Protein 1VCF (pdb70)

Solvent-accessible surface area: 26566 Å² total

Secondary structure (DSSP, 8-state):
----SGGGEEE---TT----GGG----EEETTEEESSSEEE-----HHHHHHHHHHHHHHHT----B-HHHHH-TTTHHHH--TTT-SSS--EEEEEGGGGGT--HHHHHHHH----SEEEEE--HHHHHHTTS----TTHHHHHHHH-S-SS---B-SSS---HHHHHHHTTS--S-EE---BTS--HHHHHHT---TT-S-BHHHHHHHHHHH-SSS-EEEESS--SHHHHHHHHHHT-SEEEE-GGGHHHHTT-HHHHHHHHHHHHHHHHHHHHHHT-SSGGGGTT-EEE-/----SGGGEEE---TT----GGG----EEETTEEESSSEEE-----TTTHHHHHHHHHHHHHHHT----B-HHHHH-TTTHHHH--TTT-SSS--EEEEEGGGGGT--HHHHHHHH----SEEEEE--HHHHHHTTS----TTHHHHHHHH-S-SS---B-SSS---HHHHHHHTTS--S-EE---BTS--TTT---TT-S-BHHHHHHHHHHH-SSS-EEEESS--SHHHHHHHHHHT-SEEEE-GGGHHHHTT-HHHHHHHHHHHHHHHHHHHHHHT-SSGGGGTT-EEE-

Radius of gyration: 30.44 Å; Cα contacts (8 Å, |Δi|>4): 1202; chains: 2; bounding box: 55×73×78 Å

Nearest PDB structures (foldseek):
  1vcf-assembly1_A  TM=1.003E+00  e=2.959E-63  Thermus thermophilus
  1vcf-assembly1_B  TM=9.874E-01  e=2.005E-60  Thermus thermophilus
  1vcg-assembly1_B  TM=9.854E-01  e=3.475E-54  Thermus thermophilus
  1vcg-assembly1_C  TM=9.787E-01  e=5.256E-53  Thermus thermophilus
  1vcg-assembly1_A  TM=9.622E-01  e=3.026E-52  Thermus thermophilus

CATH classification: 3.20.20.70

Foldseek 3Di:
DDALCLVQKFFQFDPPLPDDLVLAFQWDDAFHRIARHQEEADEAVCQLLLLQLQLLLQQVRRHAYYACVVCLVPVPCVNSLLHCVNRVDHAYEYEHALVCLVVDDQVSVVVSCVNVHQYYEHEYELPLCVVVVHDNDPPCSLVSCQVVQPHPGAYYEYFAQFDALVSLVSCLVGPHQEYEGRWHHADGPSVVVVVCVPVVHGHNLLNRLLSNCVNVVPHAYEGEHPCQALLSVLSSLQSPHQHYYYYVVLRVQSNVGNVSSSVSVVRRVSRVSVSCVSLSHSYSNRSHNSMGGD/DDALCLVQKFFQFDPPLPDDLVLAFQWDDAFHRIASHQEAADEAPDLVCQLLLLQLQLLLCQVRRHAYYACVVCLVPVPCVSSLLHCVNRVDHAYEYEHALVCLVVDDQVSVVVRCVNVHQYYEHEYELPLCVVVVHDNDPPCSLVSCQVVQPHPGAYYEYFAQFDALVNLVSCLVGPHQAYEGRWHHADGVSVLVCVVHGHRLLNRLLSNCVRVVPHAYEGEHNCQALLSVLSSLQSHHQHYYYYVVLRVQSNVGNVSSSVSVVRRVSRVSVSCVSNSHSYSNRSHNSMGGD

B-factor: mean 55.39, std 16.82, range [26.48, 109.31]

Sequence (587 aa):
KTTTGLEGFRLRYQALAGLALSEVDLTTPFLGKTLKAPFLIGATENGERINLALAEAAEALGVGLGSGRILLERPEALRSFRVRKVAPKALLIANLGLAQLRRYGRDDLLRLVELEADALAFHVNPLQEAVQRGDTDFRGLVERLAELLPLPFPVVKEVGHGLSREAALALRDLPLAAVDVAGAGGTSWARVEEWVELCEIGIPTARAILEVREVLPHLPLVASGGVYTGTDGAKALALGADLLAVARPLLRPALEGAERVAAWIGDYLEELRTALFAIGARNPKEARGRVERVKTTTGLEGFRLRYQALAGLALSEVDLTTPFLGKTLKAPFLIGATGGEENGERINLALAEAAEALGVGLGSGRILLERPEALRSFRVRKVAPKALLIANLGLAQLRRYGRDDLLRLVELEADALAFHVNPLQEAVQRGDTDFRGLVERLAELLPLPFPVVKEVGHGLSREAALALRDLPLAAVDVAGAGGTSWARVELCEIGIPTARAILEVREVLPHLPLVASGGVYTGTDGAKALALGADLLAVARPLLRPALEGAERVAAWIGDYLEELRTALFAIGARNPKEARGRVERV

Organism: Thermus thermophilus (strain ATCC BAA-163 / DSM 7039 / HB27) (NCBI:txid262724)

Structure (mmCIF, N/CA/C/O backbone):
data_1VCF
#
_entry.id   1VCF
#
_cell.length_a   144.427
_cell.length_b   144.427
_cell.length_c   169.821
_cell.angle_alpha   90.00
_cell.angle_beta   90.00
_cell.angle_gamma   90.00
#
_symmetry.space_group_name_H-M   'I 4 2 2'
#
loop_
_entity.id
_entity.type
_entity.pdbx_description
1 polymer 'isopentenyl-diphosphate delta-isomerase'
2 non-polymer 'CADMIUM ION'
3 non-polymer 'FLAVIN MONONUCLEOTIDE'
#
loop_
_atom_site.group_PDB
_atom_site.id
_atom_site.type_symbol
_atom_site.label_atom_id
_atom_site.label_alt_id
_atom_site.label_comp_id
_atom_site.label_asym_id
_atom_site.label_entity_id
_atom_site.label_seq_id
_atom_site.pdbx_PDB_ins_code
_atom_site.Cartn_x
_atom_site.Cartn_y
_atom_site.Cartn_z
_atom_site.occupancy
_atom_site.B_iso_or_equiv
_atom_site.auth_seq_id
_atom_site.auth_comp_id
_atom_site.auth_asym_id
_atom_site.auth_atom_id
_atom_site.pdbx_PDB_model_num
ATOM 1 N N . LYS A 1 23 ? 131.317 -6.618 29.805 1.00 75.14 23 LYS A N 1
ATOM 2 C CA . LYS A 1 23 ? 132.635 -6.685 29.112 1.00 74.90 23 LYS A CA 1
ATOM 3 C C . LYS A 1 23 ? 132.459 -6.286 27.652 1.00 73.82 23 LYS A C 1
ATOM 4 O O . LYS A 1 23 ? 133.423 -5.891 26.982 1.00 74.13 23 LYS A O 1
ATOM 10 N N . THR A 1 24 ? 131.226 -6.394 27.163 1.00 71.44 24 THR A N 1
ATOM 11 C CA . THR A 1 24 ? 130.923 -6.024 25.783 1.00 69.22 24 THR A CA 1
ATOM 12 C C . THR A 1 24 ? 130.125 -4.723 25.778 1.00 65.86 24 THR A C 1
ATOM 13 O O . THR A 1 24 ? 129.127 -4.607 26.482 1.00 65.78 24 THR A O 1
ATOM 17 N N . THR A 1 25 ? 130.580 -3.743 25.001 1.00 62.63 25 THR A N 1
ATOM 18 C CA . THR A 1 25 ? 129.909 -2.442 24.930 1.00 58.89 25 THR A CA 1
ATOM 19 C C . THR A 1 25 ? 129.036 -2.312 23.695 1.00 56.06 25 THR A C 1
ATOM 20 O O . THR A 1 25 ? 129.075 -3.155 22.799 1.00 56.00 25 THR A O 1
ATOM 24 N N . THR A 1 26 ? 128.259 -1.238 23.649 1.00 51.86 26 THR A N 1
ATOM 25 C CA . THR A 1 26 ? 127.381 -0.996 22.516 1.00 48.61 26 THR A CA 1
ATOM 26 C C . THR A 1 26 ? 128.194 -0.685 21.265 1.00 46.59 26 THR A C 1
ATOM 27 O O . THR A 1 26 ? 127.752 -0.929 20.144 1.00 44.97 26 THR A O 1
ATOM 31 N N . GLY A 1 27 ? 129.386 -0.140 21.470 1.00 46.17 27 GLY A N 1
ATOM 32 C CA . GLY A 1 27 ? 130.238 0.212 20.353 1.00 44.60 27 GLY A CA 1
ATOM 33 C C . GLY A 1 27 ? 130.083 1.685 20.033 1.00 44.95 27 GLY A C 1
ATOM 34 O O . GLY A 1 27 ? 130.873 2.252 19.276 1.00 44.54 27 GLY A O 1
ATOM 35 N N . LEU A 1 28 ? 129.063 2.312 20.617 1.00 44.65 28 LEU A N 1
ATOM 36 C CA . LEU A 1 28 ? 128.809 3.729 20.378 1.00 44.58 28 LEU A CA 1
ATOM 37 C C . LEU A 1 28 ? 129.941 4.633 20.878 1.00 45.54 28 LEU A C 1
ATOM 38 O O . LEU A 1 28 ? 130.067 5.779 20.446 1.00 46.47 28 LEU A O 1
ATOM 43 N N . GLU A 1 29 ? 130.765 4.123 21.784 1.00 46.09 29 GLU A N 1
ATOM 44 C CA . GLU A 1 29 ? 131.877 4.913 22.293 1.00 47.20 29 GLU A CA 1
ATOM 45 C C . GLU A 1 29 ? 132.971 5.030 21.219 1.00 47.60 29 GLU A C 1
ATOM 46 O O . GLU A 1 29 ? 133.905 5.829 21.346 1.00 47.57 29 GLU A O 1
ATOM 52 N N . GLY A 1 30 ? 132.847 4.232 20.163 1.00 46.09 30 GLY A N 1
ATOM 53 C CA . GLY A 1 30 ? 133.830 4.273 19.096 1.00 45.84 30 GLY A CA 1
ATOM 54 C C . GLY A 1 30 ? 133.400 5.233 18.007 1.00 46.12 30 GLY A C 1
ATOM 55 O O . GLY A 1 30 ? 133.871 5.169 16.870 1.00 44.97 30 GLY A O 1
ATOM 56 N N . PHE A 1 31 ? 132.482 6.122 18.360 1.00 45.55 31 PHE A N 1
ATOM 57 C CA . PHE A 1 31 ? 131.988 7.103 17.417 1.00 45.77 31 PHE A CA 1
ATOM 58 C C . PHE A 1 31 ? 131.969 8.477 18.034 1.00 46.39 31 PHE A C 1
ATOM 59 O O . PHE A 1 31 ? 131.810 8.625 19.245 1.00 47.28 31 PHE A O 1
ATOM 67 N N . ARG A 1 32 ? 132.126 9.486 17.192 1.00 47.33 32 ARG A N 1
ATOM 68 C CA . ARG A 1 32 ? 132.132 10.855 17.671 1.00 48.14 32 ARG A CA 1
ATOM 69 C C . ARG A 1 32 ? 131.079 11.674 16.942 1.00 46.21 32 ARG A C 1
ATOM 70 O O . ARG A 1 32 ? 131.020 11.657 15.712 1.00 46.70 32 ARG A O 1
ATOM 78 N N . LEU A 1 33 ? 130.238 12.371 17.700 1.00 44.40 33 LEU A N 1
ATOM 79 C CA . LEU A 1 33 ? 129.222 13.238 17.109 1.00 41.59 33 LEU A CA 1
ATOM 80 C C . LEU A 1 33 ? 129.988 14.415 16.507 1.00 40.66 33 LEU A C 1
ATOM 81 O O . LEU A 1 33 ? 130.902 14.942 17.136 1.00 40.42 33 LEU A O 1
ATOM 86 N N . ARG A 1 34 ? 129.644 14.803 15.282 1.00 40.90 34 ARG A N 1
ATOM 87 C CA . ARG A 1 34 ? 130.327 15.905 14.598 1.00 40.54 34 ARG A CA 1
ATOM 88 C C . ARG A 1 34 ? 129.809 17.260 15.023 1.00 39.08 34 ARG A C 1
ATOM 89 O O . ARG A 1 34 ? 128.914 17.807 14.378 1.00 40.40 34 ARG A O 1
ATOM 97 N N . TYR A 1 35 ? 130.378 17.810 16.090 1.00 38.40 35 TYR A N 1
ATOM 98 C CA . TYR A 1 35 ? 129.959 19.114 16.608 1.00 36.67 35 TYR A CA 1
ATOM 99 C C . TYR A 1 35 ? 130.091 20.213 15.553 1.00 35.86 35 TYR A C 1
ATOM 100 O O . TYR A 1 35 ? 131.138 20.344 14.917 1.00 34.42 35 TYR A O 1
ATOM 109 N N . GLN A 1 36 ? 129.025 21.002 15.403 1.00 35.11 36 GLN A N 1
ATOM 110 C CA . GLN A 1 36 ? 128.961 22.090 14.436 1.00 36.36 36 GLN A CA 1
ATOM 111 C C . GLN A 1 36 ? 128.753 23.474 15.057 1.00 38.54 36 GLN A C 1
ATOM 112 O O . GLN A 1 36 ? 127.619 23.957 15.132 1.00 40.73 36 GLN A O 1
ATOM 118 N N . ALA A 1 37 ? 129.834 24.126 15.477 1.00 38.88 37 ALA A N 1
ATOM 119 C CA . ALA A 1 37 ? 129.738 25.464 16.074 1.00 38.95 37 ALA A CA 1
ATOM 120 C C . ALA A 1 37 ? 128.992 26.509 15.221 1.00 39.87 37 ALA A C 1
ATOM 121 O O . ALA A 1 37 ? 128.202 27.295 15.746 1.00 41.41 37 ALA A O 1
ATOM 123 N N . LEU A 1 38 ? 129.245 26.532 13.913 1.00 40.41 38 LEU A N 1
ATOM 124 C CA . LEU A 1 38 ? 128.587 27.504 13.032 1.00 39.75 38 LEU A CA 1
ATOM 125 C C . LEU A 1 38 ? 127.429 26.943 12.205 1.00 40.16 38 LEU A C 1
ATOM 126 O O . LEU A 1 38 ? 127.161 27.434 11.112 1.00 40.62 38 LEU A O 1
ATOM 131 N N . ALA A 1 39 ? 126.739 25.927 12.716 1.00 40.22 39 ALA A N 1
ATOM 132 C CA . ALA A 1 39 ? 125.630 25.322 11.978 1.00 39.34 39 ALA A CA 1
ATOM 133 C C . ALA A 1 39 ? 124.491 26.304 11.728 1.00 39.82 39 ALA A C 1
ATOM 134 O O . ALA A 1 39 ? 123.680 26.093 10.825 1.00 40.96 39 ALA A O 1
ATOM 136 N N . GLY A 1 40 ? 124.430 27.363 12.534 1.00 39.69 40 GLY A N 1
ATOM 137 C CA . GLY A 1 40 ? 123.396 28.371 12.380 1.00 40.29 40 GLY A CA 1
ATOM 138 C C . GLY A 1 40 ? 121.966 28.011 12.768 1.00 41.24 40 GLY A C 1
ATOM 139 O O . GLY A 1 40 ? 121.007 28.502 12.161 1.00 41.09 40 GLY A O 1
ATOM 140 N N . LEU A 1 41 ? 121.807 27.157 13.773 1.00 42.34 41 LEU A N 1
ATOM 141 C CA . LEU A 1 41 ? 120.474 26.775 14.231 1.00 42.32 41 LEU A CA 1
ATOM 142 C C . LEU A 1 41 ? 120.078 27.516 15.506 1.00 41.83 41 LEU A C 1
ATOM 143 O O . LEU A 1 41 ? 120.893 28.177 16.137 1.00 40.12 41 LEU A O 1
ATOM 148 N N . ALA A 1 42 ? 118.806 27.415 15.863 1.00 43.35 42 ALA A N 1
ATOM 149 C CA . ALA A 1 42 ? 118.310 27.986 17.110 1.00 43.69 42 ALA A CA 1
ATOM 150 C C . ALA A 1 42 ? 117.845 26.721 17.816 1.00 44.78 42 ALA A C 1
ATOM 151 O O . ALA A 1 42 ? 117.150 25.898 17.212 1.00 44.48 42 ALA A O 1
ATOM 153 N N . LEU A 1 43 ? 118.243 26.539 19.068 1.00 44.72 43 LEU A N 1
ATOM 154 C CA . LEU A 1 43 ? 117.854 25.342 19.798 1.00 44.14 43 LEU A CA 1
ATOM 155 C C . LEU A 1 43 ? 116.355 25.057 19.658 1.00 45.57 43 LEU A C 1
ATOM 156 O O . LEU A 1 43 ? 115.950 23.898 19.541 1.00 45.29 43 LEU A O 1
ATOM 161 N N . SER A 1 44 ? 115.537 26.110 19.647 1.00 46.64 44 SER A N 1
ATOM 162 C CA . SER A 1 44 ? 114.081 25.956 19.524 1.00 48.40 44 SER A CA 1
ATOM 163 C C . SER A 1 44 ? 113.613 25.438 18.166 1.00 48.76 44 SER A C 1
ATOM 164 O O . SER A 1 44 ? 112.456 25.089 18.004 1.00 48.99 44 SER A O 1
ATOM 167 N N . GLU A 1 45 ? 114.514 25.396 17.197 1.00 50.29 45 GLU A N 1
ATOM 168 C CA . GLU A 1 45 ? 114.205 24.948 15.844 1.00 51.25 45 GLU A CA 1
ATOM 169 C C . GLU A 1 45 ? 114.150 23.415 15.723 1.00 52.39 45 GLU A C 1
ATOM 170 O O . GLU A 1 45 ? 113.470 22.884 14.843 1.00 53.89 45 GLU A O 1
ATOM 176 N N . VAL A 1 46 ? 114.857 22.707 16.604 1.00 50.79 46 VAL A N 1
ATOM 177 C CA . VAL A 1 46 ? 114.877 21.245 16.577 1.00 50.19 46 VAL A CA 1
ATOM 178 C C . VAL A 1 46 ? 113.558 20.609 17.030 1.00 49.33 46 VAL A C 1
ATOM 179 O O . VAL A 1 46 ? 113.115 20.767 18.169 1.00 51.04 46 VAL A O 1
ATOM 183 N N . ASP A 1 47 ? 112.961 19.863 16.110 1.00 48.37 47 ASP A N 1
ATOM 184 C CA . ASP A 1 47 ? 111.682 19.191 16.289 1.00 46.31 47 ASP A CA 1
ATOM 185 C C . ASP A 1 47 ? 111.852 17.671 16.456 1.00 45.34 47 ASP A C 1
ATOM 186 O O . ASP A 1 47 ? 112.362 16.986 15.563 1.00 44.86 47 ASP A O 1
ATOM 191 N N . LEU A 1 48 ? 111.406 17.141 17.590 1.00 43.86 48 LEU A N 1
ATOM 192 C CA . LEU A 1 48 ? 111.527 15.707 17.849 1.00 42.26 48 LEU A CA 1
ATOM 193 C C . LEU A 1 48 ? 110.299 14.910 17.405 1.00 41.76 48 LEU A C 1
ATOM 194 O O . LEU A 1 48 ? 110.299 13.673 17.427 1.00 40.99 48 LEU A O 1
ATOM 199 N N . THR A 1 49 ? 109.253 15.618 16.999 1.00 40.30 49 THR A N 1
ATOM 200 C CA . THR A 1 49 ? 108.030 14.963 16.553 1.00 40.43 49 THR A CA 1
ATOM 201 C C . THR A 1 49 ? 108.351 13.873 15.549 1.00 40.17 49 THR A C 1
ATOM 202 O O . THR A 1 49 ? 109.016 14.124 14.549 1.00 39.88 49 THR A O 1
ATOM 206 N N . THR A 1 50 ? 107.883 12.662 15.807 1.00 41.03 50 THR A N 1
ATOM 207 C CA . THR A 1 50 ? 108.126 11.580 14.873 1.00 42.90 50 THR A CA 1
ATOM 208 C C . THR A 1 50 ? 107.009 10.555 14.883 1.00 43.07 50 THR A C 1
ATOM 209 O O . THR A 1 50 ? 106.777 9.875 15.879 1.00 42.52 50 THR A O 1
ATOM 213 N N . PRO A 1 51 ? 106.279 10.450 13.769 1.00 44.26 51 PRO A N 1
ATOM 214 C CA . PRO A 1 51 ? 105.195 9.472 13.706 1.00 44.73 51 PRO A CA 1
ATOM 215 C C . PRO A 1 51 ? 105.789 8.059 13.685 1.00 44.18 51 PRO A C 1
ATOM 216 O O . PRO A 1 51 ? 106.858 7.823 13.114 1.00 43.10 51 PRO A O 1
ATOM 220 N N . PHE A 1 52 ? 105.089 7.129 14.321 1.00 43.41 52 PHE A N 1
ATOM 221 C CA . PHE A 1 52 ? 105.545 5.760 14.411 1.00 42.23 52 PHE A CA 1
ATOM 222 C C . PHE A 1 52 ? 104.347 4.828 14.622 1.00 43.16 52 PHE A C 1
ATOM 223 O O . PHE A 1 52 ? 103.434 5.140 15.387 1.00 43.86 52 PHE A O 1
ATOM 231 N N . LEU A 1 53 ? 104.343 3.693 13.930 1.00 43.62 53 LEU A N 1
ATOM 232 C CA . LEU A 1 53 ? 103.273 2.718 14.081 1.00 44.28 53 LEU A CA 1
ATOM 233 C C . LEU A 1 53 ? 101.852 3.286 14.127 1.00 46.35 53 LEU A C 1
ATOM 234 O O . LEU A 1 53 ? 101.022 2.823 14.910 1.00 47.63 53 LEU A O 1
ATOM 239 N N . GLY A 1 54 ? 101.565 4.292 13.309 1.00 46.92 54 GLY A N 1
ATOM 240 C CA . GLY A 1 54 ? 100.214 4.819 13.287 1.00 46.93 54 GLY A CA 1
ATOM 241 C C . GLY A 1 54 ? 99.886 6.060 14.086 1.00 48.55 54 GLY A C 1
ATOM 242 O O . GLY A 1 54 ? 99.014 6.826 13.684 1.00 49.49 54 GLY A O 1
ATOM 243 N N . LYS A 1 55 ? 100.551 6.273 15.216 1.00 48.97 55 LYS A N 1
ATOM 244 C CA . LYS A 1 55 ? 100.273 7.446 16.034 1.00 47.70 55 LYS A CA 1
ATOM 245 C C . LYS A 1 55 ? 101.468 8.387 15.889 1.00 45.95 55 LYS A C 1
ATOM 246 O O . LYS A 1 55 ? 102.514 7.992 15.387 1.00 44.35 55 LYS A O 1
ATOM 252 N N . THR A 1 56 ? 101.310 9.639 16.306 1.00 45.79 56 THR A N 1
ATOM 253 C CA . THR A 1 56 ? 102.390 10.623 16.197 1.00 44.49 56 THR A CA 1
ATOM 254 C C . THR A 1 56 ? 103.033 10.907 17.543 1.00 43.82 56 THR A C 1
ATOM 255 O O . THR A 1 56 ? 102.377 11.443 18.436 1.00 44.27 56 THR A O 1
ATOM 259 N N . LEU A 1 57 ? 104.314 10.563 17.678 1.00 42.78 57 LEU A N 1
ATOM 260 C CA . LEU A 1 57 ? 105.047 10.752 18.933 1.00 42.45 57 LEU A CA 1
ATOM 261 C C . LEU A 1 57 ? 105.666 12.138 19.061 1.00 43.27 57 LEU A C 1
ATOM 262 O O . LEU A 1 57 ? 105.988 12.770 18.066 1.00 44.33 57 LEU A O 1
ATOM 267 N N . LYS A 1 58 ? 105.838 12.610 20.291 1.00 45.06 58 LYS A N 1
ATOM 268 C CA . LYS A 1 58 ? 106.436 13.928 20.518 1.00 45.24 58 LYS A CA 1
ATOM 269 C C . LYS A 1 58 ? 107.955 13.823 20.461 1.00 43.53 58 LYS A C 1
ATOM 270 O O . LYS A 1 58 ? 108.650 14.833 20.349 1.00 43.21 58 LYS A O 1
ATOM 276 N N . ALA A 1 59 ? 108.451 12.590 20.543 1.00 41.16 59 ALA A N 1
ATOM 277 C CA . ALA A 1 59 ? 109.885 12.293 20.491 1.00 39.75 59 ALA A CA 1
ATOM 278 C C . ALA A 1 59 ? 110.041 10.883 19.929 1.00 39.72 59 ALA A C 1
ATOM 279 O O . ALA A 1 59 ? 109.098 10.087 19.976 1.00 40.18 59 ALA A O 1
ATOM 281 N N . PRO A 1 60 ? 111.225 10.557 19.375 1.00 38.94 60 PRO A N 1
ATOM 282 C CA . PRO A 1 60 ? 111.495 9.233 18.801 1.00 38.20 60 PRO A CA 1
ATOM 283 C C . PRO A 1 60 ? 111.980 8.330 19.919 1.00 38.49 60 PRO A C 1
ATOM 284 O O . PRO A 1 60 ? 113.089 7.806 19.874 1.00 39.08 60 PRO A O 1
ATOM 288 N N . PHE A 1 61 ? 111.126 8.146 20.916 1.00 38.68 61 PHE A N 1
ATOM 289 C CA . PHE A 1 61 ? 111.484 7.371 22.084 1.00 38.91 61 PHE A CA 1
ATOM 290 C C . PHE A 1 61 ? 110.426 6.340 22.454 1.00 38.73 61 PHE A C 1
ATOM 291 O O . PHE A 1 61 ? 109.240 6.584 22.296 1.00 37.83 61 PHE A O 1
ATOM 299 N N . LEU A 1 62 ? 110.869 5.185 22.940 1.00 38.92 62 LEU A N 1
ATOM 300 C CA . LEU A 1 62 ? 109.956 4.130 23.373 1.00 40.12 62 LEU A CA 1
ATOM 301 C C . LEU A 1 62 ? 110.428 3.586 24.705 1.00 40.32 62 LEU A C 1
ATOM 302 O O . LEU A 1 62 ? 111.630 3.496 24.957 1.00 40.24 62 LEU A O 1
ATOM 307 N N . ILE A 1 63 ? 109.483 3.232 25.564 1.00 41.53 63 ILE A N 1
ATOM 308 C CA . ILE A 1 63 ? 109.836 2.654 26.848 1.00 42.58 63 ILE A CA 1
ATOM 309 C C . ILE A 1 63 ? 109.947 1.169 26.522 1.00 44.97 63 ILE A C 1
ATOM 310 O O . ILE A 1 63 ? 108.982 0.559 26.067 1.00 44.74 63 ILE A O 1
ATOM 315 N N . GLY A 1 64 ? 111.135 0.607 26.728 1.00 47.21 64 GLY A N 1
ATOM 316 C CA . GLY A 1 64 ? 111.368 -0.791 26.424 1.00 49.64 64 GLY A CA 1
ATOM 317 C C . GLY A 1 64 ? 110.496 -1.780 27.169 1.00 51.73 64 GLY A C 1
ATOM 318 O O . GLY A 1 64 ? 110.001 -1.502 28.265 1.00 50.62 64 GLY A O 1
ATOM 319 N N . ALA A 1 65 ? 110.318 -2.948 26.561 1.00 54.74 65 ALA A N 1
ATOM 320 C CA . ALA A 1 65 ? 109.508 -4.012 27.144 1.00 58.61 65 ALA A CA 1
ATOM 321 C C . ALA A 1 65 ? 110.134 -4.579 28.418 1.00 61.50 65 ALA A C 1
ATOM 322 O O . ALA A 1 65 ? 111.330 -4.876 28.463 1.00 61.76 65 ALA A O 1
ATOM 332 N N . THR A 1 67 ? 109.144 -7.241 31.986 1.00 71.87 67 THR A N 1
ATOM 333 C CA . THR A 1 67 ? 108.255 -8.121 32.721 1.00 74.43 67 THR A CA 1
ATOM 334 C C . THR A 1 67 ? 108.506 -7.951 34.215 1.00 74.94 67 THR A C 1
ATOM 335 O O . THR A 1 67 ? 107.727 -7.304 34.912 1.00 76.05 67 THR A O 1
ATOM 339 N N . GLU A 1 71 ? 104.551 -8.999 41.695 1.00 97.21 71 GLU A N 1
ATOM 340 C CA . GLU A 1 71 ? 104.217 -8.105 42.799 1.00 97.85 71 GLU A CA 1
ATOM 341 C C . GLU A 1 71 ? 104.137 -6.667 42.304 1.00 97.16 71 GLU A C 1
ATOM 342 O O . GLU A 1 71 ? 103.080 -6.035 42.365 1.00 97.52 71 GLU A O 1
ATOM 348 N N . ASN A 1 72 ? 105.261 -6.154 41.812 1.00 95.53 72 ASN A N 1
ATOM 349 C CA . ASN A 1 72 ? 105.328 -4.783 41.322 1.00 93.64 72 ASN A CA 1
ATOM 350 C C . ASN A 1 72 ? 104.794 -4.621 39.914 1.00 91.62 72 ASN A C 1
ATOM 351 O O . ASN A 1 72 ? 104.583 -3.501 39.459 1.00 90.76 72 ASN A O 1
ATOM 356 N N . GLY A 1 73 ? 104.579 -5.742 39.233 1.00 89.89 73 GLY A N 1
ATOM 357 C CA . GLY A 1 73 ? 104.067 -5.712 37.873 1.00 88.46 73 GLY A CA 1
ATOM 358 C C . GLY A 1 73 ? 103.144 -4.549 37.538 1.00 87.33 73 GLY A C 1
ATOM 359 O O . GLY A 1 73 ? 103.565 -3.579 36.901 1.00 87.18 73 GLY A O 1
ATOM 360 N N . GLU A 1 74 ? 101.884 -4.641 37.958 1.00 85.61 74 GLU A N 1
ATOM 361 C CA . GLU A 1 74 ? 100.912 -3.588 37.688 1.00 83.63 74 GLU A CA 1
ATOM 362 C C . GLU A 1 74 ? 101.383 -2.205 38.143 1.00 82.20 74 GLU A C 1
ATOM 363 O O . GLU A 1 74 ? 101.102 -1.202 37.486 1.00 81.87 74 GLU A O 1
ATOM 369 N N . ARG A 1 75 ? 102.096 -2.156 39.265 1.00 80.73 75 ARG A N 1
ATOM 370 C CA . ARG A 1 75 ? 102.611 -0.896 39.810 1.00 79.04 75 ARG A CA 1
ATOM 371 C C . ARG A 1 75 ? 103.543 -0.183 38.819 1.00 76.80 75 ARG A C 1
ATOM 372 O O . ARG A 1 75 ? 103.390 1.012 38.544 1.00 75.79 75 ARG A O 1
ATOM 380 N N . ILE A 1 76 ? 104.506 -0.936 38.294 1.00 73.82 76 ILE A N 1
ATOM 381 C CA . ILE A 1 76 ? 105.484 -0.426 37.344 1.00 70.74 76 ILE A CA 1
ATOM 382 C C . ILE A 1 76 ? 104.869 -0.018 36.015 1.00 68.53 76 ILE A C 1
ATOM 383 O O . ILE A 1 76 ? 105.153 1.062 35.503 1.00 68.40 76 ILE A O 1
ATOM 388 N N . ASN A 1 77 ? 104.035 -0.881 35.453 1.00 66.36 77 ASN A N 1
ATOM 389 C CA . ASN A 1 77 ? 103.407 -0.573 34.182 1.00 65.19 77 ASN A CA 1
ATOM 390 C C . ASN A 1 77 ? 102.661 0.743 34.201 1.00 64.36 77 ASN A C 1
ATOM 391 O O . ASN A 1 77 ? 102.700 1.491 33.226 1.00 65.09 77 ASN A O 1
ATOM 396 N N . LEU A 1 78 ? 101.984 1.031 35.306 1.00 63.22 78 LEU A N 1
ATOM 397 C CA . LEU A 1 78 ? 101.212 2.265 35.413 1.00 62.08 78 LEU A CA 1
ATOM 398 C C . LEU A 1 78 ? 102.071 3.516 35.562 1.00 60.42 78 LEU A C 1
ATOM 399 O O . LEU A 1 78 ? 101.640 4.620 35.215 1.00 60.92 78 LEU A O 1
ATOM 404 N N . ALA A 1 79 ? 103.284 3.350 36.075 1.00 57.60 79 ALA A N 1
ATOM 405 C CA . ALA A 1 79 ? 104.169 4.493 36.243 1.00 56.03 79 ALA A CA 1
ATOM 406 C C . ALA A 1 79 ? 104.722 4.847 34.870 1.00 55.16 79 ALA A C 1
ATOM 407 O O . ALA A 1 79 ? 104.832 6.026 34.503 1.00 53.94 79 ALA A O 1
ATOM 409 N N . LEU A 1 80 ? 105.063 3.805 34.117 1.00 53.64 80 LEU A N 1
ATOM 410 C CA . LEU A 1 80 ? 105.601 3.957 32.775 1.00 51.87 80 LEU A CA 1
ATOM 411 C C . LEU A 1 80 ? 104.528 4.529 31.849 1.00 51.41 80 LEU A C 1
ATOM 412 O O . LEU A 1 80 ? 104.745 5.541 31.178 1.00 51.57 80 LEU A O 1
ATOM 417 N N . ALA A 1 81 ? 103.363 3.889 31.840 1.00 50.51 81 ALA A N 1
ATOM 418 C CA . ALA A 1 81 ? 102.256 4.309 30.989 1.00 50.51 81 ALA A CA 1
ATOM 419 C C . ALA A 1 81 ? 101.857 5.752 31.207 1.00 51.23 81 ALA A C 1
ATOM 420 O O . ALA A 1 81 ? 101.659 6.503 30.257 1.00 51.84 81 ALA A O 1
ATOM 422 N N . GLU A 1 82 ? 101.729 6.135 32.469 1.00 52.79 82 GLU A N 1
ATOM 423 C CA . GLU A 1 82 ? 101.332 7.492 32.820 1.00 53.68 82 GLU A CA 1
ATOM 424 C C . GLU A 1 82 ? 102.342 8.501 32.295 1.00 52.75 82 GLU A C 1
ATOM 425 O O . GLU A 1 82 ? 101.976 9.536 31.716 1.00 51.12 82 GLU A O 1
ATOM 431 N N . ALA A 1 83 ? 103.619 8.188 32.509 1.00 52.23 83 ALA A N 1
ATOM 432 C CA . ALA A 1 83 ? 104.706 9.052 32.065 1.00 51.76 83 ALA A CA 1
ATOM 433 C C . ALA A 1 83 ? 104.663 9.152 30.540 1.00 50.87 83 ALA A C 1
ATOM 434 O O . ALA A 1 83 ? 104.677 10.260 29.985 1.00 49.91 83 ALA A O 1
ATOM 436 N N . ALA A 1 84 ? 104.594 7.987 29.883 1.00 49.50 84 ALA A N 1
ATOM 437 C CA . ALA A 1 84 ? 104.531 7.896 28.421 1.00 48.17 84 ALA A CA 1
ATOM 438 C C . ALA A 1 84 ? 103.458 8.838 27.902 1.00 47.92 84 ALA A C 1
ATOM 439 O O . ALA A 1 84 ? 103.703 9.609 26.980 1.00 48.40 84 ALA A O 1
ATOM 441 N N . GLU A 1 85 ? 102.272 8.778 28.503 1.00 47.61 85 GLU A N 1
ATOM 442 C CA . GLU A 1 85 ? 101.177 9.652 28.117 1.00 48.82 85 GLU A CA 1
ATOM 443 C C . GLU A 1 85 ? 101.546 11.117 28.276 1.00 49.09 85 GLU A C 1
ATOM 444 O O . GLU A 1 85 ? 101.248 11.929 27.411 1.00 48.74 85 GLU A O 1
ATOM 450 N N . ALA A 1 86 ? 102.197 11.456 29.381 1.00 49.32 86 ALA A N 1
ATOM 451 C CA . ALA A 1 86 ? 102.569 12.837 29.615 1.00 48.87 86 ALA A CA 1
ATOM 452 C C . ALA A 1 86 ? 103.615 13.322 28.614 1.00 49.39 86 ALA A C 1
ATOM 453 O O . ALA A 1 86 ? 103.487 14.413 28.056 1.00 49.85 86 ALA A O 1
ATOM 455 N N . LEU A 1 87 ? 104.638 12.511 28.368 1.00 48.70 87 LEU A N 1
ATOM 456 C CA . LEU A 1 87 ? 105.706 12.910 27.455 1.00 49.57 87 LEU A CA 1
ATOM 457 C C . LEU A 1 87 ? 105.422 12.744 25.950 1.00 50.68 87 LEU A C 1
ATOM 458 O O . LEU A 1 87 ? 106.178 13.252 25.109 1.00 51.45 87 LEU A O 1
ATOM 463 N N . GLY A 1 88 ? 104.332 12.063 25.604 1.00 49.90 88 GLY A N 1
ATOM 464 C CA . GLY A 1 88 ? 104.014 11.861 24.196 1.00 49.76 88 GLY A CA 1
ATOM 465 C C . GLY A 1 88 ? 104.942 10.837 23.555 1.00 48.87 88 GLY A C 1
ATOM 466 O O . GLY A 1 88 ? 105.290 10.917 22.371 1.00 47.23 88 GLY A O 1
ATOM 467 N N . VAL A 1 89 ? 105.324 9.853 24.361 1.00 48.94 89 VAL A N 1
ATOM 468 C CA . VAL A 1 89 ? 106.242 8.800 23.957 1.00 47.59 89 VAL A CA 1
ATOM 469 C C . VAL A 1 89 ? 105.562 7.434 23.880 1.00 47.38 89 VAL A C 1
ATOM 470 O O . VAL A 1 89 ? 104.496 7.222 24.456 1.00 47.21 89 VAL A O 1
ATOM 474 N N . GLY A 1 90 ? 106.175 6.513 23.146 1.00 47.39 90 GLY A N 1
ATOM 475 C CA . GLY A 1 90 ? 105.596 5.191 23.004 1.00 48.95 90 GLY A CA 1
ATOM 476 C C . GLY A 1 90 ? 105.983 4.259 24.125 1.00 50.50 90 GLY A C 1
ATOM 477 O O . GLY A 1 90 ? 106.948 4.514 24.848 1.00 49.52 90 GLY A O 1
ATOM 494 N N . LEU A 1 93 ? 104.910 -3.076 26.069 1.00 64.95 93 LEU A N 1
ATOM 495 C CA . LEU A 1 93 ? 104.540 -3.862 27.232 1.00 66.16 93 LEU A CA 1
ATOM 496 C C . LEU A 1 93 ? 105.378 -5.133 27.262 1.00 67.39 93 LEU A C 1
ATOM 497 O O . LEU A 1 93 ? 105.978 -5.517 26.256 1.00 67.81 93 LEU A O 1
ATOM 502 N N . GLY A 1 94 ? 105.434 -5.777 28.423 1.00 68.47 94 GLY A N 1
ATOM 503 C CA . GLY A 1 94 ? 106.187 -7.011 28.534 1.00 68.45 94 GLY A CA 1
ATOM 504 C C . GLY A 1 94 ? 105.397 -8.121 27.871 1.00 69.30 94 GLY A C 1
ATOM 505 O O . GLY A 1 94 ? 104.252 -7.918 27.461 1.00 69.82 94 GLY A O 1
ATOM 506 N N . SER A 1 95 ? 105.997 -9.300 27.772 1.00 70.86 95 SER A N 1
ATOM 507 C CA . SER A 1 95 ? 105.338 -10.444 27.143 1.00 72.72 95 SER A CA 1
ATOM 508 C C . SER A 1 95 ? 103.928 -10.685 27.684 1.00 73.99 95 SER A C 1
ATOM 509 O O . SER A 1 95 ? 103.728 -10.835 28.897 1.00 74.29 95 SER A O 1
ATOM 512 N N . GLY A 1 96 ? 102.958 -10.713 26.771 1.00 75.43 96 GLY A N 1
ATOM 513 C CA . GLY A 1 96 ? 101.574 -10.958 27.145 1.00 76.91 96 GLY A CA 1
ATOM 514 C C . GLY A 1 96 ? 101.324 -12.453 27.220 1.00 77.61 96 GLY A C 1
ATOM 515 O O . GLY A 1 96 ? 100.195 -12.910 27.369 1.00 77.39 96 GLY A O 1
ATOM 516 N N . ARG A 1 97 ? 102.405 -13.213 27.107 1.00 79.20 97 ARG A N 1
ATOM 517 C CA . ARG A 1 97 ? 102.361 -14.663 27.165 1.00 81.49 97 ARG A CA 1
ATOM 518 C C . ARG A 1 97 ? 101.348 -15.147 28.205 1.00 82.73 97 ARG A C 1
ATOM 519 O O . ARG A 1 97 ? 100.391 -15.852 27.869 1.00 83.34 97 ARG A O 1
ATOM 527 N N . ILE A 1 98 ? 101.554 -14.754 29.462 1.00 83.29 98 ILE A N 1
ATOM 528 C CA . ILE A 1 98 ? 100.669 -15.165 30.551 1.00 83.99 98 ILE A CA 1
ATOM 529 C C . ILE A 1 98 ? 99.218 -14.752 30.355 1.00 83.89 98 ILE A C 1
ATOM 530 O O . ILE A 1 98 ? 98.315 -15.422 30.846 1.00 83.75 98 ILE A O 1
ATOM 535 N N . LEU A 1 99 ? 98.992 -13.649 29.651 1.00 84.37 99 LEU A N 1
ATOM 536 C CA . LEU A 1 99 ? 97.632 -13.184 29.408 1.00 85.09 99 LEU A CA 1
ATOM 537 C C . LEU A 1 99 ? 96.819 -14.184 28.611 1.00 85.85 99 LEU A C 1
ATOM 538 O O . LEU A 1 99 ? 95.602 -14.255 28.758 1.00 86.31 99 LEU A O 1
ATOM 543 N N . LEU A 1 100 ? 97.484 -14.950 27.755 1.00 86.86 100 LEU A N 1
ATOM 544 C CA . LEU A 1 100 ? 96.777 -15.942 26.966 1.00 88.24 100 LEU A CA 1
ATOM 545 C C . LEU A 1 100 ? 96.252 -17.027 27.894 1.00 90.14 100 LEU A C 1
ATOM 546 O O . LEU A 1 100 ? 95.053 -17.298 27.932 1.00 90.29 100 LEU A O 1
ATOM 551 N N . GLU A 1 101 ? 97.158 -17.625 28.661 1.00 92.22 101 GLU A N 1
ATOM 552 C CA . GLU A 1 101 ? 96.806 -18.696 29.586 1.00 94.51 101 GLU A CA 1
ATOM 553 C C . GLU A 1 101 ? 96.103 -18.258 30.876 1.00 95.80 101 GLU A C 1
ATOM 554 O O . GLU A 1 101 ? 95.204 -18.952 31.354 1.00 95.42 101 GLU A O 1
ATOM 560 N N . ARG A 1 102 ? 96.505 -17.119 31.437 1.00 97.63 102 ARG A N 1
ATOM 561 C CA . ARG A 1 102 ? 95.887 -16.607 32.663 1.00 99.47 102 ARG A CA 1
ATOM 562 C C . ARG A 1 102 ? 95.162 -15.279 32.433 1.00 100.50 102 ARG A C 1
ATOM 563 O O . ARG A 1 102 ? 95.695 -14.214 32.746 1.00 100.58 102 ARG A O 1
ATOM 571 N N . PRO A 1 103 ? 93.929 -15.328 31.890 1.00 101.49 103 PRO A N 1
ATOM 572 C CA . PRO A 1 103 ? 93.128 -14.128 31.618 1.00 102.01 103 PRO A CA 1
ATOM 573 C C . PRO A 1 103 ? 92.880 -13.235 32.843 1.00 102.84 103 PRO A C 1
ATOM 574 O O . PRO A 1 103 ? 92.259 -12.176 32.728 1.00 103.48 103 PRO A O 1
ATOM 578 N N . GLU A 1 104 ? 93.368 -13.659 34.007 1.00 103.28 104 GLU A N 1
ATOM 579 C CA . GLU A 1 104 ? 93.185 -12.896 35.241 1.00 103.98 104 GLU A CA 1
ATOM 580 C C . GLU A 1 104 ? 94.292 -11.878 35.466 1.00 103.60 104 GLU A C 1
ATOM 581 O O . GLU A 1 104 ? 94.111 -10.910 36.204 1.00 103.77 104 GLU A O 1
ATOM 587 N N . ALA A 1 105 ? 95.445 -12.109 34.843 1.00 103.06 105 ALA A N 1
ATOM 588 C CA . ALA A 1 105 ? 96.573 -11.192 34.959 1.00 102.07 105 ALA A CA 1
ATOM 589 C C . ALA A 1 105 ? 96.351 -10.070 33.948 1.00 101.58 105 ALA A C 1
ATOM 590 O O . ALA A 1 105 ? 97.295 -9.397 33.523 1.00 101.45 105 ALA A O 1
ATOM 592 N N . LEU A 1 106 ? 95.084 -9.891 33.572 1.00 100.44 106 LEU A N 1
ATOM 593 C CA . LEU A 1 106 ? 94.661 -8.875 32.612 1.00 98.72 106 LEU A CA 1
ATOM 594 C C . LEU A 1 106 ? 94.842 -7.483 33.204 1.00 98.02 106 LEU A C 1
ATOM 595 O O . LEU A 1 106 ? 95.315 -6.573 32.530 1.00 98.01 106 LEU A O 1
ATOM 600 N N . ARG A 1 107 ? 94.471 -7.322 34.470 1.00 97.35 107 ARG A N 1
ATOM 601 C CA . ARG A 1 107 ? 94.591 -6.031 35.136 1.00 96.44 107 ARG A CA 1
ATOM 602 C C . ARG A 1 107 ? 96.046 -5.613 35.341 1.00 95.12 107 ARG A C 1
ATOM 603 O O . ARG A 1 107 ? 96.351 -4.422 35.424 1.00 95.13 107 ARG A O 1
ATOM 611 N N . SER A 1 108 ? 96.942 -6.591 35.424 1.00 93.51 108 SER A N 1
ATOM 612 C CA . SER A 1 108 ? 98.360 -6.307 35.617 1.00 91.75 108 SER A CA 1
ATOM 613 C C . SER A 1 108 ? 98.899 -5.468 34.466 1.00 90.83 108 SER A C 1
ATOM 614 O O . SER A 1 108 ? 99.815 -4.671 34.653 1.00 90.35 108 SER A O 1
ATOM 617 N N . PHE A 1 109 ? 98.327 -5.654 33.277 1.00 90.23 109 PHE A N 1
ATOM 618 C CA . PHE A 1 109 ? 98.763 -4.920 32.090 1.00 88.93 109 PHE A CA 1
ATOM 619 C C . PHE A 1 109 ? 97.818 -3.800 31.676 1.00 87.41 109 PHE A C 1
ATOM 620 O O . PHE A 1 109 ? 98.270 -2.774 31.178 1.00 87.71 109 PHE A O 1
ATOM 628 N N . ARG A 1 110 ? 96.514 -4.002 31.863 1.00 85.77 110 ARG A N 1
ATOM 629 C CA . ARG A 1 110 ? 95.518 -2.989 31.504 1.00 84.12 110 ARG A CA 1
ATOM 630 C C . ARG A 1 110 ? 96.081 -1.648 31.947 1.00 81.55 110 ARG A C 1
ATOM 631 O O . ARG A 1 110 ? 96.118 -1.343 33.142 1.00 82.60 110 ARG A O 1
ATOM 639 N N . VAL A 1 111 ? 96.516 -0.842 30.985 1.00 77.46 111 VAL A N 1
ATOM 640 C CA . VAL A 1 111 ? 97.137 0.432 31.313 1.00 72.87 111 VAL A CA 1
ATOM 641 C C . VAL A 1 111 ? 96.467 1.663 30.703 1.00 71.12 111 VAL A C 1
ATOM 642 O O . VAL A 1 111 ? 96.783 2.792 31.083 1.00 68.85 111 VAL A O 1
ATOM 646 N N . ARG A 1 112 ? 95.538 1.448 29.772 1.00 69.87 112 ARG A N 1
ATOM 647 C CA . ARG A 1 112 ? 94.849 2.561 29.123 1.00 68.05 112 ARG A CA 1
ATOM 648 C C . ARG A 1 112 ? 94.148 3.473 30.126 1.00 68.64 112 ARG A C 1
ATOM 649 O O . ARG A 1 112 ? 93.905 4.650 29.845 1.00 68.69 112 ARG A O 1
ATOM 657 N N . LYS A 1 113 ? 93.820 2.928 31.294 1.00 69.09 113 LYS A N 1
ATOM 658 C CA . LYS A 1 113 ? 93.168 3.701 32.354 1.00 68.89 113 LYS A CA 1
ATOM 659 C C . LYS A 1 113 ? 93.950 4.990 32.624 1.00 67.20 113 LYS A C 1
ATOM 660 O O . LYS A 1 113 ? 93.370 6.066 32.770 1.00 66.65 113 LYS A O 1
ATOM 666 N N . VAL A 1 114 ? 95.274 4.870 32.665 1.00 65.12 114 VAL A N 1
ATOM 667 C CA . VAL A 1 114 ? 96.146 6.007 32.920 1.00 63.13 114 VAL A CA 1
ATOM 668 C C . VAL A 1 114 ? 96.837 6.517 31.642 1.00 61.13 114 VAL A C 1
ATOM 669 O O . VAL A 1 114 ? 97.414 7.606 31.631 1.00 60.80 114 VAL A O 1
ATOM 673 N N . ALA A 1 115 ? 96.773 5.733 30.569 1.00 58.88 115 ALA A N 1
ATOM 674 C CA . ALA A 1 115 ? 97.396 6.119 29.301 1.00 57.09 115 ALA A CA 1
ATOM 675 C C . ALA A 1 115 ? 96.438 5.888 28.126 1.00 55.46 115 ALA A C 1
ATOM 676 O O . ALA A 1 115 ? 96.646 5.005 27.291 1.00 54.22 115 ALA A O 1
ATOM 678 N N . PRO A 1 116 ? 95.382 6.709 28.039 1.00 54.76 116 PRO A N 1
ATOM 679 C CA . PRO A 1 116 ? 94.338 6.656 27.009 1.00 54.38 116 PRO A CA 1
ATOM 680 C C . PRO A 1 116 ? 94.718 6.854 25.544 1.00 53.68 116 PRO A C 1
ATOM 681 O O . PRO A 1 116 ? 94.112 6.248 24.660 1.00 53.50 116 PRO A O 1
ATOM 685 N N . LYS A 1 117 ? 95.714 7.692 25.280 1.00 52.90 117 LYS A N 1
ATOM 686 C CA . LYS A 1 117 ? 96.102 7.973 23.906 1.00 51.76 117 LYS A CA 1
ATOM 687 C C . LYS A 1 117 ? 97.511 7.548 23.485 1.00 50.41 117 LYS A C 1
ATOM 688 O O . LYS A 1 117 ? 97.850 7.599 22.300 1.00 49.54 117 LYS A O 1
ATOM 694 N N . ALA A 1 118 ? 98.324 7.112 24.442 1.00 48.60 118 ALA A N 1
ATOM 695 C CA . ALA A 1 118 ? 99.694 6.698 24.144 1.00 47.81 118 ALA A CA 1
ATOM 696 C C . ALA A 1 118 ? 99.768 5.576 23.103 1.00 46.11 118 ALA A C 1
ATOM 697 O O . ALA A 1 118 ? 98.793 4.888 22.851 1.00 47.16 118 ALA A O 1
ATOM 699 N N . LEU A 1 119 ? 100.930 5.413 22.488 1.00 44.96 119 LEU A N 1
ATOM 700 C CA . LEU A 1 119 ? 101.148 4.356 21.501 1.00 44.33 119 LEU A CA 1
ATOM 701 C C . LEU A 1 119 ? 101.614 3.151 22.317 1.00 44.29 119 LEU A C 1
ATOM 702 O O . LEU A 1 119 ? 102.696 3.188 22.891 1.00 43.95 119 LEU A O 1
ATOM 707 N N . LEU A 1 120 ? 100.784 2.112 22.401 1.00 43.84 120 LEU A N 1
ATOM 708 C CA . LEU A 1 120 ? 101.128 0.907 23.158 1.00 44.43 120 LEU A CA 1
ATOM 709 C C . LEU A 1 120 ? 101.414 -0.227 22.217 1.00 44.64 120 LEU A C 1
ATOM 710 O O . LEU A 1 120 ? 100.665 -0.460 21.267 1.00 44.45 120 LEU A O 1
ATOM 715 N N . ILE A 1 121 ? 102.490 -0.949 22.500 1.00 43.98 121 ILE A N 1
ATOM 716 C CA . ILE A 1 121 ? 102.891 -2.047 21.654 1.00 42.83 121 ILE A CA 1
ATOM 717 C C . ILE A 1 121 ? 102.882 -3.334 22.434 1.00 42.90 121 ILE A C 1
ATOM 718 O O . ILE A 1 121 ? 103.647 -3.495 23.380 1.00 43.50 121 ILE A O 1
ATOM 723 N N . ALA A 1 122 ? 102.009 -4.246 22.031 1.00 42.47 122 ALA A N 1
ATOM 724 C CA . ALA A 1 122 ? 101.908 -5.545 22.671 1.00 44.07 122 ALA A CA 1
ATOM 725 C C . ALA A 1 122 ? 103.192 -6.359 22.437 1.00 44.83 122 ALA A C 1
ATOM 726 O O . ALA A 1 122 ? 103.898 -6.158 21.448 1.00 43.44 122 ALA A O 1
ATOM 728 N N . ASN A 1 123 ? 103.489 -7.280 23.344 1.00 46.17 123 ASN A N 1
ATOM 729 C CA . ASN A 1 123 ? 104.688 -8.090 23.200 1.00 48.63 123 ASN A CA 1
ATOM 730 C C . ASN A 1 123 ? 104.421 -9.594 23.275 1.00 49.44 123 ASN A C 1
ATOM 731 O O . ASN A 1 123 ? 103.495 -10.041 23.951 1.00 51.26 123 ASN 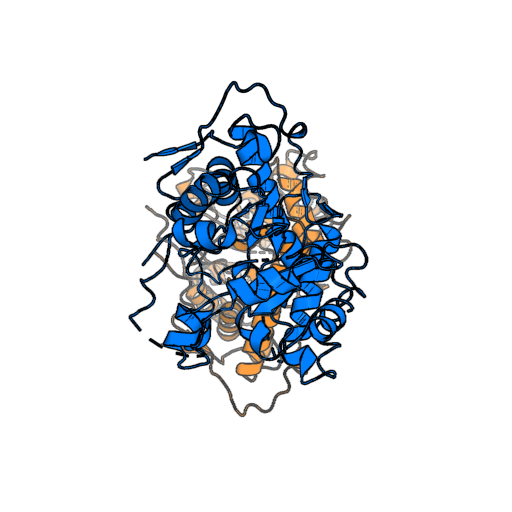A O 1
ATOM 736 N N . LEU A 1 124 ? 105.234 -10.380 22.580 1.00 49.08 124 LEU A N 1
ATOM 737 C CA . LEU A 1 124 ? 105.064 -11.826 22.595 1.00 48.51 124 LEU A CA 1
ATOM 738 C C . LEU A 1 124 ? 106.238 -12.483 21.887 1.00 48.48 124 LEU A C 1
ATOM 739 O O . LEU A 1 124 ? 106.701 -11.991 20.852 1.00 49.70 124 LEU A O 1
ATOM 744 N N . GLY A 1 125 ? 106.724 -13.587 22.440 1.00 47.08 125 GLY A N 1
ATOM 745 C CA . GLY A 1 125 ? 107.833 -14.275 21.813 1.00 46.19 125 GLY A CA 1
ATOM 746 C C . GLY A 1 125 ? 107.415 -14.841 20.467 1.00 47.25 125 GLY A C 1
ATOM 747 O O . GLY A 1 125 ? 106.297 -15.331 20.308 1.00 46.42 125 GLY A O 1
ATOM 748 N N . LEU A 1 126 ? 108.314 -14.762 19.491 1.00 47.71 126 LEU A N 1
ATOM 749 C CA . LEU A 1 126 ? 108.049 -15.267 18.153 1.00 47.75 126 LEU A CA 1
ATOM 750 C C . LEU A 1 126 ? 107.906 -16.777 18.209 1.00 50.03 126 LEU A C 1
ATOM 751 O O . LEU A 1 126 ? 107.281 -17.383 17.338 1.00 51.08 126 LEU A O 1
ATOM 756 N N . ALA A 1 127 ? 108.495 -17.383 19.235 1.00 51.38 127 ALA A N 1
ATOM 757 C CA . ALA A 1 127 ? 108.438 -18.833 19.398 1.00 52.14 127 ALA A CA 1
ATOM 758 C C . ALA A 1 127 ? 107.022 -19.286 19.747 1.00 52.63 127 ALA A C 1
ATOM 759 O O . ALA A 1 127 ? 106.687 -20.474 19.646 1.00 52.80 127 ALA A O 1
ATOM 761 N N . GLN A 1 128 ? 106.182 -18.335 20.140 1.00 52.04 128 GLN A N 1
ATOM 762 C CA . GLN A 1 128 ? 104.813 -18.661 20.490 1.00 52.56 128 GLN A CA 1
ATOM 763 C C . GLN A 1 128 ? 103.940 -18.947 19.273 1.00 52.46 128 GLN A C 1
ATOM 764 O O . GLN A 1 128 ? 102.872 -19.534 19.409 1.00 50.89 128 GLN A O 1
ATOM 770 N N . LEU A 1 129 ? 104.387 -18.540 18.088 1.00 53.01 129 LEU A N 1
ATOM 771 C CA . LEU A 1 129 ? 103.602 -18.766 16.881 1.00 54.06 129 LEU A CA 1
ATOM 772 C C . LEU A 1 129 ? 103.293 -20.230 16.615 1.00 55.99 129 LEU A C 1
ATOM 773 O O . LEU A 1 129 ? 102.415 -20.538 15.809 1.00 56.88 129 LEU A O 1
ATOM 778 N N . ARG A 1 130 ? 104.001 -21.132 17.289 1.00 57.44 130 ARG A N 1
ATOM 779 C CA . ARG A 1 130 ? 103.753 -22.559 17.100 1.00 60.33 130 ARG A CA 1
ATOM 780 C C . ARG A 1 130 ? 102.693 -23.106 18.066 1.00 60.41 130 ARG A C 1
ATOM 781 O O . ARG A 1 130 ? 102.304 -24.265 17.968 1.00 60.98 130 ARG A O 1
ATOM 789 N N . ARG A 1 131 ? 102.224 -22.272 18.989 1.00 60.75 131 ARG A N 1
ATOM 790 C CA . ARG A 1 131 ? 101.215 -22.696 19.955 1.00 61.38 131 ARG A CA 1
ATOM 791 C C . ARG A 1 131 ? 100.037 -21.747 19.955 1.00 60.14 131 ARG A C 1
ATOM 792 O O . ARG A 1 131 ? 99.089 -21.941 20.708 1.00 60.73 131 ARG A O 1
ATOM 800 N N . TYR A 1 132 ? 100.101 -20.714 19.125 1.00 58.36 132 TYR A N 1
ATOM 801 C CA . TYR A 1 132 ? 99.035 -19.734 19.069 1.00 56.40 132 TYR A CA 1
ATOM 802 C C . TYR A 1 132 ? 98.731 -19.281 17.654 1.00 56.39 132 TYR A C 1
ATOM 803 O O . TYR A 1 132 ? 99.638 -19.106 16.831 1.00 56.85 132 TYR A O 1
ATOM 812 N N . GLY A 1 133 ? 97.443 -19.100 17.376 1.00 54.77 133 GLY A N 1
ATOM 813 C CA . GLY A 1 133 ? 97.020 -18.694 16.051 1.00 54.21 133 GLY A CA 1
ATOM 814 C C . GLY A 1 133 ? 96.565 -17.254 15.937 1.00 54.63 133 GLY A C 1
ATOM 815 O O . GLY A 1 133 ? 96.597 -16.487 16.908 1.00 53.90 133 GLY A O 1
ATOM 816 N N . ARG A 1 134 ? 96.132 -16.905 14.730 1.00 54.31 134 ARG A N 1
ATOM 817 C CA . ARG A 1 134 ? 95.672 -15.568 14.414 1.00 54.27 134 ARG A CA 1
ATOM 818 C C . ARG A 1 134 ? 94.710 -15.010 15.452 1.00 54.52 134 ARG A C 1
ATOM 819 O O . ARG A 1 134 ? 94.908 -13.911 15.972 1.00 55.69 134 ARG A O 1
ATOM 827 N N . ASP A 1 135 ? 93.669 -15.763 15.765 1.00 53.91 135 ASP A N 1
ATOM 828 C CA . ASP A 1 135 ? 92.681 -15.294 16.729 1.00 54.73 135 ASP A CA 1
ATOM 829 C C . ASP A 1 135 ? 93.273 -14.980 18.102 1.00 52.72 135 ASP A C 1
ATOM 830 O O . ASP A 1 135 ? 92.817 -14.073 18.796 1.00 50.22 135 ASP A O 1
ATOM 835 N N . ASP A 1 136 ? 94.293 -15.733 18.484 1.00 52.32 136 ASP A N 1
ATOM 836 C CA . ASP A 1 136 ? 94.935 -15.529 19.772 1.00 53.69 136 ASP A CA 1
ATOM 837 C C . ASP A 1 136 ? 95.707 -14.226 19.763 1.00 52.55 136 ASP A C 1
ATOM 838 O O . ASP A 1 136 ? 95.778 -13.528 20.774 1.00 51.55 136 ASP A O 1
ATOM 843 N N . LEU A 1 137 ? 96.309 -13.923 18.619 1.00 51.07 137 LEU A N 1
ATOM 844 C CA . LEU A 1 137 ? 97.081 -12.706 18.462 1.00 50.04 137 LEU A CA 1
ATOM 845 C C . LEU A 1 137 ? 96.145 -11.505 18.491 1.00 50.92 137 LEU A C 1
ATOM 846 O O . LEU A 1 137 ? 96.450 -10.491 19.115 1.00 51.42 137 LEU A O 1
ATOM 851 N N . LEU A 1 138 ? 94.999 -11.617 17.824 1.00 50.39 138 LEU A N 1
ATOM 852 C CA . LEU A 1 138 ? 94.055 -10.506 17.801 1.00 50.07 138 LEU A CA 1
ATOM 853 C C . LEU A 1 138 ? 93.490 -10.285 19.182 1.00 49.37 138 LEU A C 1
ATOM 854 O O . LEU A 1 138 ? 93.276 -9.155 19.599 1.00 49.35 138 LEU A O 1
ATOM 859 N N . ARG A 1 139 ? 93.257 -11.376 19.894 1.00 50.52 139 ARG A N 1
ATOM 860 C CA . ARG A 1 139 ? 92.699 -11.293 21.239 1.00 51.64 139 ARG A CA 1
ATOM 861 C C . ARG A 1 139 ? 93.656 -10.571 22.184 1.00 50.09 139 ARG A C 1
ATOM 862 O O . ARG A 1 139 ? 93.245 -9.717 22.962 1.00 49.03 139 ARG A O 1
ATOM 870 N N . LEU A 1 140 ? 94.933 -10.919 22.105 1.00 49.60 140 LEU A N 1
ATOM 871 C CA . LEU A 1 140 ? 95.947 -10.304 22.951 1.00 50.62 140 LEU A CA 1
ATOM 872 C C . LEU A 1 140 ? 96.020 -8.784 22.806 1.00 51.76 140 LEU A C 1
ATOM 873 O O . LEU A 1 140 ? 95.941 -8.067 23.800 1.00 52.64 140 LEU A O 1
ATOM 878 N N . VAL A 1 141 ? 96.178 -8.283 21.584 1.00 51.72 141 VAL A N 1
ATOM 879 C CA . VAL A 1 141 ? 96.278 -6.844 21.408 1.00 52.88 141 VAL A CA 1
ATOM 880 C C . VAL A 1 141 ? 94.960 -6.153 21.735 1.00 54.98 141 VAL A C 1
ATOM 881 O O . VAL A 1 141 ? 94.957 -5.012 22.189 1.00 55.32 141 VAL A O 1
ATOM 885 N N . GLU A 1 142 ? 93.844 -6.845 21.521 1.00 57.33 142 GLU A N 1
ATOM 886 C CA . GLU A 1 142 ? 92.541 -6.259 21.795 1.00 58.48 142 GLU A CA 1
ATOM 887 C C . GLU A 1 142 ? 92.267 -6.209 23.291 1.00 57.98 142 GLU A C 1
ATOM 888 O O . GLU A 1 142 ? 91.655 -5.268 23.782 1.00 57.15 142 GLU A O 1
ATOM 902 N N . LEU A 1 144 ? 94.568 -5.924 25.517 1.00 56.03 144 LEU A N 1
ATOM 903 C CA . LEU A 1 144 ? 95.482 -4.877 25.968 1.00 54.80 144 LEU A CA 1
ATOM 904 C C . LEU A 1 144 ? 95.170 -3.504 25.391 1.00 55.55 144 LEU A C 1
ATOM 905 O O . LEU A 1 144 ? 95.719 -2.494 25.839 1.00 55.80 144 LEU A O 1
ATOM 910 N N . GLU A 1 145 ? 94.275 -3.471 24.409 1.00 56.62 145 GLU A N 1
ATOM 911 C CA . GLU A 1 145 ? 93.897 -2.230 23.738 1.00 56.84 145 GLU A CA 1
ATOM 912 C C . GLU A 1 145 ? 95.168 -1.632 23.165 1.00 55.25 145 GLU A C 1
ATOM 913 O O . GLU A 1 145 ? 95.355 -0.424 23.192 1.00 55.09 145 GLU A O 1
ATOM 919 N N . ALA A 1 146 ? 96.038 -2.500 22.655 1.00 53.97 146 ALA A N 1
ATOM 920 C CA . ALA A 1 146 ? 97.313 -2.085 22.080 1.00 53.27 146 ALA A CA 1
ATOM 921 C C . ALA A 1 146 ? 97.133 -1.576 20.654 1.00 51.86 146 ALA A C 1
ATOM 922 O O . ALA A 1 146 ? 96.095 -1.816 20.034 1.00 52.27 146 ALA A O 1
ATOM 924 N N . ASP A 1 147 ? 98.148 -0.883 20.141 1.00 49.17 147 ASP A N 1
ATOM 925 C CA . ASP A 1 147 ? 98.109 -0.343 18.787 1.00 46.92 147 ASP A CA 1
ATOM 926 C C . ASP A 1 147 ? 98.977 -1.153 17.820 1.00 45.97 147 ASP A C 1
ATOM 927 O O . ASP A 1 147 ? 98.930 -0.946 16.599 1.00 46.90 147 ASP A O 1
ATOM 932 N N . ALA A 1 148 ? 99.768 -2.075 18.359 1.00 43.59 148 ALA A N 1
ATOM 933 C CA . ALA A 1 148 ? 100.654 -2.879 17.527 1.00 41.58 148 ALA A CA 1
ATOM 934 C C . ALA A 1 148 ? 101.165 -4.074 18.323 1.00 40.41 148 ALA A C 1
ATOM 935 O O . ALA A 1 148 ? 100.961 -4.143 19.533 1.00 41.27 148 ALA A O 1
ATOM 937 N N . LEU A 1 149 ? 101.829 -5.008 17.645 1.00 38.94 149 LEU A N 1
ATOM 938 C CA . LEU A 1 149 ? 102.362 -6.203 18.292 1.00 37.39 149 LEU A CA 1
ATOM 939 C C . LEU A 1 149 ? 103.839 -6.390 17.966 1.00 37.17 149 LEU A C 1
ATOM 940 O O . LEU A 1 149 ? 104.233 -6.360 16.797 1.00 37.02 149 LEU A O 1
ATOM 945 N N . ALA A 1 150 ? 104.658 -6.591 18.993 1.00 37.25 150 ALA A N 1
ATOM 946 C CA . ALA A 1 150 ? 106.087 -6.812 18.780 1.00 38.09 150 ALA A CA 1
ATOM 947 C C . ALA A 1 150 ? 106.464 -8.238 19.179 1.00 39.35 150 ALA A C 1
ATOM 948 O O . ALA A 1 150 ? 106.168 -8.683 20.293 1.00 39.41 150 ALA A O 1
ATOM 950 N N . PHE A 1 151 ? 107.095 -8.956 18.252 1.00 39.56 151 PHE A N 1
ATOM 951 C CA . PHE A 1 151 ? 107.525 -10.326 18.498 1.00 40.63 151 PHE A CA 1
ATOM 952 C C . PHE A 1 151 ? 109.006 -10.343 18.823 1.00 41.34 151 PHE A C 1
ATOM 953 O O . PHE A 1 151 ? 109.830 -9.855 18.034 1.00 40.60 151 PHE A O 1
ATOM 961 N N . HIS A 1 152 ? 109.363 -10.898 19.973 1.00 41.12 152 HIS A N 1
ATOM 962 C CA . HIS A 1 152 ? 110.770 -10.958 20.300 1.00 41.59 152 HIS A CA 1
ATOM 963 C C . HIS A 1 152 ? 111.318 -12.356 20.027 1.00 41.17 152 HIS A C 1
ATOM 964 O O . HIS A 1 152 ? 110.673 -13.362 20.320 1.00 41.80 152 HIS A O 1
ATOM 971 N N . VAL A 1 153 ? 112.500 -12.407 19.428 1.00 40.08 153 VAL A N 1
ATOM 972 C CA . VAL A 1 153 ? 113.140 -13.671 19.112 1.00 40.87 153 VAL A CA 1
ATOM 973 C C . VAL A 1 153 ? 114.455 -13.668 19.877 1.00 40.69 153 VAL A C 1
ATOM 974 O O . VAL A 1 153 ? 115.246 -12.734 19.744 1.00 39.37 153 VAL A O 1
ATOM 978 N N . ASN A 1 154 ? 114.670 -14.708 20.685 1.00 40.71 154 ASN A N 1
ATOM 979 C CA . ASN A 1 154 ? 115.865 -14.818 21.536 1.00 41.80 154 ASN A CA 1
ATOM 980 C C . ASN A 1 154 ? 116.453 -16.244 21.660 1.00 40.06 154 ASN A C 1
ATOM 981 O O . ASN A 1 154 ? 116.608 -16.773 22.762 1.00 36.38 154 ASN A O 1
ATOM 986 N N . PRO A 1 155 ? 116.826 -16.865 20.534 1.00 40.25 155 PRO A N 1
ATOM 987 C CA . PRO A 1 155 ? 117.372 -18.217 20.685 1.00 41.88 155 PRO A CA 1
ATOM 988 C C . PRO A 1 155 ? 118.444 -18.344 21.779 1.00 42.82 155 PRO A C 1
ATOM 989 O O . PRO A 1 155 ? 118.377 -19.257 22.594 1.00 42.63 155 PRO A O 1
ATOM 993 N N . LEU A 1 156 ? 119.406 -17.427 21.818 1.00 44.20 156 LEU A N 1
ATOM 994 C CA . LEU A 1 156 ? 120.458 -17.505 22.827 1.00 47.40 156 LEU A CA 1
ATOM 995 C C . LEU A 1 156 ? 119.912 -17.567 24.249 1.00 49.27 156 LEU A C 1
ATOM 996 O O . LEU A 1 156 ? 120.241 -18.477 25.016 1.00 49.36 156 LEU A O 1
ATOM 1001 N N . GLN A 1 157 ? 119.088 -16.595 24.609 1.00 51.31 157 GLN A N 1
ATOM 1002 C CA . GLN A 1 157 ? 118.512 -16.584 25.945 1.00 53.21 157 GLN A CA 1
ATOM 1003 C C . GLN A 1 157 ? 117.783 -17.892 26.289 1.00 54.00 157 GLN A C 1
ATOM 1004 O O . GLN A 1 157 ? 118.108 -18.530 27.287 1.00 54.07 157 GLN A O 1
ATOM 1010 N N . GLU A 1 158 ? 116.806 -18.298 25.480 1.00 55.02 158 GLU A N 1
ATOM 1011 C CA . GLU A 1 158 ? 116.085 -19.525 25.789 1.00 56.56 158 GLU A CA 1
ATOM 1012 C C . GLU A 1 158 ? 117.034 -20.725 25.771 1.00 57.62 158 GLU A C 1
ATOM 1013 O O . GLU A 1 158 ? 116.849 -21.676 26.523 1.00 57.68 158 GLU A O 1
ATOM 1019 N N . ALA A 1 159 ? 118.072 -20.670 24.944 1.00 59.76 159 ALA A N 1
ATOM 1020 C CA . ALA A 1 159 ? 119.027 -21.775 24.859 1.00 61.16 159 ALA A CA 1
ATOM 1021 C C . ALA A 1 159 ? 119.821 -21.917 26.148 1.00 62.81 159 ALA A C 1
ATOM 1022 O O . ALA A 1 159 ? 119.959 -23.016 26.686 1.00 63.08 159 ALA A O 1
ATOM 1024 N N . VAL A 1 160 ? 120.338 -20.799 26.643 1.00 64.74 160 VAL A N 1
ATOM 1025 C CA . VAL A 1 160 ? 121.117 -20.800 27.870 1.00 66.57 160 VAL A CA 1
ATOM 1026 C C . VAL A 1 160 ? 120.230 -21.197 29.043 1.00 69.10 160 VAL A C 1
ATOM 1027 O O . VAL A 1 160 ? 120.689 -21.843 29.975 1.00 70.31 160 VAL A O 1
ATOM 1031 N N . GLN A 1 161 ? 118.957 -20.813 28.987 1.00 72.41 161 GLN A N 1
ATOM 1032 C CA . GLN A 1 161 ? 117.995 -21.120 30.048 1.00 75.16 161 GLN A CA 1
ATOM 1033 C C . GLN A 1 161 ? 117.328 -22.480 29.860 1.00 76.03 161 GLN A C 1
ATOM 1034 O O . GLN A 1 161 ? 116.319 -22.783 30.500 1.00 75.94 161 GLN A O 1
ATOM 1040 N N . ARG A 1 162 ? 117.895 -23.290 28.975 1.00 76.92 162 ARG A N 1
ATOM 1041 C CA . ARG A 1 162 ? 117.367 -24.617 28.693 1.00 77.49 162 ARG A CA 1
ATOM 1042 C C . ARG A 1 162 ? 115.851 -24.595 28.520 1.00 75.74 162 ARG A C 1
ATOM 1043 O O . ARG A 1 162 ? 115.184 -25.596 28.751 1.00 76.27 162 ARG A O 1
ATOM 1051 N N . GLY A 1 163 ? 115.311 -23.451 28.117 1.00 74.06 163 GLY A N 1
ATOM 1052 C CA . GLY A 1 163 ? 113.876 -23.344 27.914 1.00 73.04 163 GLY A CA 1
ATOM 1053 C C . GLY A 1 163 ? 113.456 -23.935 26.575 1.00 72.63 163 GLY A C 1
ATOM 1054 O O . GLY A 1 163 ? 113.864 -25.048 26.222 1.00 72.48 163 GLY A O 1
ATOM 1055 N N . ASP A 1 164 ? 112.631 -23.206 25.824 1.00 71.64 164 ASP A N 1
ATOM 1056 C CA . ASP A 1 164 ? 112.196 -23.688 24.516 1.00 70.93 164 ASP A CA 1
ATOM 1057 C C . ASP A 1 164 ? 113.180 -23.220 23.443 1.00 68.26 164 ASP A C 1
ATOM 1058 O O . ASP A 1 164 ? 113.203 -22.046 23.056 1.00 68.26 164 ASP A O 1
ATOM 1063 N N . THR A 1 165 ? 113.974 -24.163 22.953 1.00 64.32 165 THR A N 1
ATOM 1064 C CA . THR A 1 165 ? 115.006 -23.879 21.973 1.00 61.00 165 THR A CA 1
ATOM 1065 C C . THR A 1 165 ? 114.710 -24.247 20.513 1.00 59.84 165 THR A C 1
ATOM 1066 O O . THR A 1 165 ? 115.602 -24.217 19.659 1.00 58.90 165 THR A O 1
ATOM 1070 N N . ASP A 1 166 ? 113.470 -24.598 20.213 1.00 58.34 166 ASP A N 1
ATOM 1071 C CA . ASP A 1 166 ? 113.150 -24.939 18.844 1.00 57.29 166 ASP A CA 1
ATOM 1072 C C . ASP A 1 166 ? 112.679 -23.670 18.168 1.00 56.24 166 ASP A C 1
ATOM 1073 O O . ASP A 1 166 ? 111.581 -23.183 18.447 1.00 56.90 166 ASP A O 1
ATOM 1078 N N . PHE A 1 167 ? 113.519 -23.137 17.287 1.00 53.55 167 PHE A N 1
ATOM 1079 C CA . PHE A 1 167 ? 113.207 -21.918 16.552 1.00 52.68 167 PHE A CA 1
ATOM 1080 C C . PHE A 1 167 ? 113.018 -22.170 15.056 1.00 52.45 167 PHE A C 1
ATOM 1081 O O . PHE A 1 167 ? 113.254 -21.279 14.241 1.00 54.01 167 PHE A O 1
ATOM 1089 N N . ARG A 1 168 ? 112.585 -23.373 14.694 1.00 51.38 168 ARG A N 1
ATOM 1090 C CA . ARG A 1 168 ? 112.388 -23.694 13.284 1.00 52.03 168 ARG A CA 1
ATOM 1091 C C . ARG A 1 168 ? 111.070 -23.180 12.723 1.00 51.19 168 ARG A C 1
ATOM 1092 O O . ARG A 1 168 ? 110.039 -23.215 13.388 1.00 51.50 168 ARG A O 1
ATOM 1100 N N . GLY A 1 169 ? 111.125 -22.712 11.484 1.00 49.96 169 GLY A N 1
ATOM 1101 C CA . GLY A 1 169 ? 109.939 -22.229 10.808 1.00 49.51 169 GLY A CA 1
ATOM 1102 C C . GLY A 1 169 ? 109.207 -21.052 11.413 1.00 48.95 169 GLY A C 1
ATOM 1103 O O . GLY A 1 169 ? 108.086 -20.756 11.010 1.00 48.84 169 GLY A O 1
ATOM 1104 N N . LEU A 1 170 ? 109.815 -20.361 12.366 1.00 48.67 170 LEU A N 1
ATOM 1105 C CA . LEU A 1 170 ? 109.122 -19.230 12.960 1.00 47.62 170 LEU A CA 1
ATOM 1106 C C . LEU A 1 170 ? 108.943 -18.097 11.973 1.00 47.78 170 LEU A C 1
ATOM 1107 O O . LEU A 1 170 ? 107.878 -17.510 11.905 1.00 47.18 170 LEU A O 1
ATOM 1112 N N . VAL A 1 171 ? 109.972 -17.792 11.194 1.00 48.64 171 VAL A N 1
ATOM 1113 C CA . VAL A 1 171 ? 109.846 -16.718 10.222 1.00 50.23 171 VAL A CA 1
ATOM 1114 C C . VAL A 1 171 ? 108.787 -17.030 9.152 1.00 51.99 171 VAL A C 1
ATOM 1115 O O . VAL A 1 171 ? 107.982 -16.167 8.788 1.00 51.94 171 VAL A O 1
ATOM 1119 N N . GLU A 1 172 ? 108.786 -18.261 8.654 1.00 53.51 172 GLU A N 1
ATOM 1120 C CA . GLU A 1 172 ? 107.820 -18.677 7.635 1.00 55.89 172 GLU A CA 1
ATOM 1121 C C . GLU A 1 172 ? 106.388 -18.679 8.209 1.00 55.63 172 GLU A C 1
ATOM 1122 O O . GLU A 1 172 ? 105.405 -18.392 7.502 1.00 54.10 172 GLU A O 1
ATOM 1128 N N . ARG A 1 173 ? 106.292 -18.980 9.501 1.00 54.67 173 ARG A N 1
ATOM 1129 C CA . ARG A 1 173 ? 105.024 -19.015 10.209 1.00 53.82 173 ARG A CA 1
ATOM 1130 C C . ARG A 1 173 ? 104.494 -17.585 10.351 1.00 52.55 173 ARG A C 1
ATOM 1131 O O . ARG A 1 173 ? 103.297 -17.340 10.257 1.00 53.12 173 ARG A O 1
ATOM 1139 N N . LEU A 1 174 ? 105.393 -16.632 10.560 1.00 51.57 174 LEU A N 1
ATOM 1140 C CA . LEU A 1 174 ? 104.998 -15.233 10.699 1.00 50.19 174 LEU A CA 1
ATOM 1141 C C . LEU A 1 174 ? 104.632 -14.690 9.323 1.00 51.25 174 LEU A C 1
ATOM 1142 O O . LEU A 1 174 ? 103.722 -13.882 9.190 1.00 49.04 174 LEU A O 1
ATOM 1147 N N . ALA A 1 175 ? 105.363 -15.134 8.303 1.00 53.21 175 ALA A N 1
ATOM 1148 C CA . ALA A 1 175 ? 105.121 -14.702 6.933 1.00 54.99 175 ALA A CA 1
ATOM 1149 C C . ALA A 1 175 ? 103.711 -15.065 6.499 1.00 57.31 175 ALA A C 1
ATOM 1150 O O . ALA A 1 175 ? 103.040 -14.280 5.824 1.00 57.00 175 ALA A O 1
ATOM 1152 N N . GLU A 1 176 ? 103.267 -16.261 6.876 1.00 59.61 176 GLU A N 1
ATOM 1153 C CA . GLU A 1 176 ? 101.923 -16.710 6.534 1.00 62.78 176 GLU A CA 1
ATOM 1154 C C . GLU A 1 176 ? 100.877 -15.770 7.155 1.00 63.54 176 GLU A C 1
ATOM 1155 O O . GLU A 1 176 ? 99.969 -15.285 6.475 1.00 63.49 176 GLU A O 1
ATOM 1161 N N . LEU A 1 177 ? 101.031 -15.507 8.449 1.00 64.09 177 LEU A N 1
ATOM 1162 C CA . LEU A 1 177 ? 100.123 -14.643 9.201 1.00 64.95 177 LEU A CA 1
ATOM 1163 C C . LEU A 1 177 ? 100.242 -13.153 8.901 1.00 67.07 177 LEU A C 1
ATOM 1164 O O . LEU A 1 177 ? 99.247 -12.465 8.663 1.00 67.84 177 LEU A O 1
ATOM 1169 N N . LEU A 1 178 ? 101.481 -12.673 8.927 1.00 69.07 178 LEU A N 1
ATOM 1170 C CA . LEU A 1 178 ? 101.801 -11.257 8.790 1.00 68.88 178 LEU A CA 1
ATOM 1171 C C . LEU A 1 178 ? 100.754 -10.254 8.384 1.00 68.84 178 LEU A C 1
ATOM 1172 O O . LEU A 1 178 ? 100.507 -9.313 9.140 1.00 72.60 178 LEU A O 1
ATOM 1177 N N . PRO A 1 179 ? 100.133 -10.395 7.204 1.00 66.35 179 PRO A N 1
ATOM 1178 C CA . PRO A 1 179 ? 99.145 -9.324 6.992 1.00 62.93 179 PRO A CA 1
ATOM 1179 C C . PRO A 1 179 ? 98.129 -9.382 8.150 1.00 59.98 179 PRO A C 1
ATOM 1180 O O . PRO A 1 179 ? 97.206 -10.193 8.140 1.00 59.98 179 PRO A O 1
ATOM 1184 N N . LEU A 1 180 ? 98.341 -8.551 9.169 1.00 56.55 180 LEU A N 1
ATOM 1185 C CA . LEU A 1 180 ? 97.463 -8.510 10.337 1.00 55.30 180 LEU A CA 1
ATOM 1186 C C . LEU A 1 180 ? 96.730 -7.173 10.427 1.00 54.35 180 LEU A C 1
ATOM 1187 O O . LEU A 1 180 ? 97.126 -6.192 9.797 1.00 54.15 180 LEU A O 1
ATOM 1192 N N . PRO A 1 181 ? 95.654 -7.116 11.227 1.00 53.29 181 PRO A N 1
ATOM 1193 C CA . PRO A 1 181 ? 94.868 -5.888 11.383 1.00 52.40 181 PRO A CA 1
ATOM 1194 C C . PRO A 1 181 ? 95.571 -4.717 12.056 1.00 50.81 181 PRO A C 1
ATOM 1195 O O . PRO A 1 181 ? 94.970 -3.651 12.233 1.00 51.40 181 PRO A O 1
ATOM 1199 N N . PHE A 1 182 ? 96.838 -4.909 12.411 1.00 48.07 182 PHE A N 1
ATOM 1200 C CA . PHE A 1 182 ? 97.620 -3.869 13.073 1.00 45.34 182 PHE A CA 1
ATOM 1201 C C . PHE A 1 182 ? 99.095 -4.018 12.711 1.00 45.16 182 PHE A C 1
ATOM 1202 O O . PHE A 1 182 ? 99.533 -5.078 12.233 1.00 43.47 182 PHE A O 1
ATOM 1210 N N . PRO A 1 183 ? 99.882 -2.950 12.921 1.00 44.93 183 PRO A N 1
ATOM 1211 C CA . PRO A 1 183 ? 101.312 -3.002 12.608 1.00 43.74 183 PRO A CA 1
ATOM 1212 C C . PRO A 1 183 ? 102.041 -4.019 13.487 1.00 43.54 183 PRO A C 1
ATOM 1213 O O . PRO A 1 183 ? 101.747 -4.171 14.677 1.00 42.65 183 PRO A O 1
ATOM 1217 N N . VAL A 1 184 ? 102.978 -4.729 12.876 1.00 43.41 184 VAL A N 1
ATOM 1218 C CA . VAL A 1 184 ? 103.752 -5.743 13.571 1.00 44.14 184 VAL A CA 1
ATOM 1219 C C . VAL A 1 184 ? 105.254 -5.480 13.426 1.00 45.94 184 VAL A C 1
ATOM 1220 O O . VAL A 1 184 ? 105.713 -4.988 12.386 1.00 44.62 184 VAL A O 1
ATOM 1232 N N . VAL A 1 186 ? 109.503 -6.792 14.931 1.00 45.20 186 VAL A N 1
ATOM 1233 C CA . VAL A 1 186 ? 110.336 -7.852 15.504 1.00 43.72 186 VAL A CA 1
ATOM 1234 C C . VAL A 1 186 ? 111.517 -7.267 16.268 1.00 42.13 186 VAL A C 1
ATOM 1235 O O . VAL A 1 186 ? 112.076 -6.243 15.881 1.00 42.34 186 VAL A O 1
ATOM 1239 N N . LYS A 1 187 ? 111.902 -7.921 17.355 1.00 41.17 187 LYS A N 1
ATOM 1240 C CA . LYS A 1 187 ? 113.003 -7.427 18.166 1.00 40.15 187 LYS A CA 1
ATOM 1241 C C . LYS A 1 187 ? 113.776 -8.557 18.849 1.00 42.11 187 LYS A C 1
ATOM 1242 O O . LYS A 1 187 ? 113.255 -9.661 19.025 1.00 43.58 187 LYS A O 1
ATOM 1248 N N . GLU A 1 188 ? 115.026 -8.283 19.208 1.00 42.76 188 GLU A N 1
ATOM 1249 C CA . GLU A 1 188 ? 115.836 -9.246 19.950 1.00 44.62 188 GLU A CA 1
ATOM 1250 C C . GLU A 1 188 ? 115.607 -8.817 21.421 1.00 45.31 188 GLU A C 1
ATOM 1251 O O . GLU A 1 188 ? 114.629 -8.114 21.714 1.00 44.05 188 GLU A O 1
ATOM 1257 N N . VAL A 1 189 ? 116.487 -9.213 22.339 1.00 44.93 189 VAL A N 1
ATOM 1258 C CA . VAL A 1 189 ? 116.305 -8.860 23.740 1.00 43.09 189 VAL A CA 1
ATOM 1259 C C . VAL A 1 189 ? 117.597 -8.442 24.439 1.00 44.12 189 VAL A C 1
ATOM 1260 O O . VAL A 1 189 ? 117.722 -8.582 25.663 1.00 43.64 189 VAL A O 1
ATOM 1264 N N . GLY A 1 190 ? 118.550 -7.917 23.672 1.00 43.46 190 GLY A N 1
ATOM 1265 C CA . GLY A 1 190 ? 119.804 -7.493 24.260 1.00 43.06 190 GLY A CA 1
ATOM 1266 C C . GLY A 1 190 ? 121.011 -8.228 23.702 1.00 44.12 190 GLY A C 1
ATOM 1267 O O . GLY A 1 190 ? 122.137 -8.015 24.159 1.00 44.26 190 GLY A O 1
ATOM 1268 N N . HIS A 1 191 ? 120.783 -9.104 22.724 1.00 43.94 191 HIS A N 1
ATOM 1269 C CA . HIS A 1 191 ? 121.874 -9.848 22.107 1.00 43.26 191 HIS A CA 1
ATOM 1270 C C . HIS A 1 191 ? 122.028 -9.462 20.642 1.00 43.05 191 HIS A C 1
ATOM 1271 O O . HIS A 1 191 ? 122.970 -9.889 19.971 1.00 43.36 191 HIS A O 1
ATOM 1278 N N . GLY A 1 192 ? 121.091 -8.635 20.171 1.00 42.50 192 GLY A N 1
ATOM 1279 C CA . GLY A 1 192 ? 121.118 -8.096 18.818 1.00 40.98 192 GLY A CA 1
ATOM 1280 C C . GLY A 1 192 ? 120.777 -8.910 17.591 1.00 40.49 192 GLY A C 1
ATOM 1281 O O . GLY A 1 192 ? 120.885 -10.135 17.578 1.00 40.94 192 GLY A O 1
ATOM 1282 N N . LEU A 1 193 ? 120.351 -8.200 16.549 1.00 39.14 193 LEU A N 1
ATOM 1283 C CA . LEU A 1 193 ? 120.010 -8.811 15.269 1.00 38.56 193 LEU A CA 1
ATOM 1284 C C . LEU A 1 193 ? 121.160 -8.543 14.283 1.00 39.36 193 LEU A C 1
ATOM 1285 O O . LEU A 1 193 ? 121.623 -7.415 14.156 1.00 40.24 193 LEU A O 1
ATOM 1290 N N . SER A 1 194 ? 121.620 -9.582 13.597 1.00 40.59 194 SER A N 1
ATOM 1291 C CA . SER A 1 194 ? 122.704 -9.461 12.618 1.00 41.08 194 SER A CA 1
ATOM 1292 C C . SER A 1 194 ? 122.163 -9.081 11.244 1.00 42.54 194 SER A C 1
ATOM 1293 O O . SER A 1 194 ? 120.940 -9.032 11.030 1.00 40.80 194 SER A O 1
ATOM 1296 N N . ARG A 1 195 ? 123.078 -8.855 10.302 1.00 44.29 195 ARG A N 1
ATOM 1297 C CA . ARG A 1 195 ? 122.664 -8.523 8.944 1.00 48.00 195 ARG A CA 1
ATOM 1298 C C . ARG A 1 195 ? 121.941 -9.723 8.303 1.00 47.82 195 ARG A C 1
ATOM 1299 O O . ARG A 1 195 ? 120.927 -9.540 7.619 1.00 48.23 195 ARG A O 1
ATOM 1307 N N . GLU A 1 196 ? 122.435 -10.945 8.522 1.00 46.90 196 GLU A N 1
ATOM 1308 C CA . GLU A 1 196 ? 121.746 -12.093 7.943 1.00 47.39 196 GLU A CA 1
ATOM 1309 C C . GLU A 1 196 ? 120.397 -12.264 8.636 1.00 47.49 196 GLU A C 1
ATOM 1310 O O . GLU A 1 196 ? 119.464 -12.832 8.067 1.00 47.61 196 GLU A O 1
ATOM 1316 N N . ALA A 1 197 ? 120.278 -11.758 9.860 1.00 46.80 197 ALA A N 1
ATOM 1317 C CA . ALA A 1 197 ? 119.001 -11.841 10.551 1.00 45.52 197 ALA A CA 1
ATOM 1318 C C . ALA A 1 197 ? 118.040 -10.933 9.777 1.00 45.42 197 ALA A C 1
ATOM 1319 O O . ALA A 1 197 ? 116.912 -11.326 9.473 1.00 43.93 197 ALA A O 1
ATOM 1321 N N . ALA A 1 198 ? 118.503 -9.721 9.453 1.00 45.27 198 ALA A N 1
ATOM 1322 C CA . ALA A 1 198 ? 117.692 -8.751 8.720 1.00 44.59 198 ALA A CA 1
ATOM 1323 C C . ALA A 1 198 ? 117.298 -9.350 7.377 1.00 45.73 198 ALA A C 1
ATOM 1324 O O . ALA A 1 198 ? 116.207 -9.100 6.869 1.00 46.60 198 ALA A O 1
ATOM 1326 N N . LEU A 1 199 ? 118.194 -10.143 6.803 1.00 45.97 199 LEU A N 1
ATOM 1327 C CA . LEU A 1 199 ? 117.918 -10.789 5.532 1.00 46.11 199 LEU A CA 1
ATOM 1328 C C . LEU A 1 199 ? 116.708 -11.711 5.679 1.00 45.81 199 LEU A C 1
ATOM 1329 O O . LEU A 1 199 ? 115.814 -11.727 4.830 1.00 47.94 199 LEU A O 1
ATOM 1334 N N . ALA A 1 200 ? 116.670 -12.472 6.762 1.00 43.66 200 ALA A N 1
ATOM 1335 C CA . ALA A 1 200 ? 115.560 -13.380 6.988 1.00 43.50 200 ALA A CA 1
ATOM 1336 C C . ALA A 1 200 ? 114.241 -12.637 7.153 1.00 45.02 200 ALA A C 1
ATOM 1337 O O . ALA A 1 200 ? 113.172 -13.228 6.997 1.00 46.95 200 ALA A O 1
ATOM 1339 N N . LEU A 1 201 ? 114.307 -11.348 7.475 1.00 45.34 201 LEU A N 1
ATOM 1340 C CA . LEU A 1 201 ? 113.091 -10.549 7.663 1.00 47.92 201 LEU A CA 1
ATOM 1341 C C . LEU A 1 201 ? 112.726 -9.717 6.424 1.00 49.65 201 LEU A C 1
ATOM 1342 O O . LEU A 1 201 ? 111.606 -9.217 6.298 1.00 49.12 201 LEU A O 1
ATOM 1347 N N . ARG A 1 202 ? 113.690 -9.586 5.521 1.00 51.03 202 ARG A N 1
ATOM 1348 C CA . ARG A 1 202 ? 113.549 -8.805 4.312 1.00 53.23 202 ARG A CA 1
ATOM 1349 C C . ARG A 1 202 ? 112.200 -8.824 3.577 1.00 54.25 202 ARG A C 1
ATOM 1350 O O . ARG A 1 202 ? 111.645 -7.764 3.286 1.00 55.01 202 ARG A O 1
ATOM 1358 N N . ASP A 1 203 ? 111.643 -9.993 3.292 1.00 54.38 203 ASP A N 1
ATOM 1359 C CA . ASP A 1 203 ? 110.389 -10.012 2.543 1.00 54.66 203 ASP A CA 1
ATOM 1360 C C . ASP A 1 203 ? 109.093 -9.890 3.326 1.00 53.88 203 ASP A C 1
ATOM 1361 O O . ASP A 1 203 ? 108.014 -9.815 2.733 1.00 54.31 203 ASP A O 1
ATOM 1366 N N . LEU A 1 204 ? 109.193 -9.865 4.651 1.00 52.37 204 LEU A N 1
ATOM 1367 C CA . LEU A 1 204 ? 108.017 -9.750 5.509 1.00 49.09 204 LEU A CA 1
ATOM 1368 C C . LEU A 1 204 ? 107.514 -8.316 5.583 1.00 48.43 204 LEU A C 1
ATOM 1369 O O . LEU A 1 204 ? 108.296 -7.377 5.708 1.00 49.38 204 LEU A O 1
ATOM 1374 N N . PRO A 1 205 ? 106.193 -8.125 5.497 1.00 47.44 205 PRO A N 1
ATOM 1375 C CA . PRO A 1 205 ? 105.640 -6.769 5.571 1.00 46.29 205 PRO A CA 1
ATOM 1376 C C . PRO A 1 205 ? 105.593 -6.259 7.019 1.00 46.80 205 PRO A C 1
ATOM 1377 O O . PRO A 1 205 ? 104.510 -6.006 7.564 1.00 48.77 205 PRO A O 1
ATOM 1381 N N . LEU A 1 206 ? 106.760 -6.121 7.646 1.00 45.21 206 LEU A N 1
ATOM 1382 C CA . LEU A 1 206 ? 106.838 -5.633 9.028 1.00 43.48 206 LEU A CA 1
ATOM 1383 C C . LEU A 1 206 ? 106.663 -4.124 9.055 1.00 43.34 206 LEU A C 1
ATOM 1384 O O . LEU A 1 206 ? 106.887 -3.454 8.045 1.00 45.30 206 LEU A O 1
ATOM 1389 N N . ALA A 1 207 ? 106.285 -3.585 10.212 1.00 41.83 207 ALA A N 1
ATOM 1390 C CA . ALA A 1 207 ? 106.098 -2.147 10.354 1.00 38.37 207 ALA A CA 1
ATOM 1391 C C . ALA A 1 207 ? 107.334 -1.487 10.945 1.00 38.77 207 ALA A C 1
ATOM 1392 O O . ALA A 1 207 ? 107.495 -0.266 10.841 1.00 38.08 207 ALA A O 1
ATOM 1394 N N . ALA A 1 208 ? 108.194 -2.290 11.570 1.00 38.41 208 ALA A N 1
ATOM 1395 C CA . ALA A 1 208 ? 109.410 -1.779 12.198 1.00 39.81 208 ALA A CA 1
ATOM 1396 C C . ALA A 1 208 ? 110.244 -2.904 12.783 1.00 41.01 208 ALA A C 1
ATOM 1397 O O . ALA A 1 208 ? 109.750 -4.015 12.957 1.00 43.40 208 ALA A O 1
ATOM 1399 N N . VAL A 1 209 ? 111.504 -2.607 13.089 1.00 40.99 209 VAL A N 1
ATOM 1400 C CA . VAL A 1 209 ? 112.412 -3.579 13.690 1.00 41.82 209 VAL A CA 1
ATOM 1401 C C . VAL A 1 209 ? 113.201 -2.979 14.853 1.00 42.48 209 VAL A C 1
ATOM 1402 O O . VAL A 1 209 ? 113.731 -1.872 14.747 1.00 42.69 209 VAL A O 1
ATOM 1406 N N . ASP A 1 210 ? 113.264 -3.704 15.965 1.00 41.84 210 ASP A N 1
ATOM 1407 C CA . ASP A 1 210 ? 114.026 -3.241 17.115 1.00 42.07 210 ASP A CA 1
ATOM 1408 C C . ASP A 1 210 ? 115.293 -4.088 17.148 1.00 40.95 210 ASP A C 1
ATOM 1409 O O . ASP A 1 210 ? 115.265 -5.293 17.410 1.00 41.61 210 ASP A O 1
ATOM 1414 N N . VAL A 1 211 ? 116.411 -3.434 16.880 1.00 39.85 211 VAL A N 1
ATOM 1415 C CA . VAL A 1 211 ? 117.712 -4.079 16.837 1.00 37.65 211 VAL A CA 1
ATOM 1416 C C . VAL A 1 211 ? 118.200 -4.717 18.152 1.00 35.88 211 VAL A C 1
ATOM 1417 O O . VAL A 1 211 ? 118.961 -5.671 18.132 1.00 35.34 211 VAL A O 1
ATOM 1421 N N . ALA A 1 212 ? 117.743 -4.190 19.284 1.00 36.81 212 ALA A N 1
ATOM 1422 C CA . ALA A 1 212 ? 118.080 -4.699 20.625 1.00 37.14 212 ALA A CA 1
ATOM 1423 C C . ALA A 1 212 ? 119.433 -5.421 20.753 1.00 38.42 212 ALA A C 1
ATOM 1424 O O . ALA A 1 212 ? 119.492 -6.636 20.970 1.00 38.09 212 ALA A O 1
ATOM 1426 N N . GLY A 1 213 ? 120.517 -4.659 20.657 1.00 39.13 213 GLY A N 1
ATOM 1427 C CA . GLY A 1 213 ? 121.843 -5.244 20.734 1.00 39.28 213 GLY A CA 1
ATOM 1428 C C . GLY A 1 213 ? 122.505 -5.371 22.096 1.00 39.98 213 GLY A C 1
ATOM 1429 O O . GLY A 1 213 ? 121.955 -4.999 23.136 1.00 38.54 213 GLY A O 1
ATOM 1430 N N . ALA A 1 214 ? 123.712 -5.929 22.061 1.00 40.64 214 ALA A N 1
ATOM 1431 C CA . ALA A 1 214 ? 124.532 -6.131 23.238 1.00 40.81 214 ALA A CA 1
ATOM 1432 C C . ALA A 1 214 ? 125.184 -4.798 23.599 1.00 42.77 214 ALA A C 1
ATOM 1433 O O . ALA A 1 214 ? 125.448 -3.964 22.723 1.00 41.06 214 ALA A O 1
ATOM 1435 N N . GLY A 1 215 ? 125.432 -4.597 24.891 1.00 44.23 215 GLY A N 1
ATOM 1436 C CA . GLY A 1 215 ? 126.052 -3.364 25.336 1.00 47.03 215 GLY A CA 1
ATOM 1437 C C . GLY A 1 215 ? 125.375 -2.786 26.563 1.00 50.40 215 GL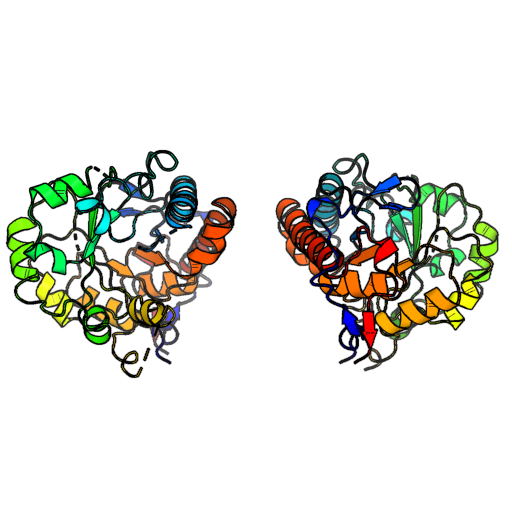Y A C 1
ATOM 1438 O O . GLY A 1 215 ? 125.983 -2.036 27.321 1.00 50.75 215 GLY A O 1
ATOM 1439 N N . GLY A 1 216 ? 124.102 -3.104 26.749 1.00 52.97 216 GLY A N 1
ATOM 1440 C CA . GLY A 1 216 ? 123.399 -2.612 27.915 1.00 57.39 216 GLY A CA 1
ATOM 1441 C C . GLY A 1 216 ? 123.122 -3.828 28.773 1.00 61.08 216 GLY A C 1
ATOM 1442 O O . GLY A 1 216 ? 124.052 -4.441 29.302 1.00 61.29 216 GLY A O 1
ATOM 1443 N N . THR A 1 217 ? 121.847 -4.185 28.911 1.00 63.90 217 THR A N 1
ATOM 1444 C CA . THR A 1 217 ? 121.480 -5.364 29.681 1.00 66.76 217 THR A CA 1
ATOM 1445 C C . THR A 1 217 ? 120.928 -6.434 28.737 1.00 68.61 217 THR A C 1
ATOM 1446 O O . THR A 1 217 ? 120.518 -6.143 27.608 1.00 69.17 217 THR A O 1
ATOM 1450 N N . SER A 1 218 ? 120.963 -7.677 29.203 1.00 70.52 218 SER A N 1
ATOM 1451 C CA . SER A 1 218 ? 120.473 -8.827 28.457 1.00 72.47 218 SER A CA 1
ATOM 1452 C C . SER A 1 218 ? 119.359 -9.435 29.303 1.00 74.76 218 SER A C 1
ATOM 1453 O O . SER A 1 218 ? 119.572 -9.741 30.481 1.00 75.92 218 SER A O 1
ATOM 1456 N N . TRP A 1 219 ? 118.168 -9.585 28.726 1.00 76.36 219 TRP A N 1
ATOM 1457 C CA . TRP A 1 219 ? 117.049 -10.178 29.456 1.00 77.71 219 TRP A CA 1
ATOM 1458 C C . TRP A 1 219 ? 117.520 -11.540 29.977 1.00 79.58 219 TRP A C 1
ATOM 1459 O O . TRP A 1 219 ? 117.056 -12.016 31.016 1.00 79.35 219 TRP A O 1
ATOM 1470 N N . ALA A 1 220 ? 118.464 -12.144 29.250 1.00 81.68 220 ALA A N 1
ATOM 1471 C CA . ALA A 1 220 ? 119.033 -13.448 29.605 1.00 83.43 220 ALA A CA 1
ATOM 1472 C C . ALA A 1 220 ? 119.885 -13.395 30.883 1.00 84.41 220 ALA A C 1
ATOM 1473 O O . ALA A 1 220 ? 119.775 -14.273 31.741 1.00 84.16 220 ALA A O 1
ATOM 1475 N N . ARG A 1 221 ? 120.735 -12.372 30.996 1.00 86.13 221 ARG A N 1
ATOM 1476 C CA . ARG A 1 221 ? 121.597 -12.185 32.171 1.00 87.42 221 ARG A CA 1
ATOM 1477 C C . ARG A 1 221 ? 120.750 -11.900 33.417 1.00 87.81 221 ARG A C 1
ATOM 1478 O O . ARG A 1 221 ? 120.953 -12.500 34.478 1.00 87.05 221 ARG A O 1
ATOM 1486 N N . VAL A 1 222 ? 119.808 -10.969 33.278 1.00 88.53 222 VAL A N 1
ATOM 1487 C CA . VAL A 1 222 ? 118.910 -10.606 34.365 1.00 88.92 222 VAL A CA 1
ATOM 1488 C C . VAL A 1 222 ? 118.129 -11.846 34.819 1.00 90.94 222 VAL A C 1
ATOM 1489 O O . VAL A 1 222 ? 117.825 -11.999 36.003 1.00 90.98 222 VAL A O 1
ATOM 1493 N N . GLU A 1 223 ? 117.838 -12.744 33.880 1.00 93.36 223 GLU A N 1
ATOM 1494 C CA . GLU A 1 223 ? 117.104 -13.970 34.190 1.00 95.28 223 GLU A CA 1
ATOM 1495 C C . GLU A 1 223 ? 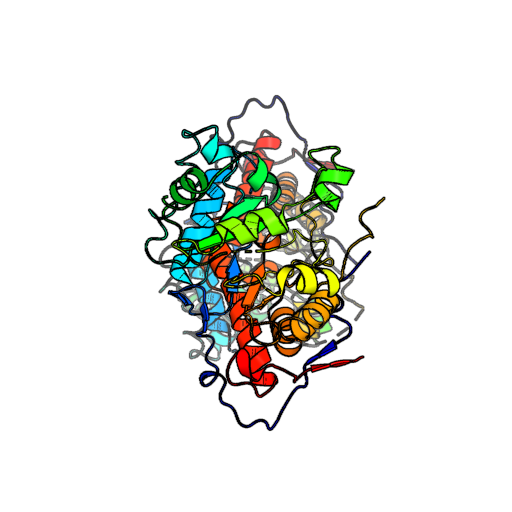117.933 -14.901 35.078 1.00 96.22 223 GLU A C 1
ATOM 1496 O O . GLU A 1 223 ? 117.384 -15.595 35.940 1.00 96.57 223 GLU A O 1
ATOM 1502 N N . GLU A 1 224 ? 119.248 -14.919 34.866 1.00 96.96 224 GLU A N 1
ATOM 1503 C CA . GLU A 1 224 ? 120.130 -15.770 35.659 1.00 98.34 224 GLU A CA 1
ATOM 1504 C C . GLU A 1 224 ? 120.464 -15.196 37.034 1.00 99.08 224 GLU A C 1
ATOM 1505 O O . GLU A 1 224 ? 120.841 -15.938 37.945 1.00 99.52 224 GLU A O 1
ATOM 1511 N N . TRP A 1 225 ? 120.342 -13.882 37.194 1.00 99.64 225 TRP A N 1
ATOM 1512 C CA . TRP A 1 225 ? 120.614 -13.293 38.495 1.00 100.16 225 TRP A CA 1
ATOM 1513 C C . TRP A 1 225 ? 119.403 -13.555 39.392 1.00 100.02 225 TRP A C 1
ATOM 1514 O O . TRP A 1 225 ? 119.415 -13.245 40.585 1.00 100.23 225 TRP A O 1
ATOM 1525 N N . VAL A 1 226 ? 118.370 -14.152 38.799 1.00 99.25 226 VAL A N 1
ATOM 1526 C CA . VAL A 1 226 ? 117.129 -14.484 39.500 1.00 98.06 226 VAL A CA 1
ATOM 1527 C C . VAL A 1 226 ? 116.867 -15.993 39.466 1.00 97.29 226 VAL A C 1
ATOM 1528 O O . VAL A 1 226 ? 117.776 -16.803 39.656 1.00 96.22 226 VAL A O 1
ATOM 1532 N N . GLU A 1 235 ? 128.833 -17.409 31.344 1.00 74.66 235 GLU A N 1
ATOM 1533 C CA . GLU A 1 235 ? 130.030 -17.605 30.529 1.00 76.85 235 GLU A CA 1
ATOM 1534 C C . GLU A 1 235 ? 129.805 -17.398 29.011 1.00 76.93 235 GLU A C 1
ATOM 1535 O O . GLU A 1 235 ? 130.735 -17.028 28.282 1.00 77.30 235 GLU A O 1
ATOM 1541 N N . LEU A 1 236 ? 128.575 -17.625 28.545 1.00 75.69 236 LEU A N 1
ATOM 1542 C CA . LEU A 1 236 ? 128.224 -17.468 27.126 1.00 73.93 236 LEU A CA 1
ATOM 1543 C C . LEU A 1 236 ? 127.727 -16.067 26.782 1.00 73.28 236 LEU A C 1
ATOM 1544 O O . LEU A 1 236 ? 127.560 -15.740 25.613 1.00 72.77 236 LEU A O 1
ATOM 1549 N N . CYS A 1 237 ? 127.468 -15.250 27.795 1.00 73.30 237 CYS A N 1
ATOM 1550 C CA . CYS A 1 237 ? 126.958 -13.909 27.566 1.00 72.45 237 CYS A CA 1
ATOM 1551 C C . CYS A 1 237 ? 127.988 -12.921 27.034 1.00 70.21 237 CYS A C 1
ATOM 1552 O O . CYS A 1 237 ? 128.026 -11.765 27.429 1.00 70.41 237 CYS A O 1
ATOM 1555 N N . GLU A 1 238 ? 128.847 -13.398 26.147 1.00 68.13 238 GLU A N 1
ATOM 1556 C CA . GLU A 1 238 ? 129.819 -12.532 25.501 1.00 65.26 238 GLU A CA 1
ATOM 1557 C C . GLU A 1 238 ? 129.330 -12.564 24.050 1.00 62.87 238 GLU A C 1
ATOM 1558 O O . GLU A 1 238 ? 129.643 -11.686 23.245 1.00 63.82 238 GLU A O 1
ATOM 1564 N N . ILE A 1 239 ? 128.545 -13.597 23.740 1.00 58.85 239 ILE A N 1
ATOM 1565 C CA . ILE A 1 239 ? 127.965 -13.777 22.414 1.00 54.94 239 ILE A CA 1
ATOM 1566 C C . ILE A 1 239 ? 126.882 -12.725 22.223 1.00 54.54 239 ILE A C 1
ATOM 1567 O O . ILE A 1 239 ? 126.102 -12.452 23.140 1.00 55.22 239 ILE A O 1
ATOM 1572 N N . GLY A 1 240 ? 126.825 -12.141 21.033 1.00 51.88 240 GLY A N 1
ATOM 1573 C CA . GLY A 1 240 ? 125.824 -11.125 20.784 1.00 48.05 240 GLY A CA 1
ATOM 1574 C C . GLY A 1 240 ? 126.376 -10.059 19.876 1.00 44.85 240 GLY A C 1
ATOM 1575 O O . GLY A 1 240 ? 127.567 -10.027 19.601 1.00 45.28 240 GLY A O 1
ATOM 1576 N N . ILE A 1 241 ? 125.513 -9.178 19.402 1.00 42.75 241 ILE A N 1
ATOM 1577 C CA . ILE A 1 241 ? 125.961 -8.135 18.499 1.00 41.10 241 ILE A CA 1
ATOM 1578 C C . ILE A 1 241 ? 125.821 -6.750 19.088 1.00 38.62 241 ILE A C 1
ATOM 1579 O O . ILE A 1 241 ? 124.734 -6.344 19.491 1.00 37.50 241 ILE A O 1
ATOM 1584 N N . PRO A 1 242 ? 126.938 -6.010 19.154 1.00 37.81 242 PRO A N 1
ATOM 1585 C CA . PRO A 1 242 ? 126.908 -4.660 19.709 1.00 36.92 242 PRO A CA 1
ATOM 1586 C C . PRO A 1 242 ? 125.869 -3.817 18.996 1.00 36.74 242 PRO A C 1
ATOM 1587 O O . PRO A 1 242 ? 125.794 -3.807 17.775 1.00 35.89 242 PRO A O 1
ATOM 1591 N N . THR A 1 243 ? 125.064 -3.118 19.784 1.00 38.80 243 THR A N 1
ATOM 1592 C CA . THR A 1 243 ? 124.015 -2.264 19.265 1.00 39.81 243 THR A CA 1
ATOM 1593 C C . THR A 1 243 ? 124.484 -1.412 18.090 1.00 41.26 243 THR A C 1
ATOM 1594 O O . THR A 1 243 ? 123.846 -1.409 17.033 1.00 41.27 243 THR A O 1
ATOM 1598 N N . ALA A 1 244 ? 125.594 -0.699 18.267 1.00 41.29 244 ALA A N 1
ATOM 1599 C CA . ALA A 1 244 ? 126.114 0.144 17.197 1.00 43.30 244 ALA A CA 1
ATOM 1600 C C . ALA A 1 244 ? 126.268 -0.700 15.932 1.00 44.86 244 ALA A C 1
ATOM 1601 O O . ALA A 1 244 ? 125.856 -0.293 14.834 1.00 44.78 244 ALA A O 1
ATOM 1603 N N . ARG A 1 245 ? 126.858 -1.883 16.109 1.00 46.69 245 ARG A N 1
ATOM 1604 C CA . ARG A 1 245 ? 127.088 -2.836 15.026 1.00 47.68 245 ARG A CA 1
ATOM 1605 C C . ARG A 1 245 ? 125.751 -3.276 14.410 1.00 46.24 245 ARG A C 1
ATOM 1606 O O . ARG A 1 245 ? 125.571 -3.210 13.193 1.00 46.71 245 ARG A O 1
ATOM 1614 N N . ALA A 1 246 ? 124.809 -3.692 15.251 1.00 43.90 246 ALA A N 1
ATOM 1615 C CA . ALA A 1 246 ? 123.501 -4.134 14.772 1.00 43.40 246 ALA A CA 1
ATOM 1616 C C . ALA A 1 246 ? 122.796 -3.058 13.958 1.00 43.04 246 ALA A C 1
ATOM 1617 O O . ALA A 1 246 ? 122.230 -3.352 12.911 1.00 43.63 246 ALA A O 1
ATOM 1619 N N . ILE A 1 247 ? 122.827 -1.814 14.437 1.00 42.91 247 ILE A N 1
ATOM 1620 C CA . ILE A 1 247 ? 122.177 -0.713 13.733 1.00 40.44 247 ILE A CA 1
ATOM 1621 C C . ILE A 1 247 ? 122.746 -0.596 12.324 1.00 41.12 247 ILE A C 1
ATOM 1622 O O . ILE A 1 247 ? 122.002 -0.500 11.346 1.00 39.90 247 ILE A O 1
ATOM 1627 N N . LEU A 1 248 ? 124.071 -0.608 12.216 1.00 40.76 248 LEU A N 1
ATOM 1628 C CA . LEU A 1 248 ? 124.691 -0.503 10.907 1.00 40.52 248 LEU A CA 1
ATOM 1629 C C . LEU A 1 248 ? 124.286 -1.661 9.987 1.00 41.38 248 LEU A C 1
ATOM 1630 O O . LEU A 1 248 ? 123.798 -1.441 8.873 1.00 40.41 248 LEU A O 1
ATOM 1635 N N . GLU A 1 249 ? 124.471 -2.888 10.466 1.00 41.70 249 GLU A N 1
ATOM 1636 C CA . GLU A 1 249 ? 124.143 -4.078 9.680 1.00 43.31 249 GLU A CA 1
ATOM 1637 C C . GLU A 1 249 ? 122.694 -4.155 9.197 1.00 44.11 249 GLU A C 1
ATOM 1638 O O . GLU A 1 249 ? 122.432 -4.424 8.021 1.00 44.16 249 GLU A O 1
ATOM 1644 N N . VAL A 1 250 ? 121.758 -3.933 10.114 1.00 43.80 250 VAL A N 1
ATOM 1645 C CA . VAL A 1 250 ? 120.348 -4.000 9.788 1.00 41.52 250 VAL A CA 1
ATOM 1646 C C . VAL A 1 250 ? 119.916 -2.885 8.844 1.00 42.67 250 VAL A C 1
ATOM 1647 O O . VAL A 1 250 ? 119.137 -3.133 7.924 1.00 42.79 250 VAL A O 1
ATOM 1651 N N . ARG A 1 251 ? 120.420 -1.671 9.056 1.00 42.77 251 ARG A N 1
ATOM 1652 C CA . ARG A 1 251 ? 120.062 -0.546 8.193 1.00 43.79 251 ARG A CA 1
ATOM 1653 C C . ARG A 1 251 ? 120.483 -0.850 6.745 1.00 46.52 251 ARG A C 1
ATOM 1654 O O . ARG A 1 251 ? 119.746 -0.570 5.787 1.00 46.80 251 ARG A O 1
ATOM 1662 N N . GLU A 1 252 ? 121.675 -1.419 6.594 1.00 48.02 252 GLU A N 1
ATOM 1663 C CA . GLU A 1 252 ? 122.194 -1.770 5.282 1.00 50.40 252 GLU A CA 1
ATOM 1664 C C . GLU A 1 252 ? 121.247 -2.739 4.571 1.00 50.35 252 GLU A C 1
ATOM 1665 O O . GLU A 1 252 ? 120.990 -2.590 3.386 1.00 51.40 252 GLU A O 1
ATOM 1671 N N . VAL A 1 253 ? 120.716 -3.723 5.291 1.00 49.54 253 VAL A N 1
ATOM 1672 C CA . VAL A 1 253 ? 119.807 -4.685 4.678 1.00 47.92 253 VAL A CA 1
ATOM 1673 C C . VAL A 1 253 ? 118.374 -4.176 4.535 1.00 48.38 253 VAL A C 1
ATOM 1674 O O . VAL A 1 253 ? 117.682 -4.532 3.583 1.00 49.54 253 VAL A O 1
ATOM 1678 N N . LEU A 1 254 ? 117.929 -3.347 5.477 1.00 48.34 254 LEU A N 1
ATOM 1679 C CA . LEU A 1 254 ? 116.577 -2.800 5.447 1.00 47.70 254 LEU A CA 1
ATOM 1680 C C . LEU A 1 254 ? 116.661 -1.267 5.483 1.00 48.90 254 LEU A C 1
ATOM 1681 O O . LEU A 1 254 ? 116.380 -0.631 6.496 1.00 49.84 254 LEU A O 1
ATOM 1686 N N . PRO A 1 255 ? 117.038 -0.654 4.356 1.00 49.35 255 PRO A N 1
ATOM 1687 C CA . PRO A 1 255 ? 117.168 0.802 4.261 1.00 49.90 255 PRO A CA 1
ATOM 1688 C C . PRO A 1 255 ? 115.901 1.625 4.467 1.00 51.10 255 PRO A C 1
ATOM 1689 O O . PRO A 1 255 ? 115.953 2.708 5.047 1.00 52.07 255 PRO A O 1
ATOM 1693 N N . HIS A 1 256 ? 114.771 1.114 3.994 1.00 52.27 256 HIS A N 1
ATOM 1694 C CA . HIS A 1 256 ? 113.504 1.837 4.082 1.00 53.72 256 HIS A CA 1
ATOM 1695 C C . HIS A 1 256 ? 112.688 1.626 5.381 1.00 53.20 256 HIS A C 1
ATOM 1696 O O . HIS A 1 256 ? 111.847 2.463 5.729 1.00 53.76 256 HIS A O 1
ATOM 1703 N N . LEU A 1 257 ? 112.916 0.519 6.088 1.00 51.59 257 LEU A N 1
ATOM 1704 C CA . LEU A 1 257 ? 112.147 0.200 7.307 1.00 48.95 257 LEU A CA 1
ATOM 1705 C C . LEU A 1 257 ? 112.489 1.012 8.574 1.00 47.59 257 LEU A C 1
ATOM 1706 O O . LEU A 1 257 ? 113.658 1.239 8.868 1.00 48.10 257 LEU A O 1
ATOM 1711 N N . PRO A 1 258 ? 111.472 1.465 9.344 1.00 46.29 258 PRO A N 1
ATOM 1712 C CA . PRO A 1 258 ? 111.849 2.230 10.543 1.00 44.36 258 PRO A CA 1
ATOM 1713 C C . PRO A 1 258 ? 112.562 1.357 11.570 1.00 44.48 258 PRO A C 1
ATOM 1714 O O . PRO A 1 258 ? 112.076 0.276 11.903 1.00 43.10 258 PRO A O 1
ATOM 1718 N N . LEU A 1 259 ? 113.723 1.823 12.044 1.00 44.04 259 LEU A N 1
ATOM 1719 C CA . LEU A 1 259 ? 114.521 1.082 13.028 1.00 43.48 259 LEU A CA 1
ATOM 1720 C C . LEU A 1 259 ? 114.546 1.666 14.439 1.00 43.37 259 LEU A C 1
ATOM 1721 O O . LEU A 1 259 ? 114.636 2.890 14.635 1.00 43.55 259 LEU A O 1
ATOM 1726 N N . VAL A 1 260 ? 114.496 0.770 15.417 1.00 40.22 260 VAL A N 1
ATOM 1727 C CA . VAL A 1 260 ? 114.542 1.157 16.807 1.00 38.10 260 VAL A CA 1
ATOM 1728 C C . VAL A 1 260 ? 115.877 0.695 17.369 1.00 38.34 260 VAL A C 1
ATOM 1729 O O . VAL A 1 260 ? 116.181 -0.499 17.343 1.00 38.65 260 VAL A O 1
ATOM 1733 N N . ALA A 1 261 ? 116.680 1.636 17.859 1.00 37.15 261 ALA A N 1
ATOM 1734 C CA . ALA A 1 261 ? 117.963 1.309 18.460 1.00 34.75 261 ALA A CA 1
ATOM 1735 C C . ALA A 1 261 ? 117.760 1.152 19.971 1.00 35.45 261 ALA A C 1
ATOM 1736 O O . ALA A 1 261 ? 117.253 2.050 20.650 1.00 35.03 261 ALA A O 1
ATOM 1738 N N . SER A 1 262 ? 118.128 -0.003 20.497 1.00 34.99 262 SER A N 1
ATOM 1739 C CA . SER A 1 262 ? 117.991 -0.227 21.920 1.00 37.25 262 SER A CA 1
ATOM 1740 C C . SER A 1 262 ? 119.071 -1.201 22.362 1.00 38.17 262 SER A C 1
ATOM 1741 O O . SER A 1 262 ? 119.627 -1.934 21.545 1.00 38.83 262 SER A O 1
ATOM 1744 N N . GLY A 1 263 ? 119.373 -1.195 23.656 1.00 38.78 263 GLY A N 1
ATOM 1745 C CA . GLY A 1 263 ? 120.405 -2.067 24.175 1.00 37.10 263 GLY A CA 1
ATOM 1746 C C . GLY A 1 263 ? 121.510 -1.182 24.709 1.00 39.09 263 GLY A C 1
ATOM 1747 O O . GLY A 1 263 ? 122.531 -0.989 24.048 1.00 38.45 263 GLY A O 1
ATOM 1748 N N . GLY A 1 264 ? 121.296 -0.614 25.893 1.00 39.20 264 GLY A N 1
ATOM 1749 C CA . GLY A 1 264 ? 122.304 0.252 26.471 1.00 39.97 264 GLY A CA 1
ATOM 1750 C C . GLY A 1 264 ? 122.459 1.587 25.769 1.00 40.67 264 GLY A C 1
ATOM 1751 O O . GLY A 1 264 ? 123.574 2.122 25.675 1.00 42.17 264 GLY A O 1
ATOM 1752 N N . VAL A 1 265 ? 121.355 2.124 25.253 1.00 39.80 265 VAL A N 1
ATOM 1753 C CA . VAL A 1 265 ? 121.372 3.431 24.584 1.00 39.77 265 VAL A CA 1
ATOM 1754 C C . VAL A 1 265 ? 120.791 4.331 25.665 1.00 40.77 265 VAL A C 1
ATOM 1755 O O . VAL A 1 265 ? 119.691 4.871 25.533 1.00 39.90 265 VAL A O 1
ATOM 1759 N N . TYR A 1 266 ? 121.579 4.491 26.726 1.00 41.70 266 TYR A N 1
ATOM 1760 C CA . TYR A 1 266 ? 121.193 5.206 27.931 1.00 42.86 266 TYR A CA 1
ATOM 1761 C C . TYR A 1 266 ? 121.290 6.718 28.062 1.00 43.94 266 TYR A C 1
ATOM 1762 O O . TYR A 1 266 ? 120.805 7.270 29.052 1.00 45.60 266 TYR A O 1
ATOM 1771 N N . THR A 1 267 ? 121.898 7.405 27.105 1.00 44.04 267 THR A N 1
ATOM 1772 C CA . THR A 1 267 ? 121.975 8.861 27.207 1.00 42.70 267 THR A CA 1
ATOM 1773 C C . THR A 1 267 ? 121.465 9.501 25.932 1.00 41.74 267 THR A C 1
ATOM 1774 O O . THR A 1 267 ? 121.379 8.854 24.889 1.00 41.08 267 THR A O 1
ATOM 1778 N N . GLY A 1 268 ? 121.123 10.780 26.022 1.00 42.81 268 GLY A N 1
ATOM 1779 C CA . GLY A 1 268 ? 120.641 11.493 24.855 1.00 42.59 268 GLY A CA 1
ATOM 1780 C C . GLY A 1 268 ? 121.735 11.528 23.809 1.00 42.48 268 GLY A C 1
ATOM 1781 O O . GLY A 1 268 ? 121.471 11.492 22.614 1.00 42.01 268 GLY A O 1
ATOM 1782 N N . THR A 1 269 ? 122.977 11.591 24.271 1.00 43.23 269 THR A N 1
ATOM 1783 C CA . THR A 1 269 ? 124.133 11.610 23.381 1.00 43.76 269 THR A CA 1
ATOM 1784 C C . THR A 1 269 ? 124.236 10.289 22.631 1.00 44.00 269 THR A C 1
ATOM 1785 O O . THR A 1 269 ? 124.464 10.270 21.419 1.00 43.74 269 THR A O 1
ATOM 1789 N N . ASP A 1 270 ? 124.072 9.183 23.348 1.00 44.34 270 ASP A N 1
ATOM 1790 C CA . ASP A 1 270 ? 124.113 7.863 22.710 1.00 44.73 270 ASP A CA 1
ATOM 1791 C C . ASP A 1 270 ? 122.912 7.754 21.766 1.00 42.55 270 ASP A C 1
ATOM 1792 O O . ASP A 1 270 ? 122.989 7.093 20.724 1.00 41.50 270 ASP A O 1
ATOM 1797 N N . GLY A 1 271 ? 121.810 8.409 22.134 1.00 38.70 271 GLY A N 1
ATOM 1798 C CA . GLY A 1 271 ? 120.629 8.359 21.304 1.00 37.94 271 GLY A CA 1
ATOM 1799 C C . GLY A 1 271 ? 120.929 8.989 19.958 1.00 39.22 271 GLY A C 1
ATOM 1800 O O . GLY A 1 271 ? 120.603 8.429 18.902 1.00 39.18 271 GLY A O 1
ATOM 1801 N N . ALA A 1 272 ? 121.560 10.162 19.998 1.00 37.75 272 ALA A N 1
ATOM 1802 C CA . ALA A 1 272 ? 121.901 10.887 18.790 1.00 36.46 272 ALA A CA 1
ATOM 1803 C C . ALA A 1 272 ? 122.857 10.067 17.926 1.00 37.72 272 ALA A C 1
ATOM 1804 O O . ALA A 1 272 ? 122.706 10.020 16.703 1.00 38.13 272 ALA A O 1
ATOM 1806 N N . LYS A 1 273 ? 123.837 9.415 18.551 1.00 37.75 273 LYS A N 1
ATOM 1807 C CA . LYS A 1 273 ? 124.773 8.585 17.796 1.00 37.38 273 LYS A CA 1
ATOM 1808 C C . LYS A 1 273 ? 123.983 7.494 17.077 1.00 37.66 273 LYS A C 1
ATOM 1809 O O . LYS A 1 273 ? 124.134 7.303 15.861 1.00 38.13 273 LYS A O 1
ATOM 1815 N N . ALA A 1 274 ? 123.129 6.791 17.825 1.00 35.61 274 ALA A N 1
ATOM 1816 C CA . ALA A 1 274 ? 122.319 5.717 17.248 1.00 34.78 274 ALA A CA 1
ATOM 1817 C C . ALA A 1 274 ? 121.535 6.218 16.023 1.00 35.76 274 ALA A C 1
ATOM 1818 O O . ALA A 1 274 ? 121.456 5.514 14.999 1.00 34.48 274 ALA A O 1
ATOM 1820 N N . LEU A 1 275 ? 120.966 7.426 16.125 1.00 35.05 275 LEU A N 1
ATOM 1821 C CA . LEU A 1 275 ? 120.207 8.017 15.021 1.00 34.98 275 LEU A CA 1
ATOM 1822 C C . LEU A 1 275 ? 121.146 8.317 13.847 1.00 37.00 275 LEU A C 1
ATOM 1823 O O . LEU A 1 275 ? 120.805 8.076 12.681 1.00 37.60 275 LEU A O 1
ATOM 1828 N N . ALA A 1 276 ? 122.331 8.842 14.152 1.00 37.95 276 ALA A N 1
ATOM 1829 C CA . ALA A 1 276 ? 123.297 9.166 13.107 1.00 39.28 276 ALA A CA 1
ATOM 1830 C C . ALA A 1 276 ? 123.798 7.901 12.418 1.00 38.69 276 ALA A C 1
ATOM 1831 O O . ALA A 1 276 ? 124.183 7.941 11.252 1.00 39.95 276 ALA A O 1
ATOM 1833 N N . LEU A 1 277 ? 123.806 6.781 13.131 1.00 37.33 277 LEU A N 1
ATOM 1834 C CA . LEU A 1 277 ? 124.254 5.538 12.513 1.00 36.57 277 LEU A CA 1
ATOM 1835 C C . LEU A 1 277 ? 123.138 4.933 11.678 1.00 35.46 277 LEU A C 1
ATOM 1836 O O . LEU A 1 277 ? 123.374 4.023 10.891 1.00 36.61 277 LEU A O 1
ATOM 1841 N N . GLY A 1 278 ? 121.919 5.430 11.845 1.00 34.64 278 GLY A N 1
ATOM 1842 C CA . GLY A 1 278 ? 120.837 4.907 11.038 1.00 36.38 278 GLY A CA 1
ATOM 1843 C C . GLY A 1 278 ? 119.505 4.606 11.690 1.00 39.16 278 GLY A C 1
ATOM 1844 O O . GLY A 1 278 ? 118.560 4.267 10.987 1.00 41.80 278 GLY A O 1
ATOM 1845 N N . ALA A 1 279 ? 119.406 4.712 13.011 1.00 40.36 279 ALA A N 1
ATOM 1846 C CA . ALA A 1 279 ? 118.144 4.423 13.689 1.00 40.07 279 ALA A CA 1
ATOM 1847 C C . ALA A 1 279 ? 117.131 5.550 13.454 1.00 40.53 279 ALA A C 1
ATOM 1848 O O . ALA A 1 279 ? 117.480 6.619 12.937 1.00 40.83 279 ALA A O 1
ATOM 1850 N N . ASP A 1 280 ? 115.880 5.307 13.832 1.00 40.14 280 ASP A N 1
ATOM 1851 C CA . ASP A 1 280 ? 114.822 6.298 13.681 1.00 39.57 280 ASP A CA 1
ATOM 1852 C C . ASP A 1 280 ? 114.204 6.547 15.049 1.00 39.35 280 ASP A C 1
ATOM 1853 O O . ASP A 1 280 ? 113.714 7.633 15.340 1.00 40.00 280 ASP A O 1
ATOM 1858 N N . LEU A 1 281 ? 114.229 5.524 15.889 1.00 39.20 281 LEU A N 1
ATOM 1859 C CA . LEU A 1 281 ? 113.666 5.604 17.234 1.00 38.63 281 LEU A CA 1
ATOM 1860 C C . LEU A 1 281 ? 114.681 5.049 18.222 1.00 38.64 281 LEU A C 1
ATOM 1861 O O . LEU A 1 281 ? 115.577 4.298 17.839 1.00 38.35 281 LEU A O 1
ATOM 1866 N N . LEU A 1 282 ? 114.543 5.432 19.489 1.00 38.19 282 LEU A N 1
ATOM 1867 C CA . LEU A 1 282 ? 115.404 4.920 20.548 1.00 37.20 282 LEU A CA 1
ATOM 1868 C C . LEU A 1 282 ? 114.504 4.229 21.559 1.00 37.26 282 LEU A C 1
ATOM 1869 O O . LEU A 1 282 ? 113.337 4.584 21.710 1.00 38.53 282 LEU A O 1
ATOM 1874 N N . ALA A 1 283 ? 115.029 3.231 22.244 1.00 37.41 283 ALA A N 1
ATOM 1875 C CA . ALA A 1 283 ? 114.234 2.574 23.264 1.00 38.96 283 ALA A CA 1
ATOM 1876 C C . ALA A 1 283 ? 115.151 2.322 24.456 1.00 39.45 283 ALA A C 1
ATOM 1877 O O . ALA A 1 283 ? 116.325 1.992 24.280 1.00 39.13 283 ALA A O 1
ATOM 1879 N N . VAL A 1 284 ? 114.615 2.530 25.658 1.00 40.68 284 VAL A N 1
ATOM 1880 C CA . VAL A 1 284 ? 115.354 2.325 26.905 1.00 41.65 284 VAL A CA 1
ATOM 1881 C C . VAL A 1 284 ? 114.502 1.498 27.849 1.00 42.73 284 VAL A C 1
ATOM 1882 O O . VAL A 1 284 ? 113.340 1.828 28.094 1.00 43.52 284 VAL A O 1
ATOM 1886 N N . ALA A 1 285 ? 115.069 0.427 28.384 1.00 44.05 285 ALA A N 1
ATOM 1887 C CA . ALA A 1 285 ? 114.315 -0.422 29.296 1.00 46.33 285 ALA A CA 1
ATOM 1888 C C . ALA A 1 285 ? 114.826 -0.361 30.730 1.00 48.44 285 ALA A C 1
ATOM 1889 O O . ALA A 1 285 ? 114.353 0.430 31.541 1.00 47.40 285 ALA A O 1
ATOM 1891 N N . ARG A 1 286 ? 115.804 -1.209 31.021 1.00 52.64 286 ARG A N 1
ATOM 1892 C CA . ARG A 1 286 ? 116.389 -1.327 32.344 1.00 56.01 286 ARG A CA 1
ATOM 1893 C C . ARG A 1 286 ? 116.509 -0.053 33.203 1.00 55.88 286 ARG A C 1
ATOM 1894 O O . ARG A 1 286 ? 115.951 0.009 34.304 1.00 56.30 286 ARG A O 1
ATOM 1902 N N . PRO A 1 287 ? 117.237 0.974 32.723 1.00 55.55 287 PRO A N 1
ATOM 1903 C CA . PRO A 1 287 ? 117.397 2.217 33.493 1.00 55.12 287 PRO A CA 1
ATOM 1904 C C . PRO A 1 287 ? 116.106 2.853 33.985 1.00 56.32 287 PRO A C 1
ATOM 1905 O O . PRO A 1 287 ? 116.117 3.690 34.889 1.00 56.51 287 PRO A O 1
ATOM 1909 N N . LEU A 1 288 ? 114.996 2.440 33.393 1.00 57.33 288 LEU A N 1
ATOM 1910 C CA . LEU A 1 288 ? 113.692 2.973 33.742 1.00 58.29 288 LEU A CA 1
ATOM 1911 C C . LEU A 1 288 ? 113.025 2.267 34.925 1.00 60.14 288 LEU A C 1
ATOM 1912 O O . LEU A 1 288 ? 112.000 2.735 35.433 1.00 59.84 288 LEU A O 1
ATOM 1917 N N . LEU A 1 289 ? 113.610 1.151 35.363 1.00 62.40 289 LEU A N 1
ATOM 1918 C CA . LEU A 1 289 ? 113.075 0.387 36.493 1.00 64.93 289 LEU A CA 1
ATOM 1919 C C . LEU A 1 289 ? 113.089 1.195 37.783 1.00 66.65 289 LEU A C 1
ATOM 1920 O O . LEU A 1 289 ? 112.074 1.312 38.472 1.00 65.81 289 LEU A O 1
ATOM 1925 N N . ARG A 1 290 ? 114.253 1.741 38.106 1.00 68.98 290 ARG A N 1
ATOM 1926 C CA . ARG A 1 290 ? 114.403 2.540 39.307 1.00 72.06 290 ARG A CA 1
ATOM 1927 C C . ARG A 1 290 ? 113.315 3.604 39.395 1.00 71.51 290 ARG A C 1
ATOM 1928 O O . ARG A 1 290 ? 112.499 3.584 40.316 1.00 72.57 290 ARG A O 1
ATOM 1936 N N . PRO A 1 291 ? 113.273 4.541 38.431 1.00 70.62 291 PRO A N 1
ATOM 1937 C CA . PRO A 1 291 ? 112.233 5.569 38.514 1.00 69.42 291 PRO A CA 1
ATOM 1938 C C . PRO A 1 291 ? 110.798 5.042 38.470 1.00 68.64 291 PRO A C 1
ATOM 1939 O O . PRO A 1 291 ? 109.889 5.666 39.023 1.00 68.28 291 PRO A O 1
ATOM 1943 N N . ALA A 1 292 ? 110.588 3.897 37.827 1.00 68.28 292 ALA A N 1
ATOM 1944 C CA . ALA A 1 292 ? 109.242 3.337 37.731 1.00 68.45 292 ALA A CA 1
ATOM 1945 C C . ALA A 1 292 ? 108.711 2.912 39.096 1.00 68.66 292 ALA A C 1
ATOM 1946 O O . ALA A 1 292 ? 107.501 2.872 39.316 1.00 68.43 292 ALA A O 1
ATOM 1948 N N . LEU A 1 293 ? 109.621 2.600 40.013 1.00 69.71 293 LEU A N 1
ATOM 1949 C CA . LEU A 1 293 ? 109.244 2.185 41.359 1.00 69.68 293 LEU A CA 1
ATOM 1950 C C . LEU A 1 293 ? 109.032 3.381 42.276 1.00 70.92 293 LEU A C 1
ATOM 1951 O O . LEU A 1 293 ? 108.580 3.231 43.410 1.00 72.36 293 LEU A O 1
ATOM 1956 N N . GLU A 1 294 ? 109.351 4.571 41.783 1.00 71.74 294 GLU A N 1
ATOM 1957 C CA . GLU A 1 294 ? 109.174 5.778 42.574 1.00 72.30 294 GLU A CA 1
ATOM 1958 C C . GLU A 1 294 ? 108.096 6.677 41.980 1.00 72.16 294 GLU A C 1
ATOM 1959 O O . GLU A 1 294 ? 108.030 7.868 42.289 1.00 72.72 294 GLU A O 1
ATOM 1965 N N . GLY A 1 295 ? 107.260 6.105 41.117 1.00 71.34 295 GLY A N 1
ATOM 1966 C CA . GLY A 1 295 ? 106.185 6.871 40.511 1.00 70.47 295 GLY A CA 1
ATOM 1967 C C . GLY A 1 295 ? 106.467 7.477 39.147 1.00 70.10 295 GLY A C 1
ATOM 1968 O O . GLY A 1 295 ? 107.619 7.663 38.749 1.00 70.15 295 GLY A O 1
ATOM 1969 N N . ALA A 1 296 ? 105.394 7.796 38.435 1.00 69.17 296 ALA A N 1
ATOM 1970 C CA . ALA A 1 296 ? 105.484 8.388 37.110 1.00 69.32 296 ALA A CA 1
ATOM 1971 C C . ALA A 1 296 ? 106.350 9.644 37.084 1.00 69.55 296 ALA A C 1
ATOM 1972 O O . ALA A 1 296 ? 107.134 9.837 36.156 1.00 69.96 296 ALA A O 1
ATOM 1974 N N . GLU A 1 297 ? 106.205 10.495 38.100 1.00 70.00 297 GLU A N 1
ATOM 1975 C CA . GLU A 1 297 ? 106.968 11.741 38.192 1.00 69.43 297 GLU A CA 1
ATOM 1976 C C . GLU A 1 297 ? 108.462 11.493 37.985 1.00 66.74 297 GLU A C 1
ATOM 1977 O O . GLU A 1 297 ? 109.139 12.282 37.337 1.00 66.06 297 GLU A O 1
ATOM 1983 N N . ARG A 1 298 ? 108.972 10.390 38.522 1.00 64.19 298 ARG A N 1
ATOM 1984 C CA . ARG A 1 298 ? 110.392 10.086 38.382 1.00 62.72 298 ARG A CA 1
ATOM 1985 C C . ARG A 1 298 ? 110.753 9.516 37.022 1.00 59.78 298 ARG A C 1
ATOM 1986 O O . ARG A 1 298 ? 111.833 9.792 36.492 1.00 58.40 298 ARG A O 1
ATOM 1994 N N . VAL A 1 299 ? 109.856 8.703 36.475 1.00 57.57 299 VAL A N 1
ATOM 1995 C CA . VAL A 1 299 ? 110.068 8.111 35.158 1.00 55.75 299 VAL A CA 1
ATOM 1996 C C . VAL A 1 299 ? 110.078 9.262 34.170 1.00 54.42 299 VAL A C 1
ATOM 1997 O O . VAL A 1 299 ? 111.016 9.428 33.399 1.00 54.18 299 VAL A O 1
ATOM 2001 N N . ALA A 1 300 ? 109.017 10.058 34.217 1.00 52.87 300 ALA A N 1
ATOM 2002 C CA . ALA A 1 300 ? 108.866 11.214 33.349 1.00 52.21 300 ALA A CA 1
ATOM 2003 C C . ALA A 1 300 ? 110.088 12.137 33.405 1.00 52.52 300 ALA A C 1
ATOM 2004 O O . ALA A 1 300 ? 110.491 12.711 32.385 1.00 53.49 300 ALA A O 1
ATOM 2006 N N . ALA A 1 301 ? 110.672 12.288 34.590 1.00 51.04 301 ALA A N 1
ATOM 2007 C CA . ALA A 1 301 ? 111.837 13.146 34.737 1.00 50.13 301 ALA A CA 1
ATOM 2008 C C . ALA A 1 301 ? 113.044 12.529 34.037 1.00 49.80 301 ALA A C 1
ATOM 2009 O O . ALA A 1 301 ? 113.822 13.239 33.391 1.00 50.14 301 ALA A O 1
ATOM 2011 N N . TRP A 1 302 ? 113.199 11.211 34.170 1.00 47.79 302 TRP A N 1
ATOM 2012 C CA . TRP A 1 302 ? 114.315 10.514 33.550 1.00 45.35 302 TRP A CA 1
ATOM 2013 C C . TRP A 1 302 ? 114.241 10.697 32.039 1.00 46.28 302 TRP A C 1
ATOM 2014 O O . TRP A 1 302 ? 115.197 11.167 31.420 1.00 45.09 302 TRP A O 1
ATOM 2025 N N . ILE A 1 303 ? 113.101 10.326 31.451 1.00 46.69 303 ILE A N 1
ATOM 2026 C CA . ILE A 1 303 ? 112.897 10.460 30.012 1.00 46.95 303 ILE A CA 1
ATOM 2027 C C . ILE A 1 303 ? 113.124 11.921 29.634 1.00 47.98 303 ILE A C 1
ATOM 2028 O O . ILE A 1 303 ? 113.735 12.222 28.609 1.00 49.46 303 ILE A O 1
ATOM 2033 N N . GLY A 1 304 ? 112.618 12.826 30.465 1.00 47.46 304 GLY A N 1
ATOM 2034 C CA . GLY A 1 304 ? 112.790 14.242 30.213 1.00 47.67 304 GLY A CA 1
ATOM 2035 C C . GLY A 1 304 ? 114.248 14.656 30.100 1.00 49.01 304 GLY A C 1
ATOM 2036 O O . GLY A 1 304 ? 114.581 15.459 29.234 1.00 49.10 304 GLY A O 1
ATOM 2037 N N . ASP A 1 305 ? 115.121 14.131 30.961 1.00 50.24 305 ASP A N 1
ATOM 2038 C CA . ASP A 1 305 ? 116.541 14.495 30.898 1.00 52.95 305 ASP A CA 1
ATOM 2039 C C . ASP A 1 305 ? 117.124 13.951 29.597 1.00 51.89 305 ASP A C 1
ATOM 2040 O O . ASP A 1 305 ? 117.857 14.646 28.884 1.00 51.50 305 ASP A O 1
ATOM 2045 N N . TYR A 1 306 ? 116.771 12.703 29.302 1.00 49.35 306 TYR A N 1
ATOM 2046 C CA . TYR A 1 306 ? 117.231 12.002 28.113 1.00 47.81 306 TYR A CA 1
ATOM 2047 C C . TYR A 1 306 ? 116.875 12.740 26.817 1.00 49.11 306 TYR A C 1
ATOM 2048 O O . TYR A 1 306 ? 117.710 12.873 25.916 1.00 49.59 306 TYR A O 1
ATOM 2057 N N . LEU A 1 307 ? 115.637 13.212 26.719 1.00 48.81 307 LEU A N 1
ATOM 2058 C CA . LEU A 1 307 ? 115.200 13.901 25.518 1.00 48.40 307 LEU A CA 1
ATOM 2059 C C . LEU A 1 307 ? 115.807 15.288 25.402 1.00 50.66 307 LEU A C 1
ATOM 2060 O O . LEU A 1 307 ? 116.263 15.693 24.331 1.00 50.92 307 LEU A O 1
ATOM 2065 N N . GLU A 1 308 ? 115.830 16.024 26.503 1.00 52.48 308 GLU A N 1
ATOM 2066 C CA . GLU A 1 308 ? 116.392 17.355 26.446 1.00 54.92 308 GLU A CA 1
ATOM 2067 C C . GLU A 1 308 ? 117.868 17.225 26.099 1.00 54.50 308 GLU A C 1
ATOM 2068 O O . GLU A 1 308 ? 118.440 18.068 25.409 1.00 54.02 308 GLU A O 1
ATOM 2074 N N . GLU A 1 309 ? 118.476 16.143 26.571 1.00 53.56 309 GLU A N 1
ATOM 2075 C CA . GLU A 1 309 ? 119.879 15.888 26.300 1.00 52.18 309 GLU A CA 1
ATOM 2076 C C . GLU A 1 309 ? 120.000 15.496 24.815 1.00 49.02 309 GLU A C 1
ATOM 2077 O O . GLU A 1 309 ? 120.974 15.826 24.153 1.00 47.10 309 GLU A O 1
ATOM 2083 N N . LEU A 1 310 ? 118.996 14.798 24.292 1.00 46.74 310 LEU A N 1
ATOM 2084 C CA . LEU A 1 310 ? 118.994 14.399 22.881 1.00 44.99 310 LEU A CA 1
ATOM 2085 C C . LEU A 1 310 ? 118.838 15.646 21.994 1.00 45.32 310 LEU A C 1
ATOM 2086 O O . LEU A 1 310 ? 119.470 15.772 20.934 1.00 44.03 310 LEU A O 1
ATOM 2091 N N . ARG A 1 311 ? 117.987 16.562 22.452 1.00 45.51 311 ARG A N 1
ATOM 2092 C CA . ARG A 1 311 ? 117.719 17.799 21.737 1.00 45.92 311 ARG A CA 1
ATOM 2093 C C . ARG A 1 311 ? 118.986 18.647 21.626 1.00 45.29 311 ARG A C 1
ATOM 2094 O O . ARG A 1 311 ? 119.284 19.182 20.555 1.00 46.41 311 ARG A O 1
ATOM 2102 N N . THR A 1 312 ? 119.746 18.764 22.711 1.00 43.77 312 THR A N 1
ATOM 2103 C CA . THR A 1 312 ? 120.987 19.544 22.663 1.00 42.70 312 THR A CA 1
ATOM 2104 C C . THR A 1 312 ? 121.943 18.942 21.626 1.00 42.30 312 THR A C 1
ATOM 2105 O O . THR A 1 312 ? 122.503 19.667 20.798 1.00 42.00 312 THR A O 1
ATOM 2109 N N . ALA A 1 313 ? 122.120 17.619 21.683 1.00 40.83 313 ALA A N 1
ATOM 2110 C CA . ALA A 1 313 ? 123.009 16.905 20.770 1.00 39.72 313 ALA A CA 1
ATOM 2111 C C . ALA A 1 313 ? 122.637 17.139 19.303 1.00 40.71 313 ALA A C 1
ATOM 2112 O O . ALA A 1 313 ? 123.519 17.440 18.487 1.00 40.56 313 ALA A O 1
ATOM 2114 N N . LEU A 1 314 ? 121.354 17.006 18.956 1.00 39.28 314 LEU A N 1
ATOM 2115 C CA . LEU A 1 314 ? 120.952 17.243 17.566 1.00 39.42 314 LEU A CA 1
ATOM 2116 C C . LEU A 1 314 ? 121.292 18.675 17.177 1.00 39.91 314 LEU A C 1
ATOM 2117 O O . LEU A 1 314 ? 121.808 18.934 16.078 1.00 39.00 314 LEU A O 1
ATOM 2122 N N . PHE A 1 315 ? 121.000 19.599 18.093 1.00 40.68 315 PHE A N 1
ATOM 2123 C CA . PHE A 1 315 ? 121.287 21.017 17.888 1.00 41.06 315 PHE A CA 1
ATOM 2124 C C . PHE A 1 315 ? 122.796 21.205 17.664 1.00 42.27 315 PHE A C 1
ATOM 2125 O O . PHE A 1 315 ? 123.212 21.828 16.684 1.00 42.62 315 PHE A O 1
ATOM 2133 N N . ALA A 1 316 ? 123.598 20.652 18.574 1.00 41.77 316 ALA A N 1
ATOM 2134 C CA . ALA A 1 316 ? 125.053 20.743 18.505 1.00 41.69 316 ALA A CA 1
ATOM 2135 C C . ALA A 1 316 ? 125.601 20.138 17.224 1.00 41.55 316 ALA A C 1
ATOM 2136 O O . ALA A 1 316 ? 126.657 20.542 16.751 1.00 40.69 316 ALA A O 1
ATOM 2138 N N . ILE A 1 317 ? 124.863 19.178 16.677 1.00 43.55 317 ILE A N 1
ATOM 2139 C CA . ILE A 1 317 ? 125.217 18.441 15.454 1.00 45.15 317 ILE A CA 1
ATOM 2140 C C . ILE A 1 317 ? 124.799 19.127 14.139 1.00 45.09 317 ILE A C 1
ATOM 2141 O O . ILE A 1 317 ? 125.272 18.761 13.061 1.00 44.00 317 ILE A O 1
ATOM 2146 N N . GLY A 1 318 ? 123.910 20.114 14.240 1.00 45.66 318 GLY A N 1
ATOM 2147 C CA . GLY A 1 318 ? 123.430 20.815 13.061 1.00 45.61 318 GLY A CA 1
ATOM 2148 C C . GLY A 1 318 ? 122.167 20.183 12.492 1.00 46.02 318 GLY A C 1
ATOM 2149 O O . GLY A 1 318 ? 121.709 20.553 11.407 1.00 46.19 318 GLY A O 1
ATOM 2150 N N . ALA A 1 319 ? 121.597 19.228 13.227 1.00 45.59 319 ALA A N 1
ATOM 2151 C CA . ALA A 1 319 ? 120.380 18.542 12.794 1.00 45.25 319 ALA A CA 1
ATOM 2152 C C . ALA A 1 319 ? 119.156 19.223 13.372 1.00 45.29 319 ALA A C 1
ATOM 2153 O O . ALA A 1 319 ? 119.124 19.546 14.560 1.00 44.99 319 ALA A O 1
ATOM 2155 N N . ARG A 1 320 ? 118.144 19.437 12.539 1.00 45.71 320 ARG A N 1
ATOM 2156 C CA . ARG A 1 320 ? 116.935 20.087 13.017 1.00 47.20 320 ARG A CA 1
ATOM 2157 C C . ARG A 1 320 ? 115.870 19.079 13.473 1.00 45.56 320 ARG A C 1
ATOM 2158 O O . ARG A 1 320 ? 114.831 19.460 14.000 1.00 44.57 320 ARG A O 1
ATOM 2166 N N . ASN A 1 321 ? 116.145 17.791 13.286 1.00 44.40 321 ASN A N 1
ATOM 2167 C CA . ASN A 1 321 ? 115.218 16.737 13.696 1.00 43.28 321 ASN A CA 1
ATOM 2168 C C . ASN A 1 321 ? 115.956 15.401 13.678 1.00 43.79 321 ASN A C 1
ATOM 2169 O O . ASN A 1 321 ? 117.070 15.316 13.155 1.00 42.42 321 ASN A O 1
ATOM 2174 N N . PRO A 1 322 ? 115.346 14.339 14.238 1.00 43.87 322 PRO A N 1
ATOM 2175 C CA . PRO A 1 322 ? 115.994 13.025 14.264 1.00 44.33 322 PRO A CA 1
ATOM 2176 C C . PRO A 1 322 ? 116.485 12.541 12.910 1.00 45.89 322 PRO A C 1
ATOM 2177 O O . PRO A 1 322 ? 1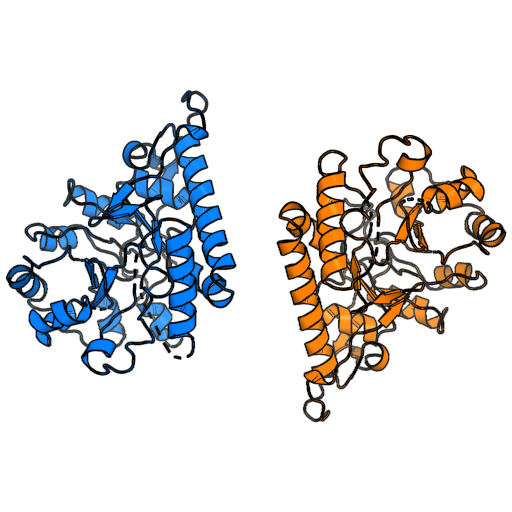17.608 12.045 12.794 1.00 48.11 322 PRO A O 1
ATOM 2181 N N . LYS A 1 323 ? 115.659 12.694 11.882 1.00 47.54 323 LYS A N 1
ATOM 2182 C CA . LYS A 1 323 ? 116.037 12.239 10.547 1.00 49.09 323 LYS A CA 1
ATOM 2183 C C . LYS A 1 323 ? 117.333 12.881 10.041 1.00 48.48 323 LYS A C 1
ATOM 2184 O O . LYS A 1 323 ? 118.148 12.226 9.387 1.00 48.26 323 LYS A O 1
ATOM 2190 N N . GLU A 1 324 ? 117.519 14.162 10.348 1.00 48.13 324 GLU A N 1
ATOM 2191 C CA . GLU A 1 324 ? 118.705 14.896 9.926 1.00 47.49 324 GLU A CA 1
ATOM 2192 C C . GLU A 1 324 ? 119.983 14.515 10.661 1.00 47.58 324 GLU A C 1
ATOM 2193 O O . GLU A 1 324 ? 121.062 14.976 10.306 1.00 47.29 324 GLU A O 1
ATOM 2199 N N . ALA A 1 325 ? 119.875 13.683 11.688 1.00 47.20 325 ALA A N 1
ATOM 2200 C CA . ALA A 1 325 ? 121.057 13.286 12.443 1.00 45.34 325 ALA A CA 1
ATOM 2201 C C . ALA A 1 325 ? 121.866 12.262 11.655 1.00 44.85 325 ALA A C 1
ATOM 2202 O O . ALA A 1 325 ? 123.049 12.045 11.911 1.00 43.35 325 ALA A O 1
ATOM 2204 N N . ARG A 1 326 ? 121.212 11.646 10.682 1.00 44.19 326 ARG A N 1
ATOM 2205 C CA . ARG A 1 326 ? 121.838 10.627 9.862 1.00 44.42 326 ARG A CA 1
ATOM 2206 C C . ARG A 1 326 ? 123.188 11.066 9.295 1.00 42.99 326 ARG A C 1
ATOM 2207 O O . ARG A 1 326 ? 123.297 12.129 8.691 1.00 42.92 326 ARG A O 1
ATOM 2215 N N . GLY A 1 327 ? 124.218 10.253 9.519 1.00 42.07 327 GLY A N 1
ATOM 2216 C CA . GLY A 1 327 ? 125.545 10.544 8.996 1.00 40.71 327 GLY A CA 1
ATOM 2217 C C . GLY A 1 327 ? 126.442 11.521 9.731 1.00 41.22 327 GLY A C 1
ATOM 2218 O O . GLY A 1 327 ? 127.654 11.502 9.554 1.00 41.42 327 GLY A O 1
ATOM 2219 N N . ARG A 1 328 ? 125.860 12.375 10.559 1.00 42.77 328 ARG A N 1
ATOM 2220 C CA . ARG A 1 328 ? 126.624 13.365 11.304 1.00 42.40 328 ARG A CA 1
ATOM 2221 C C . ARG A 1 328 ? 127.423 12.769 12.460 1.00 45.44 328 ARG A C 1
ATOM 2222 O O . ARG A 1 328 ? 127.431 13.296 13.574 1.00 47.09 328 ARG A O 1
ATOM 2230 N N . VAL A 1 329 ? 128.108 11.669 12.185 1.00 46.96 329 VAL A N 1
ATOM 2231 C CA . VAL A 1 329 ? 128.917 11.009 13.190 1.00 48.38 329 VAL A CA 1
ATOM 2232 C C . VAL A 1 329 ? 130.125 10.387 12.463 1.00 51.16 329 VAL A C 1
ATOM 2233 O O . VAL A 1 329 ? 130.028 10.032 11.282 1.00 51.88 329 VAL A O 1
ATOM 2237 N N . GLU A 1 330 ? 131.264 10.292 13.148 1.00 52.98 330 GLU A N 1
ATOM 2238 C CA . GLU A 1 330 ? 132.468 9.707 12.555 1.00 55.50 330 GLU A CA 1
ATOM 2239 C C . GLU A 1 330 ? 133.117 8.715 13.507 1.00 56.85 330 GLU A C 1
ATOM 2240 O O . GLU A 1 330 ? 132.854 8.730 14.717 1.00 55.77 330 GLU A O 1
ATOM 2246 N N . ARG A 1 331 ? 133.976 7.865 12.948 1.00 58.76 331 ARG A N 1
ATOM 2247 C CA . ARG A 1 331 ? 134.676 6.839 13.718 1.00 61.38 331 ARG A CA 1
ATOM 2248 C C . ARG A 1 331 ? 135.808 7.403 14.590 1.00 62.07 331 ARG A C 1
ATOM 2249 O O . ARG A 1 331 ? 136.159 8.582 14.504 1.00 60.85 331 ARG A O 1
ATOM 2257 N N . VAL A 1 332 ? 136.387 6.535 15.413 1.00 64.74 332 VAL A N 1
ATOM 2258 C CA . VAL A 1 332 ? 137.462 6.914 16.330 1.00 66.39 332 VAL A CA 1
ATOM 2259 C C . VAL A 1 332 ? 136.897 7.898 17.352 1.00 66.45 332 VAL A C 1
ATOM 2260 O O . VAL A 1 332 ? 136.909 7.567 18.556 1.00 66.24 332 VAL A O 1
ATOM 2265 N N . LYS B 1 23 ? 140.226 14.117 53.424 1.00 75.17 23 LYS B N 1
ATOM 2266 C CA . LYS B 1 23 ? 141.183 13.222 54.143 1.00 74.95 23 LYS B CA 1
ATOM 2267 C C . LYS B 1 23 ? 140.791 13.081 55.612 1.00 74.03 23 LYS B C 1
ATOM 2268 O O . LYS B 1 23 ? 141.189 12.120 56.278 1.00 74.18 23 LYS B O 1
ATOM 2274 N N . THR B 1 24 ? 140.021 14.045 56.114 1.00 71.89 24 THR B N 1
ATOM 2275 C CA . THR B 1 24 ? 139.548 14.018 57.496 1.00 69.08 24 THR B CA 1
ATOM 2276 C C . THR B 1 24 ? 138.048 13.722 57.510 1.00 66.01 24 THR B C 1
ATOM 2277 O O . THR B 1 24 ? 137.269 14.398 56.834 1.00 65.82 24 THR B O 1
ATOM 2281 N N . THR B 1 25 ? 137.648 12.708 58.273 1.00 62.22 25 THR B N 1
ATOM 2282 C CA . THR B 1 25 ? 136.239 12.318 58.357 1.00 58.00 25 THR B CA 1
ATOM 2283 C C . THR B 1 25 ? 135.549 12.866 59.599 1.00 54.66 25 THR B C 1
ATOM 2284 O O . THR B 1 25 ? 136.197 13.402 60.501 1.00 53.98 25 THR B O 1
ATOM 2288 N N . THR B 1 26 ? 134.229 12.718 59.642 1.00 50.07 26 THR B N 1
ATOM 2289 C CA . THR B 1 26 ? 133.463 13.181 60.783 1.00 46.38 26 THR B CA 1
ATOM 2290 C C . THR B 1 26 ? 133.808 12.369 62.037 1.00 45.38 26 THR B C 1
ATOM 2291 O O . THR B 1 26 ? 133.752 12.885 63.155 1.00 43.16 26 THR B O 1
ATOM 2295 N N . GLY B 1 27 ? 134.174 11.102 61.836 1.00 44.83 27 GLY B N 1
ATOM 2296 C CA . GLY B 1 27 ? 134.513 10.224 62.941 1.00 42.32 27 GLY B CA 1
ATOM 2297 C C . GLY B 1 27 ? 133.346 9.303 63.234 1.00 43.48 27 GLY B C 1
ATOM 2298 O O . GLY B 1 27 ? 133.490 8.308 63.941 1.00 44.44 27 GLY B O 1
ATOM 2299 N N . LEU B 1 28 ? 132.182 9.625 62.682 1.00 42.84 28 LEU B N 1
ATOM 2300 C CA . LEU B 1 28 ? 130.990 8.815 62.900 1.00 43.43 28 LEU B CA 1
ATOM 2301 C C . LEU B 1 28 ? 131.102 7.394 62.340 1.00 44.38 28 LEU B C 1
ATOM 2302 O O . LEU B 1 28 ? 130.285 6.531 62.661 1.00 43.93 28 LEU B O 1
ATOM 2307 N N . GLU B 1 29 ? 132.097 7.147 61.497 1.00 44.78 29 GLU B N 1
ATOM 2308 C CA . GLU B 1 29 ? 132.262 5.809 60.941 1.00 45.96 29 GLU B CA 1
ATOM 2309 C C . GLU B 1 29 ? 132.926 4.916 61.987 1.00 46.17 29 GLU B C 1
ATOM 2310 O O . GLU B 1 29 ? 132.977 3.694 61.833 1.00 45.18 29 GLU B O 1
ATOM 2316 N N . GLY B 1 30 ? 133.441 5.543 63.045 1.00 45.49 30 GLY B N 1
ATOM 2317 C CA . GLY B 1 30 ? 134.086 4.801 64.112 1.00 43.75 30 GLY B CA 1
ATOM 2318 C C . GLY B 1 30 ? 133.088 4.419 65.190 1.00 43.82 30 GLY B C 1
ATOM 2319 O O . GLY B 1 30 ? 133.466 4.045 66.303 1.00 42.51 30 GLY B O 1
ATOM 2320 N N . PHE B 1 31 ? 131.805 4.520 64.856 1.00 42.97 31 PHE B N 1
ATOM 2321 C CA . PHE B 1 31 ? 130.748 4.196 65.800 1.00 43.69 31 PHE B CA 1
ATOM 2322 C C . PHE B 1 31 ? 129.721 3.268 65.203 1.00 44.33 31 PHE B C 1
ATOM 2323 O O . PHE B 1 31 ? 129.471 3.297 64.003 1.00 44.94 31 PHE B O 1
ATOM 2331 N N . ARG B 1 32 ? 129.114 2.447 66.050 1.00 45.04 32 ARG B N 1
ATOM 2332 C CA . ARG B 1 32 ? 128.117 1.504 65.572 1.00 46.32 32 ARG B CA 1
ATOM 2333 C C . ARG B 1 32 ? 126.794 1.691 66.297 1.00 43.57 32 ARG B C 1
ATOM 2334 O O . ARG B 1 32 ? 126.748 1.708 67.522 1.00 41.50 32 ARG B O 1
ATOM 2342 N N . LEU B 1 33 ? 125.723 1.855 65.535 1.00 42.36 33 LEU B N 1
ATOM 2343 C CA . LEU B 1 33 ? 124.402 1.983 66.134 1.00 41.06 33 LEU B CA 1
ATOM 2344 C C . LEU B 1 33 ? 124.111 0.613 66.735 1.00 40.57 33 LEU B C 1
ATOM 2345 O O . LEU B 1 33 ? 124.422 -0.408 66.118 1.00 42.64 33 LEU B O 1
ATOM 2350 N N . ARG B 1 34 ? 123.543 0.585 67.935 1.00 39.53 34 ARG B N 1
ATOM 2351 C CA . ARG B 1 34 ? 123.227 -0.673 68.605 1.00 39.57 34 ARG B CA 1
ATOM 2352 C C . ARG B 1 34 ? 121.888 -1.251 68.174 1.00 38.80 34 ARG B C 1
ATOM 2353 O O . ARG B 1 34 ? 120.880 -1.010 68.830 1.00 40.61 34 ARG B O 1
ATOM 2361 N N . TYR B 1 35 ? 121.869 -2.026 67.094 1.00 38.25 35 TYR B N 1
ATOM 2362 C CA . TYR B 1 35 ? 120.624 -2.628 66.597 1.00 35.95 35 TYR B CA 1
ATOM 2363 C C . TYR B 1 35 ? 119.905 -3.487 67.639 1.00 34.20 35 TYR B C 1
ATOM 2364 O O . TYR B 1 35 ? 120.504 -4.366 68.246 1.00 32.60 35 TYR B O 1
ATOM 2373 N N . GLN B 1 36 ? 118.606 -3.250 67.796 1.00 34.43 36 GLN B N 1
ATOM 2374 C CA . GLN B 1 36 ? 117.786 -3.967 68.768 1.00 35.31 36 GLN B CA 1
ATOM 2375 C C . GLN B 1 36 ? 116.638 -4.778 68.178 1.00 36.37 36 GLN B C 1
ATOM 2376 O O . GLN B 1 36 ? 115.490 -4.347 68.198 1.00 37.94 36 GLN B O 1
ATOM 2382 N N . ALA B 1 37 ? 116.927 -5.970 67.683 1.00 37.61 37 ALA B N 1
ATOM 2383 C CA . ALA B 1 37 ? 115.882 -6.806 67.104 1.00 37.61 37 ALA B CA 1
ATOM 2384 C C . ALA B 1 37 ? 114.625 -6.980 67.985 1.00 39.15 37 ALA B C 1
ATOM 2385 O O . ALA B 1 37 ? 113.493 -6.923 67.492 1.00 39.99 37 ALA B O 1
ATOM 2387 N N . LEU B 1 38 ? 114.808 -7.193 69.285 1.00 40.33 38 LEU B N 1
ATOM 2388 C CA . LEU B 1 38 ? 113.658 -7.385 70.169 1.00 39.50 38 LEU B CA 1
ATOM 2389 C C . LEU B 1 38 ? 113.232 -6.165 70.987 1.00 39.26 38 LEU B C 1
ATOM 2390 O O . LEU B 1 38 ? 112.623 -6.316 72.043 1.00 40.02 38 LEU B O 1
ATOM 2395 N N . ALA B 1 39 ? 113.525 -4.963 70.506 1.00 38.65 39 ALA B N 1
ATOM 2396 C CA . ALA B 1 39 ? 113.155 -3.753 71.241 1.00 38.70 39 ALA B CA 1
ATOM 2397 C C . ALA B 1 39 ? 111.647 -3.614 71.462 1.00 40.90 39 ALA B C 1
ATOM 2398 O O . ALA B 1 39 ? 111.210 -2.869 72.343 1.00 41.36 39 ALA B O 1
ATOM 2400 N N . GLY B 1 40 ? 110.848 -4.314 70.659 1.00 42.51 40 GLY B N 1
ATOM 2401 C CA . GLY B 1 40 ? 109.403 -4.253 70.826 1.00 42.09 40 GLY B CA 1
ATOM 2402 C C . GLY B 1 40 ? 108.710 -2.935 70.510 1.00 42.98 40 GLY B C 1
ATOM 2403 O O . GLY B 1 40 ? 107.773 -2.541 71.193 1.00 43.66 40 GLY B O 1
ATOM 2404 N N . LEU B 1 41 ? 109.160 -2.241 69.474 1.00 43.82 41 LEU B N 1
ATOM 2405 C CA . LEU B 1 41 ? 108.526 -0.990 69.073 1.00 43.89 41 LEU B CA 1
ATOM 2406 C C . LEU B 1 41 ? 107.753 -1.199 67.782 1.00 43.98 41 LEU B C 1
ATOM 2407 O O . LEU B 1 41 ? 107.886 -2.227 67.121 1.00 43.00 41 LEU B O 1
ATOM 2412 N N . ALA B 1 42 ? 106.943 -0.207 67.431 1.00 44.65 42 ALA B N 1
ATOM 2413 C CA . ALA B 1 42 ? 106.200 -0.217 66.176 1.00 44.18 42 ALA B CA 1
ATOM 2414 C C . ALA B 1 42 ? 106.790 1.012 65.489 1.00 44.65 42 ALA B C 1
ATOM 2415 O O . ALA B 1 42 ? 106.889 2.085 66.098 1.00 42.95 42 ALA B O 1
ATOM 2417 N N . LEU B 1 43 ? 107.215 0.852 64.241 1.00 44.98 43 LEU B N 1
ATOM 2418 C CA . LEU B 1 43 ? 107.802 1.964 63.506 1.00 44.37 43 LEU B CA 1
ATOM 2419 C C . LEU B 1 43 ? 106.968 3.231 63.681 1.00 44.58 43 LEU B C 1
ATOM 2420 O O . LEU B 1 43 ? 107.520 4.312 63.836 1.00 44.46 43 LEU B O 1
ATOM 2425 N N . SER B 1 44 ? 105.643 3.089 63.689 1.00 45.80 44 SER B N 1
ATOM 2426 C CA . SER B 1 44 ? 104.726 4.228 63.837 1.00 48.40 44 SER B CA 1
ATOM 2427 C C . SER B 1 44 ? 104.787 4.920 65.205 1.00 49.32 44 SER B C 1
ATOM 2428 O O . SER B 1 44 ? 104.231 5.999 65.403 1.00 48.68 44 SER B O 1
ATOM 2431 N N . GLU B 1 45 ? 105.451 4.281 66.150 1.00 50.40 45 GLU B N 1
ATOM 2432 C CA . GLU B 1 45 ? 105.582 4.804 67.495 1.00 51.69 45 GLU B CA 1
ATOM 2433 C C . GLU B 1 45 ? 106.662 5.908 67.611 1.00 52.69 45 GLU B C 1
ATOM 2434 O O . GLU B 1 45 ? 106.613 6.751 68.515 1.00 52.39 45 GLU B O 1
ATOM 2440 N N . VAL B 1 46 ? 107.635 5.905 66.699 1.00 51.64 46 VAL B N 1
ATOM 2441 C CA . VAL B 1 46 ? 108.710 6.892 66.742 1.00 51.25 46 VAL B CA 1
ATOM 2442 C C . VAL B 1 46 ? 108.248 8.287 66.323 1.00 50.09 46 VAL B C 1
ATOM 2443 O O . VAL B 1 46 ? 107.794 8.499 65.198 1.00 49.93 46 VAL B O 1
ATOM 2447 N N . ASP B 1 47 ? 108.389 9.229 67.255 1.00 48.36 47 ASP B N 1
ATOM 2448 C CA . ASP B 1 47 ? 107.986 10.615 67.079 1.00 45.51 47 ASP B CA 1
ATOM 2449 C C . ASP B 1 47 ? 109.201 11.524 66.928 1.00 44.82 47 ASP B C 1
ATOM 2450 O O . ASP B 1 47 ? 110.019 11.614 67.838 1.00 46.58 47 ASP B O 1
ATOM 2455 N N . LEU B 1 48 ? 109.309 12.217 65.798 1.00 43.13 48 LEU B N 1
ATOM 2456 C CA . LEU B 1 48 ? 110.443 13.112 65.559 1.00 41.47 48 LEU B CA 1
ATOM 2457 C C . LEU B 1 48 ? 110.199 14.549 66.009 1.00 40.29 48 LEU B C 1
ATOM 2458 O O . LEU B 1 48 ? 111.105 15.383 65.980 1.00 40.92 48 LEU B O 1
ATOM 2463 N N . THR B 1 49 ? 108.975 14.837 66.421 1.00 38.49 49 THR B N 1
ATOM 2464 C CA . THR B 1 49 ? 108.622 16.169 66.873 1.00 38.59 49 THR B CA 1
ATOM 2465 C C . THR B 1 49 ? 109.642 16.660 67.884 1.00 39.31 49 THR B C 1
ATOM 2466 O O . THR B 1 49 ? 109.944 15.970 68.856 1.00 38.32 49 THR B O 1
ATOM 2470 N N . THR B 1 50 ? 110.187 17.844 67.651 1.00 40.49 50 THR B N 1
ATOM 2471 C CA . THR B 1 50 ? 111.143 18.406 68.587 1.00 42.67 50 THR B CA 1
ATOM 2472 C C . THR B 1 50 ? 111.110 19.930 68.586 1.00 43.55 50 THR B C 1
ATOM 2473 O O . THR B 1 50 ? 111.434 20.574 67.581 1.00 43.34 50 THR B O 1
ATOM 2477 N N . PRO B 1 51 ? 110.674 20.530 69.710 1.00 44.03 51 PRO B N 1
ATOM 2478 C CA . PRO B 1 51 ? 110.626 21.991 69.791 1.00 43.42 51 PRO B CA 1
ATOM 2479 C C . PRO B 1 51 ? 112.054 22.531 69.815 1.00 41.54 51 PRO B C 1
ATOM 2480 O O . PRO B 1 51 ? 112.936 21.916 70.397 1.00 41.45 51 PRO B O 1
ATOM 2484 N N . PHE B 1 52 ? 112.269 23.668 69.162 1.00 40.60 52 PHE B N 1
ATOM 2485 C CA . PHE B 1 52 ? 113.580 24.287 69.067 1.00 39.29 52 PHE B CA 1
ATOM 2486 C C . PHE B 1 52 ? 113.432 25.800 68.860 1.00 41.14 52 PHE B C 1
ATOM 2487 O O . PHE B 1 52 ? 112.563 26.260 68.113 1.00 41.09 52 PHE B O 1
ATOM 2495 N N . LEU B 1 53 ? 114.282 26.569 69.534 1.00 42.53 53 LEU B N 1
ATOM 2496 C CA . LEU B 1 53 ? 114.265 28.023 69.431 1.00 43.15 53 LEU B CA 1
ATOM 2497 C C . LEU B 1 53 ? 112.889 28.678 69.399 1.00 45.83 53 LEU B C 1
ATOM 2498 O O . LEU B 1 53 ? 112.680 29.614 68.641 1.00 47.59 53 LEU B O 1
ATOM 2503 N N . GLY B 1 54 ? 111.945 28.195 70.201 1.00 47.17 54 GLY B N 1
ATOM 2504 C CA . GLY B 1 54 ? 110.637 28.823 70.225 1.00 47.14 54 GLY B CA 1
ATOM 2505 C C . GLY B 1 54 ? 109.506 28.202 69.423 1.00 47.79 54 GLY B C 1
ATOM 2506 O O . GLY B 1 54 ? 108.355 28.298 69.825 1.00 48.29 54 GLY B O 1
ATOM 2507 N N . LYS B 1 55 ? 109.803 27.578 68.293 1.00 48.29 55 LYS B N 1
ATOM 2508 C CA . LYS B 1 55 ? 108.753 26.982 67.480 1.00 47.69 55 LYS B CA 1
ATOM 2509 C C . LYS B 1 55 ? 108.894 25.459 67.591 1.00 46.90 55 LYS B C 1
ATOM 2510 O O . LYS B 1 55 ? 109.925 24.962 68.033 1.00 47.26 55 LYS B O 1
ATOM 2516 N N . THR B 1 56 ? 107.859 24.717 67.216 1.00 45.61 56 THR B N 1
ATOM 2517 C CA . THR B 1 56 ? 107.900 23.254 67.291 1.00 44.41 56 THR B CA 1
ATOM 2518 C C . THR B 1 56 ? 108.118 22.605 65.922 1.00 43.74 56 THR B C 1
ATOM 2519 O O . THR B 1 56 ? 107.264 22.704 65.049 1.00 44.56 56 THR B O 1
ATOM 2523 N N . LEU B 1 57 ? 109.252 21.925 65.752 1.00 42.76 57 LEU B N 1
ATOM 2524 C CA . LEU B 1 57 ? 109.595 21.268 64.489 1.00 40.57 57 LEU B CA 1
ATOM 2525 C C . LEU B 1 57 ? 109.019 19.867 64.376 1.00 40.28 57 LEU B C 1
ATOM 2526 O O . LEU B 1 57 ? 108.812 19.189 65.372 1.00 39.14 57 LEU B O 1
ATOM 2531 N N . LYS B 1 58 ? 108.766 19.434 63.147 1.00 42.58 58 LYS B N 1
ATOM 2532 C CA . LYS B 1 58 ? 108.227 18.102 62.901 1.00 43.63 58 LYS B CA 1
ATOM 2533 C C . LYS B 1 58 ? 109.343 17.068 62.946 1.00 43.11 58 LYS B C 1
ATOM 2534 O O . LYS B 1 58 ? 109.082 15.869 63.046 1.00 42.99 58 LYS B O 1
ATOM 2540 N N . ALA B 1 59 ? 110.583 17.552 62.859 1.00 42.21 59 ALA B N 1
ATOM 2541 C CA . ALA B 1 59 ? 111.783 16.713 62.895 1.00 40.64 59 ALA B CA 1
ATOM 2542 C C . ALA B 1 59 ? 112.934 17.558 63.443 1.00 40.07 59 ALA B C 1
ATOM 2543 O O . ALA B 1 59 ? 112.900 18.793 63.359 1.00 39.75 59 ALA B O 1
ATOM 2545 N N . PRO B 1 60 ? 113.971 16.910 64.004 1.00 39.43 60 PRO B N 1
ATOM 2546 C CA . PRO B 1 60 ? 115.127 17.615 64.574 1.00 39.70 60 PRO B CA 1
ATOM 2547 C C . PRO B 1 60 ? 116.113 17.890 63.467 1.00 39.62 60 PRO B C 1
ATOM 2548 O O . PRO B 1 60 ? 117.252 17.428 63.499 1.00 40.27 60 PRO B O 1
ATOM 2552 N N . PHE B 1 61 ? 115.661 18.662 62.491 1.00 39.04 61 PHE B N 1
ATOM 2553 C CA . PHE B 1 61 ? 116.458 18.941 61.316 1.00 38.31 61 PHE B CA 1
ATOM 2554 C C . PHE B 1 61 ? 116.454 20.417 60.957 1.00 38.10 61 PHE B C 1
ATOM 2555 O O . PHE B 1 61 ? 115.442 21.095 61.098 1.00 37.49 61 PHE B O 1
ATOM 2563 N N . LEU B 1 62 ? 117.595 20.907 60.487 1.00 38.55 62 LEU B N 1
ATOM 2564 C CA . LEU B 1 62 ? 117.727 22.301 60.078 1.00 38.83 62 LEU B CA 1
ATOM 2565 C C . LEU B 1 62 ? 118.447 22.328 58.750 1.00 39.67 62 LEU B C 1
ATOM 2566 O O . LEU B 1 62 ? 119.325 21.502 58.503 1.00 38.60 62 LEU B O 1
ATOM 2571 N N . ILE B 1 63 ? 118.076 23.277 57.900 1.00 40.51 63 ILE B N 1
ATOM 2572 C CA . ILE B 1 63 ? 118.734 23.434 56.616 1.00 41.62 63 ILE B CA 1
ATOM 2573 C C . ILE B 1 63 ? 119.904 24.357 56.946 1.00 43.48 63 ILE B C 1
ATOM 2574 O O . ILE B 1 63 ? 119.702 25.473 57.420 1.00 43.27 63 ILE B O 1
ATOM 2579 N N . GLY B 1 64 ? 121.121 23.871 56.722 1.00 45.67 64 GLY B N 1
ATOM 2580 C CA . GLY B 1 64 ? 122.311 24.650 57.023 1.00 48.51 64 GLY B CA 1
ATOM 2581 C C . GLY B 1 64 ? 122.432 25.966 56.286 1.00 50.75 64 GLY B C 1
ATOM 2582 O O . GLY B 1 64 ? 121.906 26.134 55.185 1.00 49.94 64 GLY B O 1
ATOM 2583 N N . ALA B 1 65 ? 123.143 26.902 56.908 1.00 53.95 65 ALA B N 1
ATOM 2584 C CA . ALA B 1 65 ? 123.361 28.230 56.341 1.00 57.47 65 ALA B CA 1
ATOM 2585 C C . ALA B 1 65 ? 124.193 28.189 55.066 1.00 59.59 65 ALA B C 1
ATOM 2586 O O . ALA B 1 65 ? 125.228 27.535 55.019 1.00 60.71 65 ALA B O 1
ATOM 2596 N N . THR B 1 67 ? 125.431 30.786 51.536 1.00 72.31 67 THR B N 1
ATOM 2597 C CA . THR B 1 67 ? 125.439 32.044 50.806 1.00 76.24 67 THR B CA 1
ATOM 2598 C C . THR B 1 67 ? 125.462 31.752 49.300 1.00 79.33 67 THR B C 1
ATOM 2599 O O . THR B 1 67 ? 124.440 31.882 48.621 1.00 79.45 67 THR B O 1
ATOM 2603 N N . GLY B 1 68 ? 126.624 31.350 48.785 1.00 82.90 68 GLY B N 1
ATOM 2604 C CA . GLY B 1 68 ? 126.742 31.040 47.368 1.00 87.37 68 GLY B CA 1
ATOM 2605 C C . GLY B 1 68 ? 126.916 32.236 46.435 1.00 90.41 68 GLY B C 1
ATOM 2606 O O . GLY B 1 68 ? 127.834 33.051 46.608 1.00 90.44 68 GLY B O 1
ATOM 2607 N N . GLY B 1 69 ? 126.038 32.337 45.437 1.00 92.44 69 GLY B N 1
ATOM 2608 C CA . GLY B 1 69 ? 126.117 33.433 44.484 1.00 95.16 69 GLY B CA 1
ATOM 2609 C C . GLY B 1 69 ? 124.929 34.377 44.549 1.00 96.69 69 GLY B C 1
ATOM 2610 O O . GLY B 1 69 ? 123.901 34.051 45.151 1.00 96.61 69 GLY B O 1
ATOM 2611 N N . GLU B 1 70 ? 125.072 35.553 43.936 1.00 98.19 70 GLU B N 1
ATOM 2612 C CA . GLU B 1 70 ? 123.996 36.543 43.918 1.00 99.22 70 GLU B CA 1
ATOM 2613 C C . GLU B 1 70 ? 123.045 36.256 42.756 1.00 98.96 70 GLU B C 1
ATOM 2614 O O . GLU B 1 70 ? 121.952 36.819 42.682 1.00 98.80 70 GLU B O 1
ATOM 2620 N N . GLU B 1 71 ? 123.471 35.387 41.844 1.00 98.51 71 GLU B N 1
ATOM 2621 C CA . GLU B 1 71 ? 122.630 35.030 40.711 1.00 98.29 71 GLU B CA 1
ATOM 2622 C C . GLU B 1 71 ? 121.535 34.097 41.203 1.00 97.18 71 GLU B C 1
ATOM 2623 O O . GLU B 1 71 ? 120.348 34.419 41.130 1.00 97.26 71 GLU B O 1
ATOM 2629 N N . ASN B 1 72 ? 121.945 32.942 41.716 1.00 95.24 72 ASN B N 1
ATOM 2630 C CA . ASN B 1 72 ? 121.002 31.952 42.210 1.00 93.65 72 ASN B CA 1
ATOM 2631 C C . ASN B 1 72 ? 120.526 32.224 43.627 1.00 91.95 72 ASN B C 1
ATOM 2632 O O . ASN B 1 72 ? 119.555 31.625 44.080 1.00 91.84 72 ASN B O 1
ATOM 2637 N N . GLY B 1 73 ? 121.212 33.129 44.318 1.00 90.14 73 GLY B N 1
ATOM 2638 C CA . GLY B 1 73 ? 120.845 33.476 45.679 1.00 87.88 73 GLY B CA 1
ATOM 2639 C C . GLY B 1 73 ? 119.363 33.349 45.989 1.00 86.49 73 GLY B C 1
ATOM 2640 O O . GLY B 1 73 ? 118.944 32.369 46.603 1.00 86.20 73 GLY B O 1
ATOM 2641 N N . GLU B 1 74 ? 118.566 34.328 45.565 1.00 84.89 74 GLU B N 1
ATOM 2642 C CA . GLU B 1 74 ? 117.128 34.309 45.826 1.00 82.96 74 GLU B CA 1
ATOM 2643 C C . GLU B 1 74 ? 116.448 33.014 45.387 1.00 81.76 74 GLU B C 1
ATOM 2644 O O . GLU B 1 74 ? 115.542 32.517 46.062 1.00 81.94 74 GLU B O 1
ATOM 2650 N N . ARG B 1 75 ? 116.891 32.471 44.259 1.00 79.96 75 ARG B N 1
ATOM 2651 C CA . ARG B 1 75 ? 116.328 31.237 43.718 1.00 77.71 75 ARG B CA 1
ATOM 2652 C C . ARG B 1 75 ? 116.446 30.059 44.692 1.00 75.43 75 ARG B C 1
ATOM 2653 O O . ARG B 1 75 ? 115.475 29.344 44.941 1.00 74.81 75 ARG B O 1
ATOM 2661 N N . ILE B 1 76 ? 117.650 29.873 45.229 1.00 72.49 76 ILE B N 1
ATOM 2662 C CA . ILE B 1 76 ? 117.957 28.804 46.174 1.00 69.46 76 ILE B CA 1
ATOM 2663 C C . ILE B 1 76 ? 117.248 28.937 47.521 1.00 67.78 76 ILE B C 1
ATOM 2664 O O . ILE B 1 76 ? 116.693 27.966 48.031 1.00 66.93 76 ILE B O 1
ATOM 2669 N N . ASN B 1 77 ? 117.281 30.134 48.099 1.00 65.78 77 ASN B N 1
ATOM 2670 C CA . ASN B 1 77 ? 116.633 30.370 49.379 1.00 64.04 77 ASN B CA 1
ATOM 2671 C C . ASN B 1 77 ? 115.164 30.012 49.345 1.00 63.53 77 ASN B C 1
ATOM 2672 O O . ASN B 1 77 ? 114.645 29.448 50.301 1.00 64.56 77 ASN B O 1
ATOM 2677 N N . LEU B 1 78 ? 114.488 30.342 48.251 1.00 62.14 78 LEU B N 1
ATOM 2678 C CA . LEU B 1 78 ? 113.061 30.052 48.142 1.00 61.39 78 LEU B CA 1
ATOM 2679 C C . LEU B 1 78 ? 112.738 28.564 47.965 1.00 59.74 78 LEU B C 1
ATOM 2680 O O . LEU B 1 78 ? 111.638 28.111 48.301 1.00 59.47 78 LEU B O 1
ATOM 2685 N N . ALA B 1 79 ? 113.691 27.805 47.438 1.00 57.25 79 ALA B N 1
ATOM 2686 C CA . ALA B 1 79 ? 113.481 26.376 47.253 1.00 56.56 79 ALA B CA 1
ATOM 2687 C C . ALA B 1 79 ? 113.599 25.705 48.621 1.00 56.04 79 ALA B C 1
ATOM 2688 O O . ALA B 1 79 ? 112.806 24.820 48.975 1.00 56.37 79 ALA B O 1
ATOM 2690 N N . LEU B 1 80 ? 114.597 26.144 49.384 1.00 53.83 80 LEU B N 1
ATOM 2691 C CA . LEU B 1 80 ? 114.847 25.626 50.719 1.00 50.92 80 LEU B CA 1
ATOM 2692 C C . LEU B 1 80 ? 113.703 26.014 51.667 1.00 50.06 80 LEU B C 1
ATOM 2693 O O . LEU B 1 80 ? 113.104 25.157 52.331 1.00 49.77 80 LEU B O 1
ATOM 2698 N N . ALA B 1 81 ? 113.396 27.305 51.714 1.00 48.52 81 ALA B N 1
ATOM 2699 C CA . ALA B 1 81 ? 112.344 27.817 52.581 1.00 48.94 81 ALA B CA 1
ATOM 2700 C C . ALA B 1 81 ? 111.010 27.130 52.354 1.00 49.09 81 ALA B C 1
ATOM 2701 O O . ALA B 1 81 ? 110.336 26.741 53.304 1.00 48.94 81 ALA B O 1
ATOM 2703 N N . GLU B 1 82 ? 110.628 26.988 51.090 1.00 51.20 82 GLU B N 1
ATOM 2704 C CA . GLU B 1 82 ? 109.366 26.350 50.731 1.00 52.50 82 GLU B CA 1
ATOM 2705 C C . GLU B 1 82 ? 109.337 24.905 51.224 1.00 51.55 82 GLU B C 1
ATOM 2706 O O . GLU B 1 82 ? 108.338 24.448 51.795 1.00 49.60 82 GLU B O 1
ATOM 2712 N N . ALA B 1 83 ? 110.444 24.198 50.996 1.00 50.54 83 ALA B N 1
ATOM 2713 C CA . ALA B 1 83 ? 110.578 22.810 51.419 1.00 50.02 83 ALA B CA 1
ATOM 2714 C C . ALA B 1 83 ? 110.512 22.739 52.938 1.00 49.50 83 ALA B C 1
ATOM 2715 O O . ALA B 1 83 ? 109.782 21.920 53.507 1.00 49.13 83 ALA B O 1
ATOM 2717 N N . ALA B 1 84 ? 111.289 23.603 53.587 1.00 48.40 84 ALA B N 1
ATOM 2718 C CA . ALA B 1 84 ? 111.310 23.675 55.038 1.00 47.55 84 ALA B CA 1
ATOM 2719 C C . ALA B 1 84 ? 109.875 23.788 55.550 1.00 47.63 84 ALA B C 1
ATOM 2720 O O . ALA B 1 84 ? 109.486 23.055 56.453 1.00 47.32 84 ALA B O 1
ATOM 2722 N N . GLU B 1 85 ? 109.096 24.702 54.964 1.00 47.87 85 GLU B N 1
ATOM 2723 C CA . GLU B 1 85 ? 107.700 24.909 55.353 1.00 49.29 85 GLU B CA 1
ATOM 2724 C C . GLU B 1 85 ? 106.853 23.668 55.180 1.00 49.72 85 GLU B C 1
ATOM 2725 O O . GLU B 1 85 ? 105.999 23.373 56.012 1.00 50.40 85 GLU B O 1
ATOM 2731 N N . ALA B 1 86 ? 107.082 22.943 54.094 1.00 49.40 86 ALA B N 1
ATOM 2732 C CA . ALA B 1 86 ? 106.327 21.729 53.840 1.00 48.66 86 ALA B CA 1
ATOM 2733 C C . ALA B 1 86 ? 106.694 20.613 54.817 1.00 49.22 86 ALA B C 1
ATOM 2734 O O . ALA B 1 86 ? 105.812 19.918 55.326 1.00 49.52 86 ALA B O 1
ATOM 2736 N N . LEU B 1 87 ? 107.990 20.446 55.080 1.00 48.99 87 LEU B N 1
ATOM 2737 C CA . LEU B 1 87 ? 108.466 19.395 55.982 1.00 50.23 87 LEU B CA 1
ATOM 2738 C C . LEU B 1 87 ? 108.421 19.693 57.487 1.00 51.00 87 LEU B C 1
ATOM 2739 O O . LEU B 1 87 ? 108.659 18.801 58.303 1.00 51.72 87 LEU B O 1
ATOM 2744 N N . GLY B 1 88 ? 108.111 20.931 57.856 1.00 50.67 88 GLY B N 1
ATOM 2745 C CA . GLY B 1 88 ? 108.063 21.277 59.266 1.00 50.02 88 GLY B CA 1
ATOM 2746 C C . GLY B 1 88 ? 109.462 21.296 59.861 1.00 49.90 88 GLY B C 1
ATOM 2747 O O . GLY B 1 88 ? 109.664 20.960 61.034 1.00 50.74 88 GLY B O 1
ATOM 2748 N N . VAL B 1 89 ? 110.429 21.702 59.046 1.00 47.24 89 VAL B N 1
ATOM 2749 C CA . VAL B 1 89 ? 111.815 21.761 59.459 1.00 45.77 89 VAL B CA 1
ATOM 2750 C C . VAL B 1 89 ? 112.346 23.190 59.561 1.00 45.97 89 VAL B C 1
ATOM 2751 O O . VAL B 1 89 ? 111.757 24.120 59.025 1.00 45.15 89 VAL B O 1
ATOM 2755 N N . GLY B 1 90 ? 113.450 23.366 60.277 1.00 46.10 90 GLY B N 1
ATOM 2756 C CA . GLY B 1 90 ? 114.008 24.693 60.433 1.00 47.82 90 GLY B CA 1
ATOM 2757 C C . GLY B 1 90 ? 114.931 25.081 59.303 1.00 48.79 90 GLY B C 1
ATOM 2758 O O . GLY B 1 90 ? 115.360 24.234 58.527 1.00 46.61 90 GLY B O 1
ATOM 2775 N N . LEU B 1 93 ? 119.527 30.937 57.477 1.00 64.33 93 LEU B N 1
ATOM 2776 C CA . LEU B 1 93 ? 119.832 31.769 56.329 1.00 65.81 93 LEU B CA 1
ATOM 2777 C C . LEU B 1 93 ? 121.325 32.045 56.285 1.00 66.78 93 LEU B C 1
ATOM 2778 O O . LEU B 1 93 ? 122.023 31.872 57.286 1.00 67.52 93 LEU B O 1
ATOM 2783 N N . GLY B 1 94 ? 121.813 32.460 55.121 1.00 66.75 94 GLY B N 1
ATOM 2784 C CA . GLY B 1 94 ? 123.222 32.768 54.986 1.00 67.12 94 GLY B CA 1
ATOM 2785 C C . GLY B 1 94 ? 123.493 34.095 55.661 1.00 67.59 94 GLY B C 1
ATOM 2786 O O . GLY B 1 94 ? 122.557 34.775 56.079 1.00 67.41 94 GLY B O 1
ATOM 2787 N N . SER B 1 95 ? 124.764 34.470 55.760 1.00 69.24 95 SER B N 1
ATOM 2788 C CA . SER B 1 95 ? 125.149 35.721 56.408 1.00 70.66 95 SER B CA 1
ATOM 2789 C C . SER B 1 95 ? 124.361 36.915 55.889 1.00 72.12 95 SER B C 1
ATOM 2790 O O . SER B 1 95 ? 124.331 37.176 54.685 1.00 73.47 95 SER B O 1
ATOM 2793 N N . GLY B 1 96 ? 123.718 37.628 56.808 1.00 72.93 96 GLY B N 1
ATOM 2794 C CA . GLY B 1 96 ? 122.946 38.797 56.440 1.00 74.97 96 GLY B CA 1
ATOM 2795 C C . GLY B 1 96 ? 123.859 40.004 56.392 1.00 76.65 96 GLY B C 1
ATOM 2796 O O . GLY B 1 96 ? 123.410 41.137 56.279 1.00 76.73 96 GLY B O 1
ATOM 2797 N N . ARG B 1 97 ? 125.157 39.740 56.485 1.00 78.96 97 ARG B N 1
ATOM 2798 C CA . ARG B 1 97 ? 126.192 40.768 56.452 1.00 81.05 97 ARG B CA 1
ATOM 2799 C C . ARG B 1 97 ? 125.875 41.859 55.433 1.00 82.22 97 ARG B C 1
ATOM 2800 O O . ARG B 1 97 ? 125.774 43.036 55.780 1.00 81.83 97 ARG B O 1
ATOM 2808 N N . ILE B 1 98 ? 125.718 41.452 54.175 1.00 83.51 98 ILE B N 1
ATOM 2809 C CA . ILE B 1 98 ? 125.417 42.377 53.087 1.00 84.28 98 ILE B CA 1
ATOM 2810 C C . ILE B 1 98 ? 124.115 43.143 53.295 1.00 84.53 98 ILE B C 1
ATOM 2811 O O . ILE B 1 98 ? 123.982 44.269 52.828 1.00 84.35 98 ILE B O 1
ATOM 2816 N N . LEU B 1 99 ? 123.156 42.534 53.987 1.00 85.31 99 LEU B N 1
ATOM 2817 C CA . LEU B 1 99 ? 121.875 43.190 54.247 1.00 86.27 99 LEU B CA 1
ATOM 2818 C C . LEU B 1 99 ? 122.032 44.460 55.065 1.00 87.12 99 LEU B C 1
ATOM 2819 O O . LEU B 1 99 ? 121.229 45.386 54.945 1.00 87.24 99 LEU B O 1
ATOM 2824 N N . LEU B 1 100 ? 123.053 44.500 55.911 1.00 88.22 100 LEU B N 1
ATOM 2825 C CA . LEU B 1 100 ? 123.285 45.684 56.716 1.00 89.80 100 LEU B CA 1
ATOM 2826 C C . LEU B 1 100 ? 123.726 46.818 55.808 1.00 91.82 100 LEU B C 1
ATOM 2827 O O . LEU B 1 100 ? 123.129 47.897 55.808 1.00 92.51 100 LEU B O 1
ATOM 2832 N N . GLU B 1 101 ? 124.763 46.562 55.020 1.00 93.55 101 GLU B N 1
ATOM 2833 C CA . GLU B 1 101 ? 125.297 47.569 54.112 1.00 95.86 101 GLU B CA 1
ATOM 2834 C C . GLU B 1 101 ? 124.472 47.805 52.832 1.00 97.00 101 GLU B C 1
ATOM 2835 O O . GLU B 1 101 ? 124.313 48.951 52.397 1.00 96.33 101 GLU B O 1
ATOM 2841 N N . ARG B 1 102 ? 123.943 46.736 52.239 1.00 98.64 102 ARG B N 1
ATOM 2842 C CA . ARG B 1 102 ? 123.135 46.853 51.020 1.00 100.47 102 ARG B CA 1
ATOM 2843 C C . ARG B 1 102 ? 121.676 46.465 51.255 1.00 101.15 102 ARG B C 1
ATOM 2844 O O . ARG B 1 102 ? 121.265 45.345 50.940 1.00 101.22 102 ARG B O 1
ATOM 2852 N N . PRO B 1 103 ? 120.873 47.391 51.808 1.00 101.89 103 PRO B N 1
ATOM 2853 C CA . PRO B 1 103 ? 119.450 47.147 52.086 1.00 102.50 103 PRO B CA 1
ATOM 2854 C C . PRO B 1 103 ? 118.612 46.740 50.861 1.00 102.98 103 PRO B C 1
ATOM 2855 O O . PRO B 1 103 ? 117.409 46.499 50.980 1.00 102.72 103 PRO B O 1
ATOM 2859 N N . GLU B 1 104 ? 119.249 46.667 49.693 1.00 103.70 104 GLU B N 1
ATOM 2860 C CA . GLU B 1 104 ? 118.559 46.295 48.458 1.00 104.14 104 GLU B CA 1
ATOM 2861 C C . GLU B 1 104 ? 118.588 44.792 48.224 1.00 103.80 104 GLU B C 1
ATOM 2862 O O . GLU B 1 104 ? 117.746 44.255 47.503 1.00 104.18 104 GLU B O 1
ATOM 2868 N N . ALA B 1 105 ? 119.565 44.116 48.822 1.00 102.98 105 ALA B N 1
ATOM 2869 C CA . ALA B 1 105 ? 119.675 42.668 48.686 1.00 102.25 105 ALA B CA 1
ATOM 2870 C C . ALA B 1 105 ? 118.706 42.050 49.686 1.00 101.65 105 ALA B C 1
ATOM 2871 O O . ALA B 1 105 ? 118.865 40.897 50.091 1.00 101.99 105 ALA B O 1
ATOM 2873 N N . LEU B 1 106 ? 117.707 42.842 50.076 1.00 100.40 106 LEU B N 1
ATOM 2874 C CA . LEU B 1 106 ? 116.681 42.436 51.034 1.00 98.68 106 LEU B CA 1
ATOM 2875 C C . LEU B 1 106 ? 115.783 41.361 50.430 1.00 98.05 106 LEU B C 1
ATOM 2876 O O . LEU B 1 106 ? 115.438 40.384 51.091 1.00 98.52 106 LEU B O 1
ATOM 2881 N N . ARG B 1 107 ? 115.408 41.540 49.169 1.00 96.90 107 ARG B N 1
ATOM 2882 C CA . ARG B 1 107 ? 114.547 40.578 48.505 1.00 95.45 107 ARG B CA 1
ATOM 2883 C C . ARG B 1 107 ? 115.247 39.242 48.293 1.00 94.22 107 ARG B C 1
ATOM 2884 O O . ARG B 1 107 ? 114.588 38.208 48.194 1.00 94.13 107 ARG B O 1
ATOM 2892 N N . SER B 1 108 ? 116.575 39.262 48.218 1.00 92.57 108 SER B N 1
ATOM 2893 C CA . SER B 1 108 ? 117.341 38.031 48.017 1.00 91.42 108 SER B CA 1
ATOM 2894 C C . SER B 1 108 ? 117.121 37.043 49.166 1.00 90.30 108 SER B C 1
ATOM 2895 O O . SER B 1 108 ? 117.186 35.825 48.976 1.00 89.23 108 SER B O 1
ATOM 2898 N N . PHE B 1 109 ? 116.863 37.576 50.360 1.00 89.10 109 PHE B N 1
ATOM 2899 C CA . PHE B 1 109 ? 116.640 36.740 51.532 1.00 87.82 109 PHE B CA 1
ATOM 2900 C C . PHE B 1 109 ? 115.179 36.651 51.938 1.00 86.38 109 PHE B C 1
ATOM 2901 O O . PHE B 1 109 ? 114.740 35.614 52.419 1.00 86.76 109 PHE B O 1
ATOM 2909 N N . ARG B 1 110 ? 114.430 37.733 51.756 1.00 84.88 110 ARG B N 1
ATOM 2910 C CA . ARG B 1 110 ? 113.013 37.746 52.106 1.00 83.44 110 ARG B CA 1
ATOM 2911 C C . ARG B 1 110 ? 112.424 36.417 51.636 1.00 80.73 110 ARG B C 1
ATOM 2912 O O . ARG B 1 110 ? 112.254 36.185 50.437 1.00 80.98 110 ARG B O 1
ATOM 2920 N N . VAL B 1 111 ? 112.113 35.545 52.589 1.00 76.81 111 VAL B N 1
ATOM 2921 C CA . VAL B 1 111 ? 111.614 34.222 52.259 1.00 71.98 111 VAL B CA 1
ATOM 2922 C C . VAL B 1 111 ? 110.258 33.872 52.875 1.00 70.05 111 VAL B C 1
ATOM 2923 O O . VAL B 1 111 ? 109.638 32.881 52.500 1.00 68.97 111 VAL B O 1
ATOM 2927 N N . ARG B 1 112 ? 109.793 34.688 53.811 1.00 67.70 112 ARG B N 1
ATOM 2928 C CA . ARG B 1 112 ? 108.517 34.441 54.463 1.00 65.66 112 ARG B CA 1
ATOM 2929 C C . ARG B 1 112 ? 107.370 34.289 53.479 1.00 66.04 112 ARG B C 1
ATOM 2930 O O . ARG B 1 112 ? 106.358 33.647 53.776 1.00 65.47 112 ARG B O 1
ATOM 2938 N N . LYS B 1 113 ? 107.528 34.901 52.312 1.00 66.38 113 LYS B N 1
ATOM 2939 C CA . LYS B 1 113 ? 106.517 34.846 51.261 1.00 65.89 113 LYS B CA 1
ATOM 2940 C C . LYS B 1 113 ? 106.127 33.403 50.986 1.00 64.31 113 LYS B C 1
ATOM 2941 O O . LYS B 1 113 ? 104.946 33.080 50.845 1.00 63.67 113 LYS B O 1
ATOM 2947 N N . VAL B 1 114 ? 107.128 32.532 50.937 1.00 62.53 114 VAL B N 1
ATOM 2948 C CA . VAL B 1 114 ? 106.904 31.118 50.673 1.00 61.25 114 VAL B CA 1
ATOM 2949 C C . VAL B 1 114 ? 107.013 30.248 51.934 1.00 59.72 114 VAL B C 1
ATOM 2950 O O . VAL B 1 114 ? 106.626 29.079 51.927 1.00 58.61 114 VAL B O 1
ATOM 2954 N N . ALA B 1 115 ? 107.530 30.825 53.016 1.00 58.55 115 ALA B N 1
ATOM 2955 C CA . ALA B 1 115 ? 107.678 30.099 54.279 1.00 57.02 115 ALA B CA 1
ATOM 2956 C C . ALA B 1 115 ? 107.189 30.951 55.445 1.00 55.98 115 ALA B C 1
ATOM 2957 O O . ALA B 1 115 ? 107.979 31.412 56.268 1.00 56.61 115 ALA B O 1
ATOM 2959 N N . PRO B 1 116 ? 105.870 31.154 55.537 1.00 55.29 116 PRO B N 1
ATOM 2960 C CA . PRO B 1 116 ? 105.198 31.949 56.575 1.00 54.57 116 PRO B CA 1
ATOM 2961 C C . PRO B 1 116 ? 105.320 31.514 58.036 1.00 52.36 116 PRO B C 1
ATOM 2962 O O . PRO B 1 116 ? 105.358 32.357 58.928 1.00 51.54 116 PRO B O 1
ATOM 2966 N N . LYS B 1 117 ? 105.380 30.213 58.284 1.00 51.50 117 LYS B N 1
ATOM 2967 C CA . LYS B 1 117 ? 105.451 29.725 59.655 1.00 51.88 117 LYS B CA 1
ATOM 2968 C C . LYS B 1 117 ? 106.730 28.993 60.089 1.00 49.96 117 LYS B C 1
ATOM 2969 O O . LYS B 1 117 ? 106.934 28.744 61.282 1.00 49.58 117 LYS B O 1
ATOM 2975 N N . ALA B 1 118 ? 107.591 28.673 59.128 1.00 48.11 118 ALA B N 1
ATOM 2976 C CA . ALA B 1 118 ? 108.838 27.965 59.407 1.00 47.34 118 ALA B CA 1
ATOM 2977 C C . ALA B 1 118 ? 109.703 28.677 60.434 1.00 45.99 118 ALA B C 1
ATOM 2978 O O . ALA B 1 118 ? 109.525 29.863 60.691 1.00 47.23 118 ALA B O 1
ATOM 2980 N N . LEU B 1 119 ? 110.634 27.933 61.025 1.00 44.99 119 LEU B N 1
ATOM 2981 C CA . LEU B 1 119 ? 111.572 28.477 62.008 1.00 44.02 119 LEU B CA 1
ATOM 2982 C C . LEU B 1 119 ? 112.782 28.968 61.201 1.00 43.88 119 LEU B C 1
ATOM 2983 O O . LEU B 1 119 ? 113.503 28.165 60.617 1.00 43.55 119 LEU B O 1
ATOM 2988 N N . LEU B 1 120 ? 112.970 30.286 61.139 1.00 44.04 120 LEU B N 1
ATOM 2989 C CA . LEU B 1 120 ? 114.078 30.891 60.399 1.00 43.78 120 LEU B CA 1
ATOM 2990 C C . LEU B 1 120 ? 115.091 31.451 61.365 1.00 43.48 120 LEU B C 1
ATOM 2991 O O . LEU B 1 120 ? 114.744 32.089 62.354 1.00 43.49 120 LEU B O 1
ATOM 2996 N N . ILE B 1 121 ? 116.355 31.225 61.053 1.00 43.68 121 ILE B N 1
ATOM 2997 C CA . ILE B 1 121 ? 117.445 31.665 61.903 1.00 41.97 121 ILE B CA 1
ATOM 2998 C C . ILE B 1 121 ? 118.374 32.571 61.128 1.00 41.77 121 ILE B C 1
ATOM 2999 O O . ILE B 1 121 ? 119.029 32.134 60.186 1.00 42.05 121 ILE B O 1
ATOM 3004 N N . ALA B 1 122 ? 118.421 33.834 61.526 1.00 40.74 122 ALA B N 1
ATOM 3005 C CA . ALA B 1 122 ? 119.284 34.803 60.873 1.00 42.87 122 ALA B CA 1
ATOM 3006 C C . ALA B 1 122 ? 120.748 34.420 61.088 1.00 44.56 122 ALA B C 1
ATOM 3007 O O . ALA B 1 122 ? 121.084 33.731 62.048 1.00 44.49 122 ALA B O 1
ATOM 3009 N N . ASN B 1 123 ? 121.624 34.862 60.196 1.00 46.26 123 ASN B N 1
ATOM 3010 C CA . ASN B 1 123 ? 123.036 34.531 60.335 1.00 48.11 123 ASN B CA 1
ATOM 3011 C C . ASN B 1 123 ? 123.958 35.747 60.275 1.00 48.58 123 ASN B C 1
ATOM 3012 O O . ASN B 1 123 ? 123.659 36.734 59.617 1.00 50.35 123 ASN B O 1
ATOM 3017 N N . LEU B 1 124 ? 125.082 35.680 60.975 1.00 49.41 124 LEU B N 1
ATOM 3018 C CA . LEU B 1 124 ? 126.018 36.793 60.991 1.00 49.17 124 LEU B CA 1
ATOM 3019 C C . LEU B 1 124 ? 127.304 36.375 61.686 1.00 49.10 124 LEU B C 1
ATOM 3020 O O . LEU B 1 124 ? 127.277 35.657 62.693 1.00 50.50 124 LEU B O 1
ATOM 3025 N N . GLY B 1 125 ? 128.430 36.828 61.151 1.00 47.70 125 GLY B N 1
ATOM 3026 C CA . GLY B 1 125 ? 129.705 36.490 61.745 1.00 45.87 125 GLY B CA 1
ATOM 3027 C C . GLY B 1 125 ? 129.863 37.165 63.084 1.00 46.23 125 GLY B C 1
ATOM 3028 O O . GLY B 1 125 ? 129.516 38.328 63.235 1.00 45.59 125 GLY B O 1
ATOM 3029 N N . LEU B 1 126 ? 130.379 36.428 64.059 1.00 47.78 126 LEU B N 1
ATOM 3030 C CA . LEU B 1 126 ? 130.587 36.958 65.395 1.00 47.65 126 LEU B CA 1
ATOM 3031 C C . LEU B 1 126 ? 131.599 38.097 65.312 1.00 49.87 126 LEU B C 1
ATOM 3032 O O . LEU B 1 126 ? 131.612 38.996 66.155 1.00 50.43 126 LEU B O 1
ATOM 3037 N N . ALA B 1 127 ? 132.452 38.061 64.293 1.00 51.00 127 ALA B N 1
ATOM 3038 C CA . ALA B 1 127 ? 133.462 39.103 64.136 1.00 51.87 127 ALA B CA 1
ATOM 3039 C C . ALA B 1 127 ? 132.825 40.455 63.794 1.00 53.84 127 ALA B C 1
ATOM 3040 O O . ALA B 1 127 ? 133.482 41.499 63.854 1.00 55.67 127 ALA B O 1
ATOM 3042 N N . GLN B 1 128 ? 131.542 40.439 63.451 1.00 53.62 128 GLN B N 1
ATOM 3043 C CA . GLN B 1 128 ? 130.844 41.668 63.113 1.00 54.05 128 GLN B CA 1
ATOM 3044 C C . GLN B 1 128 ? 130.444 42.473 64.341 1.00 53.47 128 GLN B C 1
ATOM 3045 O O . GLN B 1 128 ? 130.090 43.639 64.222 1.00 53.24 128 GLN B O 1
ATOM 3051 N N . LEU B 1 129 ? 130.497 41.865 65.520 1.00 53.45 129 LEU B N 1
ATOM 3052 C CA . LEU B 1 129 ? 130.102 42.578 66.727 1.00 54.32 129 LEU B CA 1
ATOM 3053 C C . LEU B 1 129 ? 130.922 43.820 67.003 1.00 56.15 129 LEU B C 1
ATOM 3054 O O . LEU B 1 129 ? 130.510 44.670 67.793 1.00 56.70 129 LEU B O 1
ATOM 3059 N N . ARG B 1 130 ? 132.075 43.936 66.348 1.00 58.58 130 ARG B N 1
ATOM 3060 C CA . ARG B 1 130 ? 132.933 45.102 66.535 1.00 60.62 130 ARG B CA 1
ATOM 3061 C C . ARG B 1 130 ? 132.561 46.243 65.584 1.00 61.49 130 ARG B C 1
ATOM 3062 O O . ARG B 1 130 ? 133.089 47.348 65.704 1.00 61.65 130 ARG B O 1
ATOM 3070 N N . ARG B 1 131 ? 131.650 45.978 64.649 1.00 62.37 131 ARG B N 1
ATOM 3071 C CA . ARG B 1 131 ? 131.218 46.987 63.683 1.00 63.18 131 ARG B CA 1
ATOM 3072 C C . ARG B 1 131 ? 129.708 47.138 63.699 1.00 62.12 131 ARG B C 1
ATOM 3073 O O . ARG B 1 131 ? 129.154 47.928 62.943 1.00 63.43 131 ARG B O 1
ATOM 3081 N N . TYR B 1 132 ? 129.036 46.375 64.550 1.00 59.97 132 TYR B N 1
ATOM 3082 C CA . TYR B 1 132 ? 127.587 46.451 64.626 1.00 58.25 132 TYR B CA 1
ATOM 3083 C C . TYR B 1 132 ? 127.072 46.323 66.049 1.00 57.25 132 TYR B C 1
ATOM 3084 O O . TYR B 1 132 ? 127.541 45.497 66.832 1.00 56.12 132 TYR B O 1
ATOM 3093 N N . GLY B 1 133 ? 126.107 47.167 66.383 1.00 55.97 133 GLY B N 1
ATOM 3094 C CA . GLY B 1 133 ? 125.556 47.143 67.719 1.00 55.42 133 GLY B CA 1
ATOM 3095 C C . GLY B 1 133 ? 124.177 46.517 67.820 1.00 56.27 133 GLY B C 1
ATOM 3096 O O . GLY B 1 133 ? 123.627 45.974 66.849 1.00 57.01 133 GLY B O 1
ATOM 3097 N N . ARG B 1 134 ? 123.615 46.602 69.018 1.00 54.45 134 ARG B N 1
ATOM 3098 C CA . ARG B 1 134 ? 122.306 46.055 69.292 1.00 53.38 134 ARG B CA 1
ATOM 3099 C C . ARG B 1 134 ? 121.246 46.405 68.232 1.00 53.24 134 ARG B C 1
ATOM 3100 O O . ARG B 1 134 ? 120.639 45.514 67.635 1.00 53.49 134 ARG B O 1
ATOM 3108 N N . ASP B 1 135 ? 121.028 47.692 67.985 1.00 53.05 135 ASP B N 1
ATOM 3109 C CA . ASP B 1 135 ? 120.016 48.100 67.020 1.00 53.42 135 ASP B CA 1
ATOM 3110 C C . ASP B 1 135 ? 120.206 47.480 65.641 1.00 52.67 135 ASP B C 1
ATOM 3111 O O . ASP B 1 135 ? 119.240 47.181 64.948 1.00 51.92 135 ASP B O 1
ATOM 3116 N N . ASP B 1 136 ? 121.449 47.267 65.245 1.00 53.15 136 ASP B N 1
ATOM 3117 C CA . ASP B 1 136 ? 121.723 46.668 63.946 1.00 54.04 136 ASP B CA 1
ATOM 3118 C C . ASP B 1 136 ? 121.296 45.205 63.946 1.00 54.14 136 ASP B C 1
ATOM 3119 O O . ASP B 1 136 ? 120.760 44.701 62.955 1.00 54.11 136 ASP B O 1
ATOM 3124 N N . LEU B 1 137 ? 121.535 44.524 65.065 1.00 53.28 137 LEU B N 1
ATOM 3125 C CA . LEU B 1 137 ? 121.160 43.120 65.196 1.00 51.86 137 LEU B CA 1
ATOM 3126 C C . LEU B 1 137 ? 119.645 42.981 65.163 1.00 51.65 137 LEU B C 1
ATOM 3127 O O . LEU B 1 137 ? 119.111 42.090 64.504 1.00 51.23 137 LEU B O 1
ATOM 3132 N N . LEU B 1 138 ? 118.951 43.864 65.873 1.00 50.68 138 LEU B N 1
ATOM 3133 C CA . LEU B 1 138 ? 117.495 43.814 65.896 1.00 49.98 138 LEU B CA 1
ATOM 3134 C C . LEU B 1 138 ? 116.916 44.083 64.513 1.00 50.14 138 LEU B C 1
ATOM 3135 O O . LEU B 1 138 ? 115.958 43.436 64.085 1.00 49.54 138 LEU B O 1
ATOM 3140 N N . ARG B 1 139 ? 117.513 45.042 63.815 1.00 50.95 139 ARG B N 1
ATOM 3141 C CA . ARG B 1 139 ? 117.060 45.410 62.485 1.00 50.50 139 ARG B CA 1
ATOM 3142 C C . ARG B 1 139 ? 117.236 44.237 61.535 1.00 49.25 139 ARG B C 1
ATOM 3143 O O . ARG B 1 139 ? 116.350 43.957 60.746 1.00 48.57 139 ARG B O 1
ATOM 3151 N N . LEU B 1 140 ? 118.375 43.549 61.620 1.00 49.31 140 LEU B N 1
ATOM 3152 C CA . LEU B 1 140 ? 118.645 42.412 60.752 1.00 49.05 140 LEU B CA 1
ATOM 3153 C C . LEU B 1 140 ? 117.612 41.308 60.887 1.00 50.16 140 LEU B C 1
ATOM 3154 O O . LEU B 1 140 ? 117.041 40.873 59.888 1.00 50.99 140 LEU B O 1
ATOM 3159 N N . VAL B 1 141 ? 117.352 40.844 62.105 1.00 50.75 141 VAL B N 1
ATOM 3160 C CA . VAL B 1 141 ? 116.378 39.766 62.245 1.00 53.10 141 VAL B CA 1
ATOM 3161 C C . VAL B 1 141 ? 114.964 40.253 61.946 1.00 55.00 141 VAL B C 1
ATOM 3162 O O . VAL B 1 141 ? 114.114 39.474 61.499 1.00 55.42 141 VAL B O 1
ATOM 3166 N N . GLU B 1 142 ? 114.711 41.539 62.179 1.00 56.62 142 GLU B N 1
ATOM 3167 C CA . GLU B 1 142 ? 113.385 42.080 61.915 1.00 58.35 142 GLU B CA 1
ATOM 3168 C C . GLU B 1 142 ? 113.136 42.210 60.414 1.00 58.14 142 GLU B C 1
ATOM 3169 O O . GLU B 1 142 ? 112.036 41.938 59.937 1.00 57.48 142 GLU B O 1
ATOM 3183 N N . LEU B 1 144 ? 114.492 40.378 58.107 1.00 57.36 144 LEU B N 1
ATOM 3184 C CA . LEU B 1 144 ? 114.362 39.001 57.630 1.00 54.97 144 LEU B CA 1
ATOM 3185 C C . LEU B 1 144 ? 113.150 38.290 58.206 1.00 55.07 144 LEU B C 1
ATOM 3186 O O . LEU B 1 144 ? 112.784 37.213 57.747 1.00 54.14 144 LEU B O 1
ATOM 3191 N N . GLU B 1 145 ? 112.530 38.899 59.210 1.00 55.93 145 GLU B N 1
ATOM 3192 C CA . GLU B 1 145 ? 111.376 38.302 59.865 1.00 57.69 145 GLU B CA 1
ATOM 3193 C C . GLU B 1 145 ? 111.831 36.971 60.434 1.00 56.34 145 GLU B C 1
ATOM 3194 O O . GLU B 1 145 ? 111.084 35.993 60.399 1.00 57.80 145 GLU B O 1
ATOM 3200 N N . ALA B 1 146 ? 113.058 36.941 60.952 1.00 54.38 146 ALA B N 1
ATOM 3201 C CA . ALA B 1 146 ? 113.639 35.723 61.531 1.00 52.90 146 ALA B CA 1
ATOM 3202 C C . ALA B 1 146 ? 113.151 35.479 62.957 1.00 51.42 146 ALA B C 1
ATOM 3203 O O . ALA B 1 146 ? 112.621 36.387 63.599 1.00 52.12 146 ALA B O 1
ATOM 3205 N N . ASP B 1 147 ? 113.345 34.256 63.442 1.00 48.19 147 ASP B N 1
ATOM 3206 C CA . ASP B 1 147 ? 112.927 33.882 64.784 1.00 46.72 147 ASP B CA 1
ATOM 3207 C C . ASP B 1 147 ? 114.098 33.795 65.757 1.00 45.62 147 ASP B C 1
ATOM 3208 O O . ASP B 1 147 ? 113.900 33.672 66.962 1.00 44.90 147 ASP B O 1
ATOM 3213 N N . ALA B 1 148 ? 115.316 33.854 65.229 1.00 44.31 148 ALA B N 1
ATOM 3214 C CA . ALA B 1 148 ? 116.523 33.757 66.047 1.00 42.49 148 ALA B CA 1
ATOM 3215 C C . ALA B 1 148 ? 117.729 34.240 65.248 1.00 41.18 148 ALA B C 1
ATOM 3216 O O . ALA B 1 148 ? 117.626 34.476 64.051 1.00 43.08 148 ALA B O 1
ATOM 3218 N N . LEU B 1 149 ? 118.872 34.373 65.911 1.00 40.11 149 LEU B N 1
ATOM 3219 C CA . LEU B 1 149 ? 120.095 34.846 65.264 1.00 38.46 149 LEU B CA 1
ATOM 3220 C C . LEU B 1 149 ? 121.246 33.917 65.602 1.00 37.69 149 LEU B C 1
ATOM 3221 O O . LEU B 1 149 ? 121.477 33.614 66.768 1.00 38.33 149 LEU B O 1
ATOM 3226 N N . ALA B 1 150 ? 121.974 33.470 64.589 1.00 37.80 150 ALA B N 1
ATOM 3227 C CA . ALA B 1 150 ? 123.115 32.589 64.812 1.00 36.60 150 ALA B CA 1
ATOM 3228 C C . ALA B 1 150 ? 124.373 33.313 64.389 1.00 37.85 150 ALA B C 1
ATOM 3229 O O . ALA B 1 150 ? 124.444 33.862 63.287 1.00 37.70 150 ALA B O 1
ATOM 3231 N N . PHE B 1 151 ? 125.356 33.339 65.285 1.00 39.41 151 PHE B N 1
ATOM 3232 C CA . PHE B 1 151 ? 126.645 33.981 65.012 1.00 39.22 151 PHE B CA 1
ATOM 3233 C C . PHE B 1 151 ? 127.655 32.895 64.682 1.00 39.90 151 PHE B C 1
ATOM 3234 O O . PHE B 1 151 ? 127.824 31.952 65.459 1.00 38.22 151 PHE B O 1
ATOM 3242 N N . HIS B 1 152 ? 128.323 33.009 63.538 1.00 40.07 152 HIS B N 1
ATOM 3243 C CA . HIS B 1 152 ? 129.316 32.005 63.198 1.00 41.56 152 HIS B CA 1
ATOM 3244 C C . HIS B 1 152 ? 130.692 32.568 63.489 1.00 41.00 152 HIS B C 1
ATOM 3245 O O . HIS B 1 152 ? 130.947 33.746 63.266 1.00 40.63 152 HIS B O 1
ATOM 3252 N N . VAL B 1 153 ? 131.565 31.725 64.025 1.00 40.45 153 VAL B N 1
ATOM 3253 C CA . VAL B 1 153 ? 132.915 32.146 64.360 1.00 40.94 153 VAL B CA 1
ATOM 3254 C C . VAL B 1 153 ? 133.844 31.212 63.602 1.00 41.16 153 VAL B C 1
ATOM 3255 O O . VAL B 1 153 ? 133.762 29.995 63.759 1.00 41.75 153 VAL B O 1
ATOM 3259 N N . ASN B 1 154 ? 134.716 31.785 62.777 1.00 40.80 154 ASN B N 1
ATOM 3260 C CA . ASN B 1 154 ? 135.614 31.000 61.932 1.00 41.09 154 ASN B CA 1
ATOM 3261 C C . ASN B 1 154 ? 137.045 31.552 61.807 1.00 41.15 154 ASN B C 1
ATOM 3262 O O . ASN B 1 154 ? 137.546 31.802 60.701 1.00 39.23 154 ASN B O 1
ATOM 3267 N N . PRO B 1 155 ? 137.739 31.720 62.934 1.00 40.64 155 PRO B N 1
ATOM 3268 C CA . PRO B 1 155 ? 139.088 32.248 62.776 1.00 41.96 155 PRO B CA 1
ATOM 3269 C C . PRO B 1 155 ? 139.911 31.563 61.670 1.00 44.88 155 PRO B C 1
ATOM 3270 O O . PRO B 1 155 ? 140.520 32.246 60.845 1.00 46.84 155 PRO B O 1
ATOM 3274 N N . LEU B 1 156 ? 139.915 30.232 61.627 1.00 45.44 156 LEU B N 1
ATOM 3275 C CA . LEU B 1 156 ? 140.702 29.535 60.613 1.00 47.64 156 LEU B CA 1
ATOM 3276 C C . LEU B 1 156 ? 140.378 29.992 59.197 1.00 50.13 156 LEU B C 1
ATOM 3277 O O . LEU B 1 156 ? 141.266 30.390 58.441 1.00 49.58 156 LEU B O 1
ATOM 3282 N N . GLN B 1 157 ? 139.103 29.926 58.835 1.00 52.62 157 GLN B N 1
ATOM 3283 C CA . GLN B 1 157 ? 138.693 30.333 57.504 1.00 53.93 157 GLN B CA 1
ATOM 3284 C C . GLN B 1 157 ? 139.131 31.753 57.162 1.00 55.08 157 GLN B C 1
ATOM 3285 O O . GLN B 1 157 ? 139.768 31.969 56.133 1.00 54.83 157 GLN B O 1
ATOM 3291 N N . GLU B 1 158 ? 138.799 32.720 58.011 1.00 56.48 158 GLU B N 1
ATOM 3292 C CA . GLU B 1 158 ? 139.180 34.099 57.729 1.00 59.44 158 GLU B CA 1
ATOM 3293 C C . GLU B 1 158 ? 140.704 34.253 57.744 1.00 60.90 158 GLU B C 1
ATOM 3294 O O . GLU B 1 158 ? 141.257 35.096 57.034 1.00 61.05 158 GLU B O 1
ATOM 3300 N N . ALA B 1 159 ? 141.386 33.430 58.535 1.00 62.39 159 ALA B N 1
ATOM 3301 C CA . ALA B 1 159 ? 142.847 33.498 58.613 1.00 62.86 159 ALA B CA 1
ATOM 3302 C C . ALA B 1 159 ? 143.481 33.020 57.310 1.00 63.44 159 ALA B C 1
ATOM 3303 O O . ALA B 1 159 ? 144.363 33.669 56.764 1.00 63.17 159 ALA B O 1
ATOM 3305 N N . VAL B 1 160 ? 143.022 31.881 56.812 1.00 65.52 160 VAL B N 1
ATOM 3306 C CA . VAL B 1 160 ? 143.543 31.331 55.567 1.00 68.13 160 VAL B CA 1
ATOM 3307 C C . VAL B 1 160 ? 143.221 32.268 54.391 1.00 70.69 160 VAL B C 1
ATOM 3308 O O . VAL B 1 160 ? 144.007 32.396 53.457 1.00 71.06 160 VAL B O 1
ATOM 3312 N N . GLN B 1 161 ? 142.064 32.926 54.451 1.00 73.83 161 GLN B N 1
ATOM 3313 C CA . GLN B 1 161 ? 141.630 33.852 53.402 1.00 76.45 161 GLN B CA 1
ATOM 3314 C C . GLN B 1 161 ? 142.156 35.267 53.621 1.00 77.84 161 GLN B C 1
ATOM 3315 O O . GLN B 1 161 ? 141.667 36.219 53.010 1.00 78.93 161 GLN B O 1
ATOM 3321 N N . ARG B 1 162 ? 143.145 35.401 54.502 1.00 78.70 162 ARG B N 1
ATOM 3322 C CA . ARG B 1 162 ? 143.744 36.698 54.804 1.00 78.71 162 ARG B CA 1
ATOM 3323 C C . ARG B 1 162 ? 142.678 37.777 54.985 1.00 77.00 162 ARG B C 1
ATOM 3324 O O . ARG B 1 162 ? 142.931 38.952 54.752 1.00 77.73 162 ARG B O 1
ATOM 3332 N N . GLY B 1 163 ? 141.483 37.370 55.396 1.00 75.58 163 GLY B N 1
ATOM 3333 C CA . GLY B 1 163 ? 140.409 38.324 55.605 1.00 73.93 163 GLY B CA 1
ATOM 3334 C C . GLY B 1 163 ? 140.556 39.020 56.943 1.00 72.28 163 GLY B C 1
ATOM 3335 O O . GLY B 1 163 ? 141.651 39.460 57.292 1.00 71.96 163 GLY B O 1
ATOM 3336 N N . ASP B 1 164 ? 139.461 39.133 57.693 1.00 71.58 164 ASP B N 1
ATOM 3337 C CA . ASP B 1 164 ? 139.524 39.773 59.002 1.00 71.03 164 ASP B CA 1
ATOM 3338 C C . ASP B 1 164 ? 139.853 38.728 60.057 1.00 68.84 164 ASP B C 1
ATOM 3339 O O . ASP B 1 164 ? 139.011 37.896 60.419 1.00 69.21 164 ASP B O 1
ATOM 3344 N N . THR B 1 165 ? 141.081 38.803 60.557 1.00 65.06 165 THR B N 1
ATOM 3345 C CA . THR B 1 165 ? 141.596 37.853 61.523 1.00 61.59 165 THR B CA 1
ATOM 3346 C C . THR B 1 165 ? 141.663 38.308 62.983 1.00 59.96 165 THR B C 1
ATOM 3347 O O . THR B 1 165 ? 142.259 37.629 63.820 1.00 60.19 165 THR B O 1
ATOM 3351 N N . ASP B 1 166 ? 141.065 39.446 63.306 1.00 57.64 166 ASP B N 1
ATOM 3352 C CA . ASP B 1 166 ? 141.105 39.897 64.686 1.00 56.46 166 ASP B CA 1
ATOM 3353 C C . ASP B 1 166 ? 139.860 39.376 65.389 1.00 56.02 166 ASP B C 1
ATOM 3354 O O . ASP B 1 166 ? 138.739 39.867 65.154 1.00 55.50 166 ASP B O 1
ATOM 3359 N N . PHE B 1 167 ? 140.064 38.380 66.250 1.00 53.85 167 PHE B N 1
ATOM 3360 C CA . PHE B 1 167 ? 138.974 37.751 66.996 1.00 52.52 167 PHE B CA 1
ATOM 3361 C C . PHE B 1 167 ? 139.027 38.039 68.488 1.00 52.10 167 PHE B C 1
ATOM 3362 O O . PHE B 1 167 ? 138.540 37.245 69.289 1.00 53.40 167 PHE B O 1
ATOM 3370 N N . ARG B 1 168 ? 139.611 39.168 68.867 1.00 52.04 168 ARG B N 1
ATOM 3371 C CA . ARG B 1 168 ? 139.708 39.502 70.286 1.00 52.65 168 ARG B CA 1
ATOM 3372 C C . ARG B 1 168 ? 138.450 40.131 70.864 1.00 51.65 168 ARG B C 1
ATOM 3373 O O . ARG B 1 168 ? 137.804 40.959 70.223 1.00 52.56 168 ARG B O 1
ATOM 3381 N N . GLY B 1 169 ? 138.130 39.732 72.089 1.00 49.65 169 GLY B N 1
ATOM 3382 C CA . GLY B 1 169 ? 136.987 40.269 72.791 1.00 48.94 169 GLY B CA 1
ATOM 3383 C C . GLY B 1 169 ? 135.620 40.002 72.199 1.00 50.02 169 GLY B C 1
ATOM 3384 O O . GLY B 1 169 ? 134.638 40.590 72.652 1.00 51.51 169 GLY B O 1
ATOM 3385 N N . LEU B 1 170 ? 135.523 39.129 71.203 1.00 49.03 170 LEU B N 1
ATOM 3386 C CA . LEU B 1 170 ? 134.220 38.875 70.612 1.00 47.93 170 LEU B CA 1
ATOM 3387 C C . LEU B 1 170 ? 133.272 38.218 71.597 1.00 48.21 170 LEU B C 1
ATOM 3388 O O . LEU B 1 170 ? 132.118 38.620 71.693 1.00 47.57 170 LEU B O 1
ATOM 3393 N N . VAL B 1 171 ? 133.750 37.226 72.343 1.00 49.07 171 VAL B N 1
ATOM 3394 C CA . VAL B 1 171 ? 132.890 36.554 73.312 1.00 50.02 171 VAL B CA 1
ATOM 3395 C C . VAL B 1 171 ? 132.410 37.517 74.399 1.00 50.91 171 VAL B C 1
ATOM 3396 O O . VAL B 1 171 ? 131.247 37.486 74.799 1.00 50.79 171 VAL B O 1
ATOM 3400 N N . GLU B 1 172 ? 133.306 38.374 74.870 1.00 53.04 172 GLU B N 1
ATOM 3401 C CA . GLU B 1 172 ? 132.965 39.348 75.905 1.00 55.18 172 GLU B CA 1
ATOM 3402 C C . GLU B 1 172 ? 131.988 40.380 75.346 1.00 53.80 172 GLU B C 1
ATOM 3403 O O . GLU B 1 172 ? 131.114 40.882 76.053 1.00 53.13 172 GLU B O 1
ATOM 3409 N N . ARG B 1 173 ? 132.141 40.670 74.061 1.00 53.35 173 ARG B N 1
ATOM 3410 C CA . ARG B 1 173 ? 131.292 41.620 73.358 1.00 54.13 173 ARG B CA 1
ATOM 3411 C C . ARG B 1 173 ? 129.874 41.056 73.222 1.00 53.06 173 ARG B C 1
ATOM 3412 O O . ARG B 1 173 ? 128.894 41.790 73.341 1.00 54.75 173 ARG B O 1
ATOM 3420 N N . LEU B 1 174 ? 129.770 39.750 72.986 1.00 50.72 174 LEU B N 1
ATOM 3421 C CA . LEU B 1 174 ? 128.477 39.088 72.854 1.00 49.43 174 LEU B CA 1
ATOM 3422 C C . LEU B 1 174 ? 127.835 38.973 74.242 1.00 50.60 174 LEU B C 1
ATOM 3423 O O . LEU B 1 174 ? 126.625 39.122 74.399 1.00 47.50 174 LEU B O 1
ATOM 3428 N N . ALA B 1 175 ? 128.661 38.704 75.247 1.00 52.81 175 ALA B N 1
ATOM 3429 C CA . ALA B 1 175 ? 128.181 38.565 76.613 1.00 54.97 175 ALA B CA 1
ATOM 3430 C C . ALA B 1 175 ? 127.484 39.845 77.054 1.00 56.92 175 ALA B C 1
ATOM 3431 O O . ALA B 1 175 ? 126.441 39.804 77.710 1.00 57.07 175 ALA B O 1
ATOM 3433 N N . GLU B 1 176 ? 128.066 40.984 76.695 1.00 59.08 176 GLU B N 1
ATOM 3434 C CA . GLU B 1 176 ? 127.482 42.265 77.059 1.00 62.51 176 GLU B CA 1
ATOM 3435 C C . GLU B 1 176 ? 126.087 42.383 76.446 1.00 62.81 176 GLU B C 1
ATOM 3436 O O . GLU B 1 176 ? 125.110 42.704 77.128 1.00 62.86 176 GLU B O 1
ATOM 3442 N N . LEU B 1 177 ? 126.005 42.093 75.156 1.00 63.03 177 LEU B N 1
ATOM 3443 C CA . LEU B 1 177 ? 124.754 42.172 74.418 1.00 64.33 177 LEU B CA 1
ATOM 3444 C C . LEU B 1 177 ? 123.743 41.068 74.709 1.00 66.14 177 LEU B C 1
ATOM 3445 O O . LEU B 1 177 ? 122.561 41.332 74.950 1.00 66.94 177 LEU B O 1
ATOM 3450 N N . LEU B 1 178 ? 124.234 39.831 74.672 1.00 67.65 178 LEU B N 1
ATOM 3451 C CA . LEU B 1 178 ? 123.417 38.629 74.802 1.00 67.63 178 LEU B CA 1
ATOM 3452 C C . LEU B 1 178 ? 121.968 38.685 75.229 1.00 67.63 178 LEU B C 1
ATOM 3453 O O . LEU B 1 178 ? 121.105 38.209 74.482 1.00 71.58 178 LEU B O 1
ATOM 3458 N N . PRO B 1 179 ? 121.655 39.218 76.418 1.00 64.78 179 PRO B N 1
ATOM 3459 C CA . PRO B 1 179 ? 120.198 39.178 76.628 1.00 61.71 179 PRO B CA 1
ATOM 3460 C C . PRO B 1 179 ? 119.534 39.997 75.497 1.00 59.41 179 PRO B C 1
ATOM 3461 O O . PRO B 1 179 ? 119.490 41.231 75.550 1.00 59.71 179 PRO B O 1
ATOM 3465 N N . LEU B 1 180 ? 119.074 39.299 74.456 1.00 55.75 180 LEU B N 1
ATOM 3466 C CA . LEU B 1 180 ? 118.429 39.926 73.302 1.00 53.65 180 LEU B CA 1
ATOM 3467 C C . LEU B 1 180 ? 116.961 39.533 73.229 1.00 52.45 180 LEU B C 1
ATOM 3468 O O . LEU B 1 180 ? 116.531 38.578 73.879 1.00 51.49 180 LEU B O 1
ATOM 3473 N N . PRO B 1 181 ? 116.174 40.262 72.427 1.00 51.49 181 PRO B N 1
ATOM 3474 C CA . PRO B 1 181 ? 114.743 39.975 72.292 1.00 50.36 181 PRO B CA 1
ATOM 3475 C C . PRO B 1 181 ? 114.388 38.646 71.621 1.00 48.48 181 PRO B C 1
ATOM 3476 O O . PRO B 1 181 ? 113.221 38.280 71.538 1.00 49.41 181 PRO B O 1
ATOM 3480 N N . PHE B 1 182 ? 115.392 37.911 71.164 1.00 45.52 182 PHE B N 1
ATOM 3481 C CA . PHE B 1 182 ? 115.151 36.639 70.496 1.00 42.61 182 PHE B CA 1
ATOM 3482 C C . PHE B 1 182 ? 116.273 35.662 70.835 1.00 42.59 182 PHE B C 1
ATOM 3483 O O . PHE B 1 182 ? 117.355 36.074 71.281 1.00 40.72 182 PHE B O 1
ATOM 3491 N N . PRO B 1 183 ? 116.029 34.350 70.641 1.00 42.79 183 PRO B N 1
ATOM 3492 C CA . PRO B 1 183 ? 117.051 33.337 70.935 1.00 41.99 183 PRO B CA 1
ATOM 3493 C C . PRO B 1 183 ? 118.278 33.505 70.053 1.00 41.81 183 PRO B C 1
ATOM 3494 O O . PRO B 1 183 ? 118.166 33.811 68.868 1.00 41.07 183 PRO B O 1
ATOM 3498 N N . VAL B 1 184 ? 119.446 33.324 70.657 1.00 42.18 184 VAL B N 1
ATOM 3499 C CA . VAL B 1 184 ? 120.713 33.468 69.963 1.00 42.84 184 VAL B CA 1
ATOM 3500 C C . VAL B 1 184 ? 121.569 32.206 70.105 1.00 44.84 184 VAL B C 1
ATOM 3501 O O . VAL B 1 184 ? 121.564 31.547 71.149 1.00 44.66 184 VAL B O 1
ATOM 3513 N N . VAL B 1 186 ? 125.449 30.065 68.555 1.00 43.60 186 VAL B N 1
ATOM 3514 C CA . VAL B 1 186 ? 126.785 30.195 67.981 1.00 41.82 186 VAL B CA 1
ATOM 3515 C C . VAL B 1 186 ? 127.143 28.934 67.210 1.00 40.15 186 VAL B C 1
ATOM 3516 O O . VAL B 1 186 ? 126.724 27.836 67.573 1.00 41.14 186 VAL B O 1
ATOM 3520 N N . LYS B 1 187 ? 127.922 29.097 66.146 1.00 39.17 187 LYS B N 1
ATOM 3521 C CA . LYS B 1 187 ? 128.332 27.969 65.321 1.00 38.90 187 LYS B CA 1
ATOM 3522 C C . LYS B 1 187 ? 129.679 28.199 64.633 1.00 39.33 187 LYS B C 1
ATOM 3523 O O . LYS B 1 187 ? 130.134 29.343 64.485 1.00 38.39 187 LYS B O 1
ATOM 3529 N N . GLU B 1 188 ? 130.316 27.100 64.231 1.00 40.16 188 GLU B N 1
ATOM 3530 C CA . GLU B 1 188 ? 131.565 27.163 63.475 1.00 42.58 188 GLU B CA 1
ATOM 3531 C C . GLU B 1 188 ? 131.099 27.036 62.013 1.00 43.75 188 GLU B C 1
ATOM 3532 O O . GLU B 1 188 ? 129.926 27.256 61.718 1.00 45.58 188 GLU B O 1
ATOM 3538 N N . VAL B 1 189 ? 131.982 26.682 61.091 1.00 43.90 189 VAL B N 1
ATOM 3539 C CA . VAL B 1 189 ? 131.573 26.585 59.694 1.00 42.34 189 VAL B CA 1
ATOM 3540 C C . VAL B 1 189 ? 132.154 25.373 58.976 1.00 42.76 189 VAL B C 1
ATOM 3541 O O . VAL B 1 189 ? 132.327 25.392 57.754 1.00 41.98 189 VAL B O 1
ATOM 3545 N N . GLY B 1 190 ? 132.443 24.319 59.731 1.00 42.64 190 GLY B N 1
ATOM 3546 C CA . GLY B 1 190 ? 132.989 23.122 59.124 1.00 41.68 190 GLY B CA 1
ATOM 3547 C C . GLY B 1 190 ? 134.349 22.749 59.666 1.00 41.68 190 GLY B C 1
ATOM 3548 O O . GLY B 1 190 ? 134.965 21.804 59.180 1.00 41.30 190 GLY B O 1
ATOM 3549 N N . HIS B 1 191 ? 134.828 23.497 60.659 1.00 42.68 191 HIS B N 1
ATOM 3550 C CA . HIS B 1 191 ? 136.121 23.208 61.283 1.00 42.52 191 HIS B CA 1
ATOM 3551 C C . HIS B 1 191 ? 135.970 22.821 62.753 1.00 41.30 191 HIS B C 1
ATOM 3552 O O . HIS B 1 191 ? 136.938 22.462 63.424 1.00 40.16 191 HIS B O 1
ATOM 3559 N N . GLY B 1 192 ? 134.728 22.888 63.226 1.00 41.10 192 GLY B N 1
ATOM 3560 C CA . GLY B 1 192 ? 134.388 22.488 64.585 1.00 41.27 192 GLY B CA 1
ATOM 3561 C C . GLY B 1 192 ? 134.701 23.331 65.807 1.00 40.27 192 GLY B C 1
ATOM 3562 O O . GLY B 1 192 ? 135.595 24.180 65.803 1.00 41.23 192 GLY B O 1
ATOM 3563 N N . LEU B 1 193 ? 133.930 23.082 66.863 1.00 38.69 193 LEU B N 1
ATOM 3564 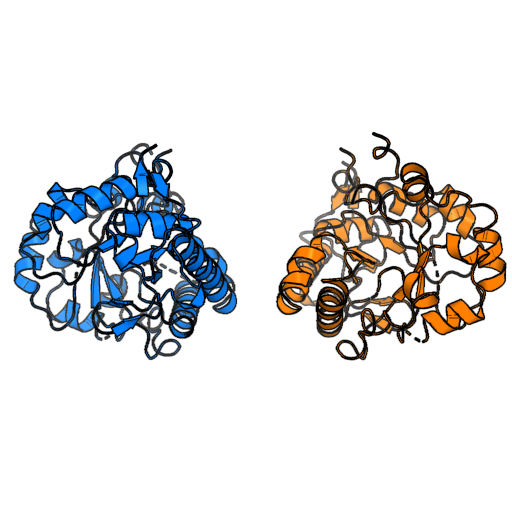C CA . LEU B 1 193 ? 134.098 23.758 68.139 1.00 38.12 193 LEU B CA 1
ATOM 3565 C C . LEU B 1 193 ? 134.686 22.723 69.099 1.00 39.14 193 LEU B C 1
ATOM 3566 O O . LEU B 1 193 ? 134.180 21.608 69.189 1.00 40.02 193 LEU B O 1
ATOM 3571 N N . SER B 1 194 ? 135.760 23.093 69.797 1.00 39.70 194 SER B N 1
ATOM 3572 C CA . SER B 1 194 ? 136.430 22.212 70.752 1.00 38.82 194 SER B CA 1
ATOM 3573 C C . SER B 1 194 ? 135.801 22.353 72.125 1.00 40.62 194 SER B C 1
ATOM 3574 O O . SER B 1 194 ? 134.917 23.187 72.331 1.00 40.36 194 SER B O 1
ATOM 3577 N N . ARG B 1 195 ? 136.288 21.562 73.076 1.00 43.31 195 ARG B N 1
ATOM 3578 C CA . ARG B 1 195 ? 135.765 21.627 74.430 1.00 46.24 195 ARG B CA 1
ATOM 3579 C C . ARG B 1 195 ? 136.147 22.949 75.072 1.00 46.36 195 ARG B C 1
ATOM 3580 O O . ARG B 1 195 ? 135.330 23.551 75.768 1.00 47.78 195 ARG B O 1
ATOM 3588 N N . GLU B 1 196 ? 137.367 23.422 74.846 1.00 44.82 196 GLU B N 1
ATOM 3589 C CA . GLU B 1 196 ? 137.722 24.691 75.447 1.00 45.38 196 GLU B CA 1
ATOM 3590 C C . GLU B 1 196 ? 136.940 25.805 74.768 1.00 45.24 196 GLU B C 1
ATOM 3591 O O . GLU B 1 196 ? 136.810 26.899 75.314 1.00 45.61 196 GLU B O 1
ATOM 3597 N N . ALA B 1 197 ? 136.404 25.526 73.584 1.00 44.31 197 ALA B N 1
ATOM 3598 C CA . ALA B 1 197 ? 135.596 26.523 72.888 1.00 44.22 197 ALA B CA 1
ATOM 3599 C C . ALA B 1 197 ? 134.274 26.597 73.630 1.00 43.04 197 ALA B C 1
ATOM 3600 O O . ALA B 1 197 ? 133.751 27.681 73.881 1.00 40.88 197 ALA B O 1
ATOM 3602 N N . ALA B 1 198 ? 133.732 25.430 73.974 1.00 42.37 198 ALA B N 1
ATOM 3603 C CA . ALA B 1 198 ? 132.465 25.366 74.708 1.00 42.45 198 ALA B CA 1
ATOM 3604 C C . ALA B 1 198 ? 132.641 26.043 76.063 1.00 42.97 198 ALA B C 1
ATOM 3605 O O . ALA B 1 198 ? 131.714 26.644 76.587 1.00 42.10 198 ALA B O 1
ATOM 3607 N N . LEU B 1 199 ? 133.841 25.938 76.623 1.00 43.06 199 LEU B N 1
ATOM 3608 C CA . LEU B 1 199 ? 134.148 26.564 77.895 1.00 43.30 199 LEU B CA 1
ATOM 3609 C C . LEU B 1 199 ? 133.984 28.074 77.783 1.00 42.87 199 LEU B C 1
ATOM 3610 O O . LEU B 1 199 ? 133.413 28.717 78.666 1.00 43.84 199 LEU B O 1
ATOM 3615 N N . ALA B 1 200 ? 134.489 28.639 76.694 1.00 42.00 200 ALA B N 1
ATOM 3616 C CA . ALA B 1 200 ? 134.404 30.074 76.464 1.00 41.43 200 ALA B CA 1
ATOM 3617 C C . ALA B 1 200 ? 132.961 30.545 76.290 1.00 43.28 200 ALA B C 1
ATOM 3618 O O . ALA B 1 200 ? 132.679 31.738 76.419 1.00 44.34 200 ALA B O 1
ATOM 3620 N N . LEU B 1 201 ? 132.052 29.615 76.006 1.00 43.54 201 LEU B N 1
ATOM 3621 C CA . LEU B 1 201 ? 130.649 29.949 75.821 1.00 45.39 201 LEU B CA 1
ATOM 3622 C C . LEU B 1 201 ? 129.806 29.598 77.036 1.00 48.07 201 LEU B C 1
ATOM 3623 O O . LEU B 1 201 ? 128.646 30.003 77.132 1.00 49.05 201 LEU B O 1
ATOM 3628 N N . ARG B 1 202 ? 130.398 28.842 77.955 1.00 50.52 202 ARG B N 1
ATOM 3629 C CA . ARG B 1 202 ? 129.736 28.371 79.170 1.00 51.99 202 ARG B CA 1
ATOM 3630 C C . ARG B 1 202 ? 128.835 29.326 79.953 1.00 52.15 202 ARG B C 1
ATOM 3631 O O . ARG B 1 202 ? 127.732 28.946 80.336 1.00 51.53 202 ARG B O 1
ATOM 3639 N N . ASP B 1 203 ? 129.267 30.558 80.187 1.00 52.63 203 ASP B N 1
ATOM 3640 C CA . ASP B 1 203 ? 128.422 31.466 80.962 1.00 53.47 203 ASP B CA 1
ATOM 3641 C C . ASP B 1 203 ? 127.439 32.325 80.187 1.00 52.40 203 ASP B C 1
ATOM 3642 O O . ASP B 1 203 ? 126.629 33.024 80.789 1.00 53.30 203 ASP B O 1
ATOM 3647 N N . LEU B 1 204 ? 127.503 32.276 78.860 1.00 50.74 204 LEU B N 1
ATOM 3648 C CA . LEU B 1 204 ? 126.597 33.057 78.024 1.00 47.94 204 LEU B CA 1
ATOM 3649 C C . LEU B 1 204 ? 125.203 32.451 77.970 1.00 46.40 204 LEU B C 1
ATOM 3650 O O . LEU B 1 204 ? 125.037 31.243 77.898 1.00 46.68 204 LEU B O 1
ATOM 3655 N N . PRO B 1 205 ? 124.174 33.293 78.011 1.00 45.21 205 PRO B N 1
ATOM 3656 C CA . PRO B 1 205 ? 122.814 32.756 77.953 1.00 44.97 205 PRO B CA 1
ATOM 3657 C C . PRO B 1 205 ? 122.406 32.451 76.509 1.00 45.29 205 PRO B C 1
ATOM 3658 O O . PRO B 1 205 ? 121.511 33.088 75.954 1.00 46.55 205 PRO B O 1
ATOM 3662 N N . LEU B 1 206 ? 123.076 31.480 75.898 1.00 44.54 206 LEU B N 1
ATOM 3663 C CA . LEU B 1 206 ? 122.779 31.092 74.518 1.00 41.73 206 LEU B CA 1
ATOM 3664 C C . LEU B 1 206 ? 121.556 30.181 74.475 1.00 40.77 206 LEU B C 1
ATOM 3665 O O . LEU B 1 206 ? 121.216 29.538 75.477 1.00 41.19 206 LEU B O 1
ATOM 3670 N N . ALA B 1 207 ? 120.910 30.104 73.314 1.00 38.29 207 ALA B N 1
ATOM 3671 C CA . ALA B 1 207 ? 119.740 29.257 73.168 1.00 35.47 207 ALA B CA 1
ATOM 3672 C C . ALA B 1 207 ? 120.130 27.903 72.602 1.00 36.30 207 ALA B C 1
ATOM 3673 O O . ALA B 1 207 ? 119.405 26.914 72.778 1.00 34.88 207 ALA B O 1
ATOM 3675 N N . ALA B 1 208 ? 121.275 27.861 71.920 1.00 36.74 208 ALA B N 1
ATOM 3676 C CA . ALA B 1 208 ? 121.754 26.618 71.315 1.00 38.36 208 ALA B CA 1
ATOM 3677 C C . ALA B 1 208 ? 123.133 26.797 70.712 1.00 38.97 208 ALA B C 1
ATOM 3678 O O . ALA B 1 208 ? 123.610 27.923 70.566 1.00 39.59 208 ALA B O 1
ATOM 3680 N N . VAL B 1 209 ? 123.770 25.681 70.366 1.00 39.40 209 VAL B N 1
ATOM 3681 C CA . VAL B 1 209 ? 125.104 25.704 69.760 1.00 41.27 209 VAL B CA 1
ATOM 3682 C C . VAL B 1 209 ? 125.200 24.725 68.592 1.00 41.03 209 VAL B C 1
ATOM 3683 O O . VAL B 1 209 ? 124.715 23.600 68.676 1.00 40.15 209 VAL B O 1
ATOM 3687 N N . ASP B 1 210 ? 125.806 25.172 67.497 1.00 41.11 210 ASP B N 1
ATOM 3688 C CA . ASP B 1 210 ? 125.981 24.322 66.330 1.00 42.00 210 ASP B CA 1
ATOM 3689 C C . ASP B 1 210 ? 127.465 23.990 66.300 1.00 40.93 210 ASP B C 1
ATOM 3690 O O . ASP B 1 210 ? 128.317 24.842 66.066 1.00 41.06 210 ASP B O 1
ATOM 3695 N N . VAL B 1 211 ? 127.764 22.731 66.552 1.00 39.31 211 VAL B N 1
ATOM 3696 C CA . VAL B 1 211 ? 129.129 22.256 66.597 1.00 38.28 211 VAL B CA 1
ATOM 3697 C C . VAL B 1 211 ? 129.910 22.382 65.267 1.00 37.09 211 VAL B C 1
ATOM 3698 O O . VAL B 1 211 ? 131.123 22.559 65.287 1.00 37.20 211 VAL B O 1
ATOM 3702 N N . ALA B 1 212 ? 129.203 22.307 64.134 1.00 37.01 212 ALA B N 1
ATOM 3703 C CA . ALA B 1 212 ? 129.770 22.405 62.775 1.00 35.31 212 ALA B CA 1
ATOM 3704 C C . ALA B 1 212 ? 131.224 21.920 62.633 1.00 36.94 212 ALA B C 1
ATOM 3705 O O . ALA B 1 212 ? 132.158 22.712 62.423 1.00 36.10 212 ALA B O 1
ATOM 3707 N N . GLY B 1 213 ? 131.410 20.609 62.713 1.00 36.18 213 GLY B N 1
ATOM 3708 C CA . GLY B 1 213 ? 132.749 20.069 62.628 1.00 37.75 213 GLY B CA 1
ATOM 3709 C C . GLY B 1 213 ? 133.280 19.679 61.263 1.00 38.47 213 GLY B C 1
ATOM 3710 O O . GLY B 1 213 ? 132.605 19.814 60.237 1.00 37.46 213 GLY B O 1
ATOM 3711 N N . ALA B 1 214 ? 134.521 19.193 61.284 1.00 38.14 214 ALA B N 1
ATOM 3712 C CA . ALA B 1 214 ? 135.229 18.739 60.102 1.00 39.31 214 ALA B CA 1
ATOM 3713 C C . ALA B 1 214 ? 134.712 17.362 59.731 1.00 40.67 214 ALA B C 1
ATOM 3714 O O . ALA B 1 214 ? 134.300 16.594 60.596 1.00 38.35 214 ALA B O 1
ATOM 3716 N N . GLY B 1 215 ? 134.739 17.052 58.439 1.00 43.01 215 GLY B N 1
ATOM 3717 C CA . GLY B 1 215 ? 134.266 15.757 57.995 1.00 45.75 215 GLY B CA 1
ATOM 3718 C C . GLY B 1 215 ? 133.407 15.872 56.762 1.00 47.74 215 GLY B C 1
ATOM 3719 O O . GLY B 1 215 ? 133.356 14.956 55.959 1.00 46.97 215 GLY B O 1
ATOM 3720 N N . GLY B 1 216 ? 132.713 16.993 56.623 1.00 51.67 216 GLY B N 1
ATOM 3721 C CA . GLY B 1 216 ? 131.881 17.204 55.452 1.00 56.13 216 GLY B CA 1
ATOM 3722 C C . GLY B 1 216 ? 132.572 18.257 54.612 1.00 59.34 216 GLY B C 1
ATOM 3723 O O . GLY B 1 216 ? 133.665 18.017 54.094 1.00 59.08 216 GLY B O 1
ATOM 3724 N N . THR B 1 217 ? 131.948 19.424 54.476 1.00 62.60 217 THR B N 1
ATOM 3725 C CA . THR B 1 217 ? 132.562 20.506 53.720 1.00 66.02 217 THR B CA 1
ATOM 3726 C C . THR B 1 217 ? 132.950 21.636 54.672 1.00 67.53 217 THR B C 1
ATOM 3727 O O . THR B 1 217 ? 132.444 21.735 55.790 1.00 67.54 217 THR B O 1
ATOM 3731 N N . SER B 1 218 ? 133.877 22.464 54.213 1.00 69.71 218 SER B N 1
ATOM 3732 C CA . SER B 1 218 ? 134.383 23.608 54.957 1.00 71.36 218 SER B CA 1
ATOM 3733 C C . SER B 1 218 ? 134.058 24.848 54.126 1.00 73.79 218 SER B C 1
ATOM 3734 O O . SER B 1 218 ? 134.414 24.923 52.947 1.00 74.83 218 SER B O 1
ATOM 3737 N N . TRP B 1 219 ? 133.362 25.809 54.723 1.00 75.50 219 TRP B N 1
ATOM 3738 C CA . TRP B 1 219 ? 133.022 27.031 54.005 1.00 77.21 219 TRP B CA 1
ATOM 3739 C C . TRP B 1 219 ? 134.335 27.635 53.491 1.00 79.20 219 TRP B C 1
ATOM 3740 O O . TRP B 1 219 ? 134.365 28.316 52.462 1.00 80.09 219 TRP B O 1
ATOM 3751 N N . ALA B 1 220 ? 135.425 27.353 54.202 1.00 81.07 220 ALA B N 1
ATOM 3752 C CA . ALA B 1 220 ? 136.749 27.849 53.829 1.00 82.99 220 ALA B CA 1
ATOM 3753 C C . ALA B 1 220 ? 137.269 27.204 52.536 1.00 84.14 220 ALA B C 1
ATOM 3754 O O . ALA B 1 220 ? 137.790 27.898 51.660 1.00 83.93 220 ALA B O 1
ATOM 3756 N N . ARG B 1 221 ? 137.134 25.881 52.428 1.00 85.40 221 ARG B N 1
ATOM 3757 C CA . ARG B 1 221 ? 137.579 25.148 51.241 1.00 86.93 221 ARG B CA 1
ATOM 3758 C C . ARG B 1 221 ? 136.784 25.608 50.012 1.00 87.44 221 ARG B C 1
ATOM 3759 O O . ARG B 1 221 ? 137.352 25.881 48.945 1.00 87.71 221 ARG B O 1
ATOM 3767 N N . VAL B 1 222 ? 135.465 25.688 50.171 1.00 87.66 222 VAL B N 1
ATOM 3768 C CA . VAL B 1 222 ? 134.576 26.118 49.096 1.00 87.14 222 VAL B CA 1
ATOM 3769 C C . VAL B 1 222 ? 134.878 27.559 48.703 1.00 86.77 222 VAL B C 1
ATOM 3770 O O . VAL B 1 222 ? 134.975 27.877 47.521 1.00 87.12 222 VAL B O 1
ATOM 3774 N N . GLU B 1 235 ? 146.349 23.424 52.020 1.00 75.60 235 GLU B N 1
ATOM 3775 C CA . GLU B 1 235 ? 147.318 22.667 52.807 1.00 77.17 235 GLU B CA 1
ATOM 3776 C C . GLU B 1 235 ? 147.014 22.679 54.324 1.00 77.03 235 GLU B C 1
ATOM 3777 O O . GLU B 1 235 ? 147.374 21.737 55.036 1.00 77.67 235 GLU B O 1
ATOM 3783 N N . LEU B 1 236 ? 146.348 23.737 54.801 1.00 75.84 236 LEU B N 1
ATOM 3784 C CA . LEU B 1 236 ? 145.993 23.891 56.221 1.00 73.97 236 LEU B CA 1
ATOM 3785 C C . LEU B 1 236 ? 144.638 23.290 56.568 1.00 74.09 236 LEU B C 1
ATOM 3786 O O . LEU B 1 236 ? 144.292 23.187 57.741 1.00 73.18 236 LEU B O 1
ATOM 3791 N N . CYS B 1 237 ? 143.860 22.922 55.554 1.00 74.68 237 CYS B N 1
ATOM 3792 C CA . CYS B 1 237 ? 142.531 22.357 55.779 1.00 74.29 237 CYS B CA 1
ATOM 3793 C C . CYS B 1 237 ? 142.523 20.919 56.305 1.00 72.01 237 CYS B C 1
ATOM 3794 O O . CYS B 1 237 ? 141.692 20.104 55.914 1.00 72.93 237 CYS B O 1
ATOM 3797 N N . GLU B 1 238 ? 143.473 20.611 57.179 1.00 68.69 238 GLU B N 1
ATOM 3798 C CA . GLU B 1 238 ? 143.519 19.309 57.820 1.00 64.86 238 GLU B CA 1
ATOM 3799 C C . GLU B 1 238 ? 143.211 19.674 59.282 1.00 62.15 238 GLU B C 1
ATOM 3800 O O . GLU B 1 238 ? 142.783 18.840 60.077 1.00 62.56 238 GLU B O 1
ATOM 3806 N N . ILE B 1 239 ? 143.433 20.946 59.611 1.00 58.10 239 ILE B N 1
ATOM 3807 C CA . ILE B 1 239 ? 143.171 21.488 60.943 1.00 53.51 239 ILE B CA 1
ATOM 3808 C C . ILE B 1 239 ? 141.668 21.549 61.163 1.00 52.05 239 ILE B C 1
ATOM 3809 O O . ILE B 1 239 ? 140.921 21.918 60.265 1.00 52.40 239 ILE B O 1
ATOM 3814 N N . GLY B 1 240 ? 141.222 21.196 62.359 1.00 49.23 240 GLY B N 1
ATOM 3815 C CA . GLY B 1 240 ? 139.800 21.237 62.623 1.00 47.00 240 GLY B CA 1
ATOM 3816 C C . GLY B 1 240 ? 139.391 20.086 63.501 1.00 44.66 240 GLY B C 1
ATOM 3817 O O . GLY B 1 240 ? 140.186 19.191 63.753 1.00 46.83 240 GLY B O 1
ATOM 3818 N N . ILE B 1 241 ? 138.152 20.092 63.965 1.00 41.87 241 ILE B N 1
ATOM 3819 C CA . ILE B 1 241 ? 137.703 19.024 64.834 1.00 39.67 241 ILE B CA 1
ATOM 3820 C C . ILE B 1 241 ? 136.594 18.180 64.238 1.00 37.70 241 ILE B C 1
ATOM 3821 O O . ILE B 1 241 ? 135.528 18.681 63.875 1.00 36.55 241 ILE B O 1
ATOM 3826 N N . PRO B 1 242 ? 136.835 16.873 64.126 1.00 36.50 242 PRO B N 1
ATOM 3827 C CA . PRO B 1 242 ? 135.820 15.981 63.566 1.00 37.04 242 PRO B CA 1
ATOM 3828 C C . PRO B 1 242 ? 134.486 16.154 64.294 1.00 37.04 242 PRO B C 1
ATOM 3829 O O . PRO B 1 242 ? 134.434 16.199 65.526 1.00 36.69 242 PRO B O 1
ATOM 3833 N N . THR B 1 243 ? 133.415 16.249 63.514 1.00 37.64 243 THR B N 1
ATOM 3834 C CA . THR B 1 243 ? 132.075 16.420 64.047 1.00 38.15 243 THR B CA 1
ATOM 3835 C C . THR B 1 243 ? 131.792 15.493 65.229 1.00 39.41 243 THR B C 1
ATOM 3836 O O . THR B 1 243 ? 131.355 15.956 66.289 1.00 38.38 243 THR B O 1
ATOM 3840 N N . ALA B 1 244 ? 132.040 14.196 65.045 1.00 39.82 244 ALA B N 1
ATOM 3841 C CA . ALA B 1 244 ? 131.798 13.218 66.097 1.00 41.51 244 ALA B CA 1
ATOM 3842 C C . ALA B 1 244 ? 132.518 13.654 67.368 1.00 42.57 244 ALA B C 1
ATOM 3843 O O . ALA B 1 244 ? 131.942 13.646 68.459 1.00 41.73 244 ALA B O 1
ATOM 3845 N N . ARG B 1 245 ? 133.778 14.045 67.203 1.00 44.04 245 ARG B N 1
ATOM 3846 C CA . ARG B 1 245 ? 134.631 14.519 68.293 1.00 45.86 245 ARG B CA 1
ATOM 3847 C C . ARG B 1 245 ? 134.053 15.806 68.913 1.00 44.70 245 ARG B C 1
ATOM 3848 O O . ARG B 1 245 ? 133.928 15.923 70.134 1.00 44.72 245 ARG B O 1
ATOM 3856 N N . ALA B 1 246 ? 133.681 16.762 68.071 1.00 42.03 246 ALA B N 1
ATOM 3857 C CA . ALA B 1 246 ? 133.128 18.007 68.574 1.00 42.20 246 ALA B CA 1
ATOM 3858 C C . ALA B 1 246 ? 131.865 17.773 69.393 1.00 42.10 246 ALA B C 1
ATOM 3859 O O . ALA B 1 246 ? 131.711 18.361 70.459 1.00 43.28 246 ALA B O 1
ATOM 3861 N N . ILE B 1 247 ? 130.963 16.925 68.895 1.00 41.24 247 ILE B N 1
ATOM 3862 C CA . ILE B 1 247 ? 129.715 16.641 69.599 1.00 39.71 247 ILE B CA 1
ATOM 3863 C C . ILE B 1 247 ? 130.009 16.094 70.987 1.00 39.37 247 ILE B C 1
ATOM 3864 O O . ILE B 1 247 ? 129.360 16.471 71.954 1.00 38.96 247 ILE B O 1
ATOM 3869 N N . LEU B 1 248 ? 130.980 15.192 71.088 1.00 38.55 248 LEU B N 1
ATOM 3870 C CA . LEU B 1 248 ? 131.313 14.639 72.382 1.00 37.93 248 LEU B CA 1
ATOM 3871 C C . LEU B 1 248 ? 131.902 15.710 73.293 1.00 39.84 248 LEU B C 1
ATOM 3872 O O . LEU B 1 248 ? 131.450 15.884 74.426 1.00 41.22 248 LEU B O 1
ATOM 3877 N N . GLU B 1 249 ? 132.885 16.453 72.799 1.00 40.02 249 GLU B N 1
ATOM 3878 C CA . GLU B 1 249 ? 133.513 17.475 73.631 1.00 41.42 249 GLU B CA 1
ATOM 3879 C C . GLU B 1 249 ? 132.560 18.549 74.126 1.00 41.17 249 GLU B C 1
ATOM 3880 O O . GLU B 1 249 ? 132.539 18.871 75.310 1.00 41.07 249 GLU B O 1
ATOM 3886 N N . VAL B 1 250 ? 131.767 19.095 73.216 1.00 40.47 250 VAL B N 1
ATOM 3887 C CA . VAL B 1 250 ? 130.840 20.153 73.567 1.00 39.25 250 VAL B CA 1
ATOM 3888 C C . VAL B 1 250 ? 129.732 19.697 74.498 1.00 40.04 250 VAL B C 1
ATOM 3889 O O . VAL B 1 250 ? 129.334 20.447 75.384 1.00 39.78 250 VAL B O 1
ATOM 3893 N N . ARG B 1 251 ? 129.240 18.473 74.317 1.00 40.49 251 ARG B N 1
ATOM 3894 C CA . ARG B 1 251 ? 128.172 17.957 75.176 1.00 41.37 251 ARG B CA 1
ATOM 3895 C C . ARG B 1 251 ? 128.690 17.837 76.600 1.00 43.12 251 ARG B C 1
ATOM 3896 O O . ARG B 1 251 ? 127.980 18.133 77.556 1.00 44.05 251 ARG B O 1
ATOM 3904 N N . GLU B 1 252 ? 129.936 17.401 76.736 1.00 45.40 252 GLU B N 1
ATOM 3905 C CA . GLU B 1 252 ? 130.547 17.254 78.049 1.00 48.92 252 GLU B CA 1
ATOM 3906 C C . GLU B 1 252 ? 130.597 18.599 78.792 1.00 49.05 252 GLU B C 1
ATOM 3907 O O . GLU B 1 252 ? 130.336 18.663 79.993 1.00 50.06 252 GLU B O 1
ATOM 3913 N N . VAL B 1 253 ? 130.910 19.675 78.080 1.00 47.65 253 VAL B N 1
ATOM 3914 C CA . VAL B 1 253 ? 130.988 20.990 78.702 1.00 46.60 253 VAL B CA 1
ATOM 3915 C C . VAL B 1 253 ? 129.628 21.675 78.867 1.00 46.99 253 VAL B C 1
ATOM 3916 O O . VAL B 1 253 ? 129.399 22.379 79.845 1.00 47.60 253 VAL B O 1
ATOM 3920 N N . LEU B 1 254 ? 128.725 21.457 77.920 1.00 47.27 254 LEU B N 1
ATOM 3921 C CA . LEU B 1 254 ? 127.398 22.061 77.961 1.00 46.13 254 LEU B CA 1
ATOM 3922 C C . LEU B 1 254 ? 126.356 20.949 77.908 1.00 47.27 254 LEU B C 1
ATOM 3923 O O . LEU B 1 254 ? 125.680 20.742 76.898 1.00 47.61 254 LEU B O 1
ATOM 3928 N N . PRO B 1 255 ? 126.204 20.218 79.012 1.00 48.29 255 PRO B N 1
ATOM 3929 C CA . PRO B 1 255 ? 125.246 19.109 79.100 1.00 48.79 255 PRO B CA 1
ATOM 3930 C C . PRO B 1 255 ? 123.773 19.437 78.902 1.00 49.17 255 PRO B C 1
ATOM 3931 O O . PRO B 1 255 ? 123.039 18.651 78.306 1.00 47.96 255 PRO B O 1
ATOM 3935 N N . HIS B 1 256 ? 123.349 20.594 79.403 1.00 51.28 256 HIS B N 1
ATOM 3936 C CA . HIS B 1 256 ? 121.949 20.997 79.331 1.00 51.58 256 HIS B CA 1
ATOM 3937 C C . HIS B 1 256 ? 121.565 21.780 78.041 1.00 50.18 256 HIS B C 1
ATOM 3938 O O . HIS B 1 256 ? 120.401 21.792 77.662 1.00 51.66 256 HIS B O 1
ATOM 3945 N N . LEU B 1 257 ? 122.519 22.410 77.353 1.00 48.56 257 LEU B N 1
ATOM 3946 C CA . LEU B 1 257 ? 122.202 23.213 76.140 1.00 46.44 257 LEU B CA 1
ATOM 3947 C C . LEU B 1 257 ? 121.817 22.425 74.877 1.00 44.47 257 LEU B C 1
ATOM 3948 O O . LEU B 1 257 ? 122.418 21.411 74.585 1.00 46.63 257 LEU B O 1
ATOM 3953 N N . PRO B 1 258 ? 120.811 22.883 74.103 1.00 43.06 258 PRO B N 1
ATOM 3954 C CA . PRO B 1 258 ? 120.502 22.079 72.908 1.00 41.66 258 PRO B CA 1
ATOM 3955 C C . PRO B 1 258 ? 121.600 22.169 71.831 1.00 40.94 258 PRO B C 1
ATOM 3956 O O . PRO B 1 258 ? 122.026 23.256 71.459 1.00 41.50 258 PRO B O 1
ATOM 3960 N N . LEU B 1 259 ? 122.063 21.017 71.352 1.00 40.58 259 LEU B N 1
ATOM 3961 C CA . LEU B 1 259 ? 123.130 20.958 70.354 1.00 40.75 259 LEU B CA 1
ATOM 3962 C C . LEU B 1 259 ? 122.739 20.553 68.943 1.00 40.09 259 LEU B C 1
ATOM 3963 O O . LEU B 1 259 ? 121.959 19.620 68.727 1.00 38.77 259 LEU B O 1
ATOM 3968 N N . VAL B 1 260 ? 123.341 21.234 67.984 1.00 37.44 260 VAL B N 1
ATOM 3969 C CA . VAL B 1 260 ? 123.097 20.953 66.590 1.00 37.35 260 VAL B CA 1
ATOM 3970 C C . VAL B 1 260 ? 124.334 20.289 66.008 1.00 37.69 260 VAL B C 1
ATOM 3971 O O . VAL B 1 260 ? 125.416 20.869 66.025 1.00 38.53 260 VAL B O 1
ATOM 3975 N N . ALA B 1 261 ? 124.184 19.069 65.506 1.00 37.22 261 ALA B N 1
ATOM 3976 C CA . ALA B 1 261 ? 125.302 18.361 64.897 1.00 35.70 261 ALA B CA 1
ATOM 3977 C C . ALA B 1 261 ? 125.286 18.631 63.381 1.00 36.10 261 ALA B C 1
ATOM 3978 O O . ALA B 1 261 ? 124.300 18.386 62.692 1.00 35.98 261 ALA B O 1
ATOM 3980 N N . SER B 1 262 ? 126.373 19.171 62.865 1.00 35.67 262 SER B N 1
ATOM 3981 C CA . SER B 1 262 ? 126.433 19.446 61.448 1.00 36.86 262 SER B CA 1
ATOM 3982 C C . SER B 1 262 ? 127.884 19.335 61.002 1.00 37.64 262 SER B C 1
ATOM 3983 O O . SER B 1 262 ? 128.803 19.468 61.819 1.00 38.09 262 SER B O 1
ATOM 3986 N N . GLY B 1 263 ? 128.082 19.070 59.714 1.00 37.35 263 GLY B N 1
ATOM 3987 C CA . GLY B 1 263 ? 129.422 18.914 59.184 1.00 37.16 263 GLY B CA 1
ATOM 3988 C C . GLY B 1 263 ? 129.571 17.511 58.632 1.00 38.23 263 GLY B C 1
ATOM 3989 O O . GLY B 1 263 ? 130.154 16.635 59.269 1.00 38.47 263 GLY B O 1
ATOM 3990 N N . GLY B 1 264 ? 129.032 17.284 57.443 1.00 38.15 264 GLY B N 1
ATOM 3991 C CA . GLY B 1 264 ? 129.124 15.960 56.864 1.00 37.31 264 GLY B CA 1
ATOM 3992 C C . GLY B 1 264 ? 128.232 14.937 57.539 1.00 36.94 264 GLY B C 1
ATOM 3993 O O . GLY B 1 264 ? 128.564 13.760 57.574 1.00 38.36 264 GLY B O 1
ATOM 3994 N N . VAL B 1 265 ? 127.110 15.375 58.095 1.00 37.23 265 VAL B N 1
ATOM 3995 C CA . VAL B 1 265 ? 126.159 14.462 58.745 1.00 38.11 265 VAL B CA 1
ATOM 3996 C C . VAL B 1 265 ? 125.107 14.293 57.652 1.00 38.49 265 VAL B C 1
ATOM 3997 O O . VAL B 1 265 ? 123.973 14.749 57.761 1.00 37.27 265 VAL B O 1
ATOM 4001 N N . TYR B 1 266 ? 125.518 13.605 56.593 1.00 40.93 266 TYR B N 1
ATOM 4002 C CA . TYR B 1 266 ? 124.703 13.433 55.395 1.00 41.67 266 TYR B CA 1
ATOM 4003 C C . TYR B 1 266 ? 123.647 12.342 55.269 1.00 41.81 266 TYR B C 1
ATOM 4004 O O . TYR B 1 266 ? 122.862 12.376 54.334 1.00 41.78 266 TYR B O 1
ATOM 4013 N N . THR B 1 267 ? 123.604 11.382 56.182 1.00 42.71 267 THR B N 1
ATOM 4014 C CA . THR B 1 267 ? 122.586 10.339 56.074 1.00 43.33 267 THR B CA 1
ATOM 4015 C C . THR B 1 267 ? 121.777 10.258 57.348 1.00 42.60 267 THR B C 1
ATOM 4016 O O . THR B 1 267 ? 122.212 10.744 58.383 1.00 43.94 267 THR B O 1
ATOM 4020 N N . GLY B 1 268 ? 120.603 9.641 57.268 1.00 42.72 268 GLY B N 1
ATOM 4021 C CA . GLY B 1 268 ? 119.768 9.493 58.447 1.00 43.01 268 GLY B CA 1
ATOM 4022 C C . GLY B 1 268 ? 120.475 8.656 59.498 1.00 42.82 268 GLY B C 1
ATOM 4023 O O . GLY B 1 268 ? 120.301 8.862 60.699 1.00 42.73 268 GLY B O 1
ATOM 4024 N N . THR B 1 269 ? 121.280 7.707 59.029 1.00 43.39 269 THR B N 1
ATOM 4025 C CA . THR B 1 269 ? 122.055 6.831 59.891 1.00 43.58 269 THR B CA 1
ATOM 4026 C C . THR B 1 269 ? 123.075 7.662 60.666 1.00 44.01 269 THR B C 1
ATOM 4027 O O . THR B 1 269 ? 123.202 7.511 61.880 1.00 44.10 269 THR B O 1
ATOM 4031 N N . ASP B 1 270 ? 123.795 8.535 59.959 1.00 43.83 270 ASP B N 1
ATOM 4032 C CA . ASP B 1 270 ? 124.779 9.416 60.579 1.00 42.98 270 ASP B CA 1
ATOM 4033 C C . ASP B 1 270 ? 124.056 10.369 61.543 1.00 40.76 270 ASP B C 1
ATOM 4034 O O . ASP B 1 270 ? 124.605 10.759 62.577 1.00 38.49 270 ASP B O 1
ATOM 4039 N N . GLY B 1 271 ? 122.824 10.737 61.191 1.00 37.41 271 GLY B N 1
ATOM 4040 C CA . GLY B 1 271 ? 122.054 11.619 62.037 1.00 35.55 271 GLY B CA 1
ATOM 4041 C C . GLY B 1 271 ? 121.811 10.937 63.367 1.00 36.39 271 GLY B C 1
ATOM 4042 O O . GLY B 1 271 ? 122.027 11.515 64.430 1.00 36.05 271 GLY B O 1
ATOM 4043 N N . ALA B 1 272 ? 121.363 9.689 63.305 1.00 35.86 272 ALA B N 1
ATOM 4044 C CA . ALA B 1 272 ? 121.093 8.922 64.509 1.00 35.16 272 ALA B CA 1
ATOM 4045 C C . ALA B 1 272 ? 122.360 8.779 65.360 1.00 36.14 272 ALA B C 1
ATOM 4046 O O . ALA B 1 272 ? 122.310 8.916 66.589 1.00 35.69 272 ALA B O 1
ATOM 4048 N N . LYS B 1 273 ? 123.492 8.496 64.718 1.00 35.72 273 LYS B N 1
ATOM 4049 C CA . LYS B 1 273 ? 124.740 8.377 65.454 1.00 36.11 273 LYS B CA 1
ATOM 4050 C C . LYS B 1 273 ? 125.020 9.694 66.188 1.00 36.67 273 LYS B C 1
ATOM 4051 O O . LYS B 1 273 ? 125.355 9.694 67.373 1.00 37.18 273 LYS B O 1
ATOM 4057 N N . ALA B 1 274 ? 124.885 10.814 65.480 1.00 36.06 274 ALA B N 1
ATOM 4058 C CA . ALA B 1 274 ? 125.122 12.131 66.075 1.00 35.52 274 ALA B CA 1
ATOM 4059 C C . ALA B 1 274 ? 124.230 12.352 67.308 1.00 34.13 274 ALA B C 1
ATOM 4060 O O . ALA B 1 274 ? 124.690 12.855 68.340 1.00 31.67 274 ALA B O 1
ATOM 4062 N N . LEU B 1 275 ? 122.957 11.972 67.187 1.00 33.36 275 LEU B N 1
ATOM 4063 C CA . LEU B 1 275 ? 121.999 12.091 68.278 1.00 32.81 275 LEU B CA 1
ATOM 4064 C C . LEU B 1 275 ? 122.405 11.192 69.458 1.00 34.42 275 LEU B C 1
ATOM 4065 O O . LEU B 1 275 ? 122.299 11.583 70.618 1.00 35.39 275 LEU B O 1
ATOM 4070 N N . ALA B 1 276 ? 122.868 9.987 69.158 1.00 34.81 276 ALA B N 1
ATOM 4071 C CA . ALA B 1 276 ? 123.277 9.066 70.206 1.00 36.66 276 ALA B CA 1
ATOM 4072 C C . ALA B 1 276 ? 124.544 9.550 70.899 1.00 37.44 276 ALA B C 1
ATOM 4073 O O . ALA B 1 276 ? 124.780 9.211 72.055 1.00 40.06 276 ALA B O 1
ATOM 4075 N N . LEU B 1 277 ? 125.367 10.324 70.199 1.00 37.03 277 LEU B N 1
ATOM 4076 C CA . LEU B 1 277 ? 126.596 10.825 70.791 1.00 35.94 277 LEU B CA 1
ATOM 4077 C C . LEU B 1 277 ? 126.293 12.033 71.656 1.00 35.81 277 LEU B C 1
ATOM 4078 O O . LEU B 1 277 ? 127.111 12.429 72.484 1.00 36.84 277 LEU B O 1
ATOM 4083 N N . GLY B 1 278 ? 125.121 12.632 71.474 1.00 35.13 278 GLY B N 1
ATOM 4084 C CA . GLY B 1 278 ? 124.796 13.778 72.303 1.00 36.35 278 GLY B CA 1
ATOM 4085 C C . GLY B 1 278 ? 124.051 14.934 71.669 1.00 38.49 278 GLY B C 1
ATOM 40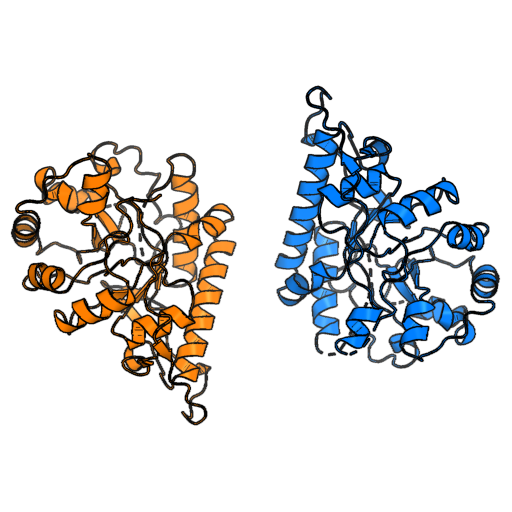86 O O . GLY B 1 278 ? 123.589 15.817 72.386 1.00 39.18 278 GLY B O 1
ATOM 4087 N N . ALA B 1 279 ? 123.927 14.948 70.343 1.00 39.31 279 ALA B N 1
ATOM 4088 C CA . ALA B 1 279 ? 123.223 16.030 69.653 1.00 38.59 279 ALA B CA 1
ATOM 4089 C C . ALA B 1 279 ? 121.708 15.981 69.888 1.00 40.07 279 ALA B C 1
ATOM 4090 O O . ALA B 1 279 ? 121.173 14.968 70.363 1.00 40.07 279 ALA B O 1
ATOM 4092 N N . ASP B 1 280 ? 121.026 17.081 69.561 1.00 40.47 280 ASP B N 1
ATOM 4093 C CA . ASP B 1 280 ? 119.566 17.179 69.713 1.00 40.08 280 ASP B CA 1
ATOM 4094 C C . ASP B 1 280 ? 118.929 17.466 68.353 1.00 39.08 280 ASP B C 1
ATOM 4095 O O . ASP B 1 280 ? 117.793 17.076 68.083 1.00 37.80 280 ASP B O 1
ATOM 4100 N N . LEU B 1 281 ? 119.687 18.160 67.507 1.00 39.24 281 LEU B N 1
ATOM 4101 C CA . LEU B 1 281 ? 119.271 18.542 66.156 1.00 37.78 281 LEU B CA 1
ATOM 4102 C C . LEU B 1 281 ? 120.377 18.219 65.128 1.00 37.73 281 LEU B C 1
ATOM 4103 O O . LEU B 1 281 ? 121.558 18.171 65.463 1.00 37.00 281 LEU B O 1
ATOM 4108 N N . LEU B 1 282 ? 119.989 18.002 63.874 1.00 37.66 282 LEU B N 1
ATOM 4109 C CA . LEU B 1 282 ? 120.957 17.753 62.808 1.00 37.55 282 LEU B CA 1
ATOM 4110 C C . LEU B 1 282 ? 120.835 18.896 61.817 1.00 38.23 282 LEU B C 1
ATOM 4111 O O . LEU B 1 282 ? 119.775 19.507 61.689 1.00 39.52 282 LEU B O 1
ATOM 4116 N N . ALA B 1 283 ? 121.917 19.190 61.118 1.00 37.53 283 ALA B N 1
ATOM 4117 C CA . ALA B 1 283 ? 121.878 20.239 60.120 1.00 38.19 283 ALA B CA 1
ATOM 4118 C C . ALA B 1 283 ? 122.705 19.795 58.925 1.00 38.85 283 ALA B C 1
ATOM 4119 O O . ALA B 1 283 ? 123.799 19.246 59.071 1.00 40.32 283 ALA B O 1
ATOM 4121 N N . VAL B 1 284 ? 122.157 20.007 57.738 1.00 40.01 284 VAL B N 1
ATOM 4122 C CA . VAL B 1 284 ? 122.820 19.645 56.490 1.00 40.89 284 VAL B CA 1
ATOM 4123 C C . VAL B 1 284 ? 122.804 20.861 55.574 1.00 41.43 284 VAL B C 1
ATOM 4124 O O . VAL B 1 284 ? 121.761 21.500 55.393 1.00 40.22 284 VAL B O 1
ATOM 4128 N N . ALA B 1 285 ? 123.957 21.183 54.997 1.00 42.50 285 ALA B N 1
ATOM 4129 C CA . ALA B 1 285 ? 124.045 22.332 54.106 1.00 43.55 285 ALA B CA 1
ATOM 4130 C C . ALA B 1 285 ? 124.356 21.927 52.672 1.00 45.60 285 ALA B C 1
ATOM 4131 O O . ALA B 1 285 ? 123.460 21.708 51.857 1.00 44.17 285 ALA B O 1
ATOM 4133 N N . ARG B 1 286 ? 125.641 21.825 52.380 1.00 49.57 286 ARG B N 1
ATOM 4134 C CA . ARG B 1 286 ? 126.121 21.473 51.055 1.00 54.12 286 ARG B CA 1
ATOM 4135 C C . ARG B 1 286 ? 125.285 20.501 50.190 1.00 54.30 286 ARG B C 1
ATOM 4136 O O . ARG B 1 286 ? 124.858 20.863 49.091 1.00 55.40 286 ARG B O 1
ATOM 4144 N N . PRO B 1 287 ? 125.043 19.262 50.659 1.00 53.64 287 PRO B N 1
ATOM 4145 C CA . PRO B 1 287 ? 124.262 18.313 49.856 1.00 53.83 287 PRO B CA 1
ATOM 4146 C C . PRO B 1 287 ? 122.912 18.818 49.377 1.00 55.88 287 PRO B C 1
ATOM 4147 O O . PRO B 1 287 ? 122.317 18.259 48.459 1.00 57.32 287 PRO B O 1
ATOM 4151 N N . LEU B 1 288 ? 122.437 19.884 50.000 1.00 57.01 288 LEU B N 1
ATOM 4152 C CA . LEU B 1 288 ? 121.145 20.451 49.664 1.00 57.55 288 LEU B CA 1
ATOM 4153 C C . LEU B 1 288 ? 121.190 21.432 48.486 1.00 58.83 288 LEU B C 1
ATOM 4154 O O . LEU B 1 288 ? 120.152 21.851 47.982 1.00 57.84 288 LEU B O 1
ATOM 4159 N N . LEU B 1 289 ? 122.395 21.785 48.050 1.00 61.46 289 LEU B N 1
ATOM 4160 C CA . LEU B 1 289 ? 122.576 22.708 46.931 1.00 64.23 289 LEU B CA 1
ATOM 4161 C C . LEU B 1 289 ? 121.998 22.153 45.643 1.00 66.00 289 LEU B C 1
ATOM 4162 O O . LEU B 1 289 ? 121.217 22.816 44.962 1.00 65.33 289 LEU B O 1
ATOM 4167 N N . ARG B 1 290 ? 122.396 20.932 45.310 1.00 68.26 290 ARG B N 1
ATOM 4168 C CA . ARG B 1 290 ? 121.916 20.284 44.105 1.00 70.96 290 ARG B CA 1
ATOM 4169 C C . ARG B 1 290 ? 120.397 20.346 44.014 1.00 70.56 290 ARG B C 1
ATOM 4170 O O . ARG B 1 290 ? 119.851 20.949 43.091 1.00 71.46 290 ARG B O 1
ATOM 4178 N N . PRO B 1 291 ? 119.687 19.738 44.978 1.00 69.71 291 PRO B N 1
ATOM 4179 C CA . PRO B 1 291 ? 118.223 19.792 44.894 1.00 68.78 291 PRO B CA 1
ATOM 4180 C C . PRO B 1 291 ? 117.617 21.198 44.962 1.00 67.58 291 PRO B C 1
ATOM 4181 O O . PRO B 1 291 ? 116.535 21.428 44.439 1.00 67.43 291 PRO B O 1
ATOM 4185 N N . ALA B 1 292 ? 118.308 22.137 45.594 1.00 67.07 292 ALA B N 1
ATOM 4186 C CA . ALA B 1 292 ? 117.782 23.491 45.705 1.00 67.73 292 ALA B CA 1
ATOM 4187 C C . ALA B 1 292 ? 117.731 24.190 44.352 1.00 68.06 292 ALA B C 1
ATOM 4188 O O . ALA B 1 292 ? 116.938 25.106 44.141 1.00 68.03 292 ALA B O 1
ATOM 4190 N N . LEU B 1 293 ? 118.583 23.756 43.434 1.00 68.73 293 LEU B N 1
ATOM 4191 C CA . LEU B 1 293 ? 118.622 24.340 42.102 1.00 68.84 293 LEU B CA 1
ATOM 4192 C C . LEU B 1 293 ? 117.603 23.687 41.177 1.00 69.69 293 LEU B C 1
ATOM 4193 O O . LEU B 1 293 ? 117.407 24.132 40.050 1.00 70.33 293 LEU B O 1
ATOM 4198 N N . GLU B 1 294 ? 116.953 22.634 41.660 1.00 70.75 294 GLU B N 1
ATOM 4199 C CA . GLU B 1 294 ? 115.957 21.927 40.871 1.00 72.02 294 GLU B CA 1
ATOM 4200 C C . GLU B 1 294 ? 114.562 22.065 41.466 1.00 72.19 294 GLU B C 1
ATOM 4201 O O . GLU B 1 294 ? 113.660 21.285 41.150 1.00 73.00 294 GLU B O 1
ATOM 4207 N N . GLY B 1 295 ? 114.395 23.057 42.337 1.00 71.88 295 GLY B N 1
ATOM 4208 C CA . GLY B 1 295 ? 113.102 23.300 42.951 1.00 70.86 295 GLY B CA 1
ATOM 4209 C C . GLY B 1 295 ? 112.855 22.657 44.301 1.00 69.57 295 GLY B C 1
ATOM 4210 O O . GLY B 1 295 ? 113.486 21.671 44.665 1.00 69.01 295 GLY B O 1
ATOM 4211 N N . ALA B 1 296 ? 111.910 23.228 45.036 1.00 69.21 296 ALA B N 1
ATOM 4212 C CA . ALA B 1 296 ? 111.537 22.742 46.355 1.00 68.95 296 ALA B CA 1
ATOM 4213 C C . ALA B 1 296 ? 111.212 21.250 46.371 1.00 68.95 296 ALA B C 1
ATOM 4214 O O . ALA B 1 296 ? 111.596 20.543 47.299 1.00 70.06 296 ALA B O 1
ATOM 4216 N N . GLU B 1 297 ? 110.506 20.779 45.349 1.00 68.78 297 GLU B N 1
ATOM 4217 C CA . GLU B 1 297 ? 110.124 19.372 45.250 1.00 68.70 297 GLU B CA 1
ATOM 4218 C C . GLU B 1 297 ? 111.335 18.455 45.430 1.00 66.78 297 GLU B C 1
ATOM 4219 O O . GLU B 1 297 ? 111.241 17.408 46.066 1.00 67.11 297 GLU B O 1
ATOM 4225 N N . ARG B 1 298 ? 112.474 18.847 44.877 1.00 64.06 298 ARG B N 1
ATOM 4226 C CA . ARG B 1 298 ? 113.679 18.035 44.994 1.00 62.69 298 ARG B CA 1
ATOM 4227 C C . ARG B 1 298 ? 114.337 18.137 46.365 1.00 60.50 298 ARG B C 1
ATOM 4228 O O . ARG B 1 298 ? 114.838 17.144 46.900 1.00 59.52 298 ARG B O 1
ATOM 4236 N N . VAL B 1 299 ? 114.346 19.347 46.918 1.00 58.34 299 VAL B N 1
ATOM 4237 C CA . VAL B 1 299 ? 114.918 19.582 48.236 1.00 55.93 299 VAL B CA 1
ATOM 4238 C C . VAL B 1 299 ? 114.092 18.764 49.209 1.00 53.95 299 VAL B C 1
ATOM 4239 O O . VAL B 1 299 ? 114.626 17.957 49.963 1.00 53.71 299 VAL B O 1
ATOM 4243 N N . ALA B 1 300 ? 112.780 18.978 49.161 1.00 52.18 300 ALA B N 1
ATOM 4244 C CA . ALA B 1 300 ? 111.833 18.286 50.022 1.00 51.36 300 ALA B CA 1
ATOM 4245 C C . ALA B 1 300 ? 111.992 16.775 49.961 1.00 51.07 300 ALA B C 1
ATOM 4246 O O . ALA B 1 300 ? 111.791 16.070 50.956 1.00 51.81 300 ALA B O 1
ATOM 4248 N N . ALA B 1 301 ? 112.346 16.274 48.790 1.00 49.99 301 ALA B N 1
ATOM 4249 C CA . ALA B 1 301 ? 112.513 14.846 48.630 1.00 49.26 301 ALA B CA 1
ATOM 4250 C C . ALA B 1 301 ? 113.782 14.405 49.338 1.00 48.39 301 ALA B C 1
ATOM 4251 O O . ALA B 1 301 ? 113.809 13.374 50.001 1.00 49.94 301 ALA B O 1
ATOM 4253 N N . TRP B 1 302 ? 114.838 15.193 49.201 1.00 46.78 302 TRP B N 1
ATOM 4254 C CA . TRP B 1 302 ? 116.099 14.857 49.835 1.00 45.61 302 TRP B CA 1
ATOM 4255 C C . TRP B 1 302 ? 115.911 14.771 51.348 1.00 46.50 302 TRP B C 1
ATOM 4256 O O . TRP B 1 302 ? 116.237 13.755 51.967 1.00 46.64 302 TRP B O 1
ATOM 4267 N N . ILE B 1 303 ? 115.388 15.845 51.940 1.00 46.63 303 ILE B N 1
ATOM 4268 C CA . ILE B 1 303 ? 115.152 15.879 53.373 1.00 45.83 303 ILE B CA 1
ATOM 4269 C C . ILE B 1 303 ? 114.268 14.694 53.740 1.00 46.48 303 ILE B C 1
ATOM 4270 O O . ILE B 1 303 ? 114.490 14.039 54.755 1.00 47.93 303 ILE B O 1
ATOM 4275 N N . GLY B 1 304 ? 113.272 14.417 52.904 1.00 46.60 304 GLY B N 1
ATOM 4276 C CA . GLY B 1 304 ? 112.363 13.309 53.154 1.00 45.65 304 GLY B CA 1
ATOM 4277 C C . GLY B 1 304 ? 113.043 11.958 53.255 1.00 47.05 304 GLY B C 1
ATOM 4278 O O . GLY B 1 304 ? 112.681 11.149 54.108 1.00 45.67 304 GLY B O 1
ATOM 4279 N N . ASP B 1 305 ? 114.024 11.698 52.389 1.00 49.08 305 ASP B N 1
ATOM 4280 C CA . ASP B 1 305 ? 114.739 10.420 52.427 1.00 51.13 305 ASP B CA 1
ATOM 4281 C C . ASP B 1 305 ? 115.537 10.358 53.719 1.00 49.82 305 ASP B C 1
ATOM 4282 O O . ASP B 1 305 ? 115.554 9.329 54.403 1.00 48.44 305 ASP B O 1
ATOM 4287 N N . TYR B 1 306 ? 116.192 11.476 54.031 1.00 47.47 306 TYR B N 1
ATOM 4288 C CA . TYR B 1 306 ? 117.018 11.621 55.227 1.00 45.70 306 TYR B CA 1
ATOM 4289 C C . TYR B 1 306 ? 116.233 11.374 56.516 1.00 46.76 306 TYR B C 1
ATOM 4290 O O . TYR B 1 306 ? 116.704 10.673 57.411 1.00 45.56 306 TYR B O 1
ATOM 4299 N N . LEU B 1 307 ? 115.040 11.956 56.615 1.00 46.95 307 LEU B N 1
ATOM 4300 C CA . LEU B 1 307 ? 114.227 11.794 57.811 1.00 47.99 307 LEU B CA 1
ATOM 4301 C C . LEU B 1 307 ? 113.639 10.402 57.926 1.00 50.00 307 LEU B C 1
ATOM 4302 O O . LEU B 1 307 ? 113.647 9.811 59.001 1.00 50.94 307 LEU B O 1
ATOM 4307 N N . GLU B 1 308 ? 113.131 9.865 56.824 1.00 51.97 308 GLU B N 1
ATOM 4308 C CA . GLU B 1 308 ? 112.550 8.533 56.881 1.00 53.38 308 GLU B CA 1
ATOM 4309 C C . GLU B 1 308 ? 113.640 7.533 57.222 1.00 52.37 308 GLU B C 1
ATOM 4310 O O . GLU B 1 308 ? 113.394 6.523 57.877 1.00 51.89 308 GLU B O 1
ATOM 4316 N N . GLU B 1 309 ? 114.854 7.839 56.781 1.00 51.61 309 GLU B N 1
ATOM 4317 C CA . GLU B 1 309 ? 116.009 6.993 57.030 1.00 51.04 309 GLU B CA 1
ATOM 4318 C C . GLU B 1 309 ? 116.373 7.162 58.519 1.00 47.19 309 GLU B C 1
ATOM 4319 O O . GLU B 1 309 ? 116.757 6.215 59.191 1.00 45.05 309 GLU B O 1
ATOM 4325 N N . LEU B 1 310 ? 116.233 8.376 59.032 1.00 44.34 310 LEU B N 1
ATOM 4326 C CA . LEU B 1 310 ? 116.518 8.644 60.438 1.00 43.16 310 LEU B CA 1
ATOM 4327 C C . LEU B 1 310 ? 115.506 7.905 61.302 1.00 42.79 310 LEU B C 1
ATOM 4328 O O . LEU B 1 310 ? 115.849 7.350 62.346 1.00 41.55 310 LEU B O 1
ATOM 4333 N N . ARG B 1 311 ? 114.253 7.915 60.856 1.00 42.74 311 ARG B N 1
ATOM 4334 C CA . ARG B 1 311 ? 113.171 7.256 61.570 1.00 43.63 311 ARG B CA 1
ATOM 4335 C C . ARG B 1 311 ? 113.421 5.749 61.663 1.00 43.26 311 ARG B C 1
ATOM 4336 O O . ARG B 1 311 ? 113.213 5.147 62.717 1.00 44.37 311 ARG B O 1
ATOM 4344 N N . THR B 1 312 ? 113.888 5.133 60.584 1.00 42.17 312 THR B N 1
ATOM 4345 C CA . THR B 1 312 ? 114.160 3.698 60.635 1.00 41.94 312 THR B CA 1
ATOM 4346 C C . THR B 1 312 ? 115.267 3.415 61.654 1.00 42.01 312 THR B C 1
ATOM 4347 O O . THR B 1 312 ? 115.156 2.488 62.465 1.00 41.95 312 THR B O 1
ATOM 4351 N N . ALA B 1 313 ? 116.332 4.216 61.609 1.00 40.41 313 ALA B N 1
ATOM 4352 C CA . ALA B 1 313 ? 117.453 4.036 62.528 1.00 39.91 313 ALA B CA 1
ATOM 4353 C C . ALA B 1 313 ? 117.033 4.105 64.011 1.00 39.67 313 ALA B C 1
ATOM 4354 O O . ALA B 1 313 ? 117.422 3.257 64.812 1.00 38.39 313 ALA B O 1
ATOM 4356 N N . LEU B 1 314 ? 116.242 5.108 64.382 1.00 39.40 314 LEU B N 1
ATOM 4357 C CA . LEU B 1 314 ? 115.797 5.224 65.765 1.00 38.47 314 LEU B CA 1
ATOM 4358 C C . LEU B 1 314 ? 114.984 3.988 66.117 1.00 39.93 314 LEU B C 1
ATOM 4359 O O . LEU B 1 314 ? 115.141 3.417 67.197 1.00 41.67 314 LEU B O 1
ATOM 4364 N N . PHE B 1 315 ? 114.115 3.577 65.199 1.00 39.09 315 PHE B N 1
ATOM 4365 C CA . PHE B 1 315 ? 113.301 2.387 65.399 1.00 38.77 315 P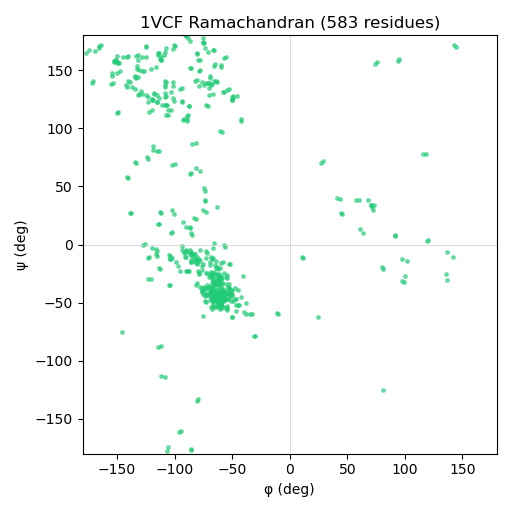HE B CA 1
ATOM 4366 C C . PHE B 1 315 ? 114.207 1.146 65.605 1.00 40.51 315 PHE B C 1
ATOM 4367 O O . PHE B 1 315 ? 114.036 0.391 66.563 1.00 39.49 315 PHE B O 1
ATOM 4375 N N . ALA B 1 316 ? 115.173 0.949 64.706 1.00 39.72 316 ALA B N 1
ATOM 4376 C CA . ALA B 1 316 ? 116.095 -0.186 64.783 1.00 38.99 316 ALA B CA 1
ATOM 4377 C C . ALA B 1 316 ? 116.920 -0.147 66.068 1.00 39.12 316 ALA B C 1
ATOM 4378 O O . ALA B 1 316 ? 117.380 -1.171 66.561 1.00 36.47 316 ALA B O 1
ATOM 4380 N N . ILE B 1 317 ? 117.086 1.058 66.598 1.00 41.95 317 ILE B N 1
ATOM 4381 C CA . ILE B 1 317 ? 117.867 1.328 67.804 1.00 43.87 317 ILE B CA 1
ATOM 4382 C C . ILE B 1 317 ? 117.101 1.159 69.122 1.00 44.10 317 ILE B C 1
ATOM 4383 O O . ILE B 1 317 ? 117.701 1.078 70.195 1.00 43.49 317 ILE B O 1
ATOM 4388 N N . GLY B 1 318 ? 115.777 1.103 69.038 1.00 43.42 318 GLY B N 1
ATOM 4389 C CA . GLY B 1 318 ? 114.980 0.960 70.239 1.00 43.52 318 GLY B CA 1
ATOM 4390 C C . GLY B 1 318 ? 114.562 2.304 70.813 1.00 43.98 318 GLY B C 1
ATOM 4391 O O . GLY B 1 318 ? 113.997 2.376 71.905 1.00 43.92 318 GLY B O 1
ATOM 4392 N N . ALA B 1 319 ? 114.838 3.374 70.073 1.00 43.89 319 ALA B N 1
ATOM 4393 C CA . ALA B 1 319 ? 114.495 4.726 70.505 1.00 44.05 319 ALA B CA 1
ATOM 4394 C C . ALA B 1 319 ? 113.153 5.152 69.904 1.00 44.19 319 ALA B C 1
ATOM 4395 O O . ALA B 1 319 ? 112.918 4.967 68.709 1.00 44.00 319 ALA B O 1
ATOM 4397 N N . ARG B 1 320 ? 112.276 5.720 70.729 1.00 44.21 320 ARG B N 1
ATOM 4398 C CA . ARG B 1 320 ? 110.967 6.167 70.253 1.00 44.72 320 ARG B CA 1
ATOM 4399 C C . ARG B 1 320 ? 110.965 7.651 69.836 1.00 43.27 320 ARG B C 1
ATOM 4400 O O . ARG B 1 320 ? 109.954 8.182 69.381 1.00 40.25 320 ARG B O 1
ATOM 4408 N N . ASN B 1 321 ? 112.113 8.305 69.983 1.00 42.07 321 ASN B N 1
ATOM 4409 C CA . ASN B 1 321 ? 112.264 9.710 69.620 1.00 42.50 321 ASN B CA 1
ATOM 4410 C C . ASN B 1 321 ? 113.756 10.110 69.655 1.00 43.80 321 ASN B C 1
ATOM 4411 O O . ASN B 1 321 ? 114.596 9.374 70.192 1.00 42.88 321 ASN B O 1
ATOM 4416 N N . PRO B 1 322 ? 114.105 11.283 69.082 1.00 43.44 322 PRO B N 1
ATOM 4417 C CA . PRO B 1 322 ? 115.499 11.739 69.066 1.00 43.70 322 PRO B CA 1
ATOM 4418 C C . PRO B 1 322 ? 116.202 11.697 70.415 1.00 45.54 322 PRO B C 1
ATOM 4419 O O . PRO B 1 322 ? 117.351 11.249 70.509 1.00 47.80 322 PRO B O 1
ATOM 4423 N N . LYS B 1 323 ? 115.519 12.162 71.458 1.00 46.83 323 LYS B N 1
ATOM 4424 C CA . LYS B 1 323 ? 116.102 12.190 72.793 1.00 46.99 323 LYS B CA 1
ATOM 4425 C C . LYS B 1 323 ? 116.518 10.808 73.291 1.00 44.93 323 LYS B C 1
ATOM 4426 O O . LYS B 1 323 ? 117.544 10.667 73.930 1.00 44.42 323 LYS B O 1
ATOM 4432 N N . GLU B 1 324 ? 115.724 9.793 72.986 1.00 45.42 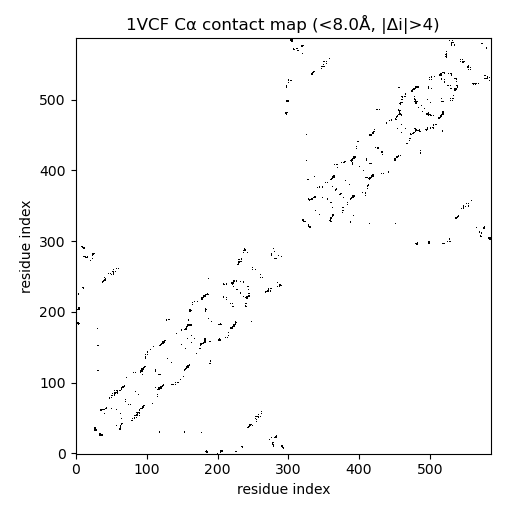324 GLU B N 1
ATOM 4433 C CA . GLU B 1 324 ? 116.018 8.430 73.415 1.00 46.88 324 GLU B CA 1
ATOM 4434 C C . GLU B 1 324 ? 117.168 7.765 72.669 1.00 46.72 324 GLU B C 1
ATOM 4435 O O . GLU B 1 324 ? 117.563 6.660 73.012 1.00 46.09 324 GLU B O 1
ATOM 4441 N N . ALA B 1 325 ? 117.708 8.423 71.652 1.00 45.73 325 ALA B N 1
ATOM 4442 C CA . ALA B 1 325 ? 118.785 7.818 70.885 1.00 43.69 325 ALA B CA 1
ATOM 4443 C C . ALA B 1 325 ? 120.077 7.886 71.666 1.00 43.14 325 ALA B C 1
ATOM 4444 O O . ALA B 1 325 ? 121.008 7.107 71.443 1.00 40.37 325 ALA B O 1
ATOM 4446 N N . ARG B 1 326 ? 120.111 8.823 72.604 1.00 43.94 326 ARG B N 1
ATOM 4447 C CA . ARG B 1 326 ? 121.292 9.052 73.423 1.00 43.88 326 ARG B CA 1
ATOM 4448 C C . ARG B 1 326 ? 121.899 7.764 73.969 1.00 42.32 326 ARG B C 1
ATOM 4449 O O . ARG B 1 326 ? 121.209 6.923 74.558 1.00 41.37 326 ARG B O 1
ATOM 4457 N N . GLY B 1 327 ? 123.193 7.600 73.740 1.00 40.51 327 GLY B N 1
ATOM 4458 C CA . GLY B 1 327 ? 123.884 6.428 74.245 1.00 40.36 327 GLY B CA 1
ATOM 4459 C C . GLY B 1 327 ? 123.758 5.121 73.487 1.00 40.45 327 GLY B C 1
ATOM 4460 O O . GLY B 1 327 ? 124.594 4.232 73.662 1.00 41.30 327 GLY B O 1
ATOM 4461 N N . ARG B 1 328 ? 122.739 4.986 72.650 1.00 39.61 328 ARG B N 1
ATOM 4462 C CA . ARG B 1 328 ? 122.554 3.752 71.900 1.00 40.20 328 ARG B CA 1
ATOM 4463 C C . ARG B 1 328 ? 123.541 3.585 70.749 1.00 42.47 328 ARG B C 1
ATOM 4464 O O . ARG B 1 328 ? 123.168 3.253 69.624 1.00 42.48 328 ARG B O 1
ATOM 4472 N N . VAL B 1 329 ? 124.815 3.795 71.047 1.00 45.04 329 VAL B N 1
ATOM 4473 C CA . VAL B 1 329 ? 125.859 3.684 70.050 1.00 46.95 329 VAL B CA 1
ATOM 4474 C C . VAL B 1 329 ? 127.137 3.228 70.763 1.00 49.57 329 VAL B C 1
ATOM 4475 O O . VAL B 1 329 ? 127.343 3.558 71.925 1.00 50.97 329 VAL B O 1
ATOM 4479 N N . GLU B 1 330 ? 127.978 2.454 70.081 1.00 52.22 330 GLU B N 1
ATOM 4480 C CA . GLU B 1 330 ? 129.232 1.976 70.666 1.00 53.90 330 GLU B CA 1
ATOM 4481 C C . GLU B 1 330 ? 130.396 2.209 69.715 1.00 55.80 330 GLU B C 1
ATOM 4482 O O . GLU B 1 330 ? 130.206 2.428 68.509 1.00 55.65 330 GLU B O 1
ATOM 4488 N N . ARG B 1 331 ? 131.605 2.145 70.262 1.00 57.17 331 ARG B N 1
ATOM 4489 C CA . ARG B 1 331 ? 132.805 2.368 69.470 1.00 59.80 331 ARG B CA 1
ATOM 4490 C C . ARG B 1 331 ? 133.146 1.182 68.566 1.00 61.09 331 ARG B C 1
ATOM 4491 O O . ARG B 1 331 ? 132.479 0.146 68.599 1.00 59.85 331 ARG B O 1
ATOM 4499 N N . VAL B 1 332 ? 134.206 1.343 67.776 1.00 63.98 332 VAL B N 1
ATOM 4500 C CA . VAL B 1 332 ? 134.664 0.311 66.842 1.00 65.32 332 VAL B CA 1
ATOM 4501 C C . VAL B 1 332 ? 133.548 0.058 65.842 1.00 65.29 332 VAL B C 1
ATOM 4502 O O . VAL B 1 332 ? 133.741 0.391 64.653 1.00 65.35 332 VAL B O 1
#

InterPro domains:
  IPR000262 FMN-dependent dehydrogenase [PF01070] (6-95)
  IPR000262 FMN-dependent dehydrogenase [PF01070] (181-325)
  IPR011179 Isopentenyl-diphosphate delta-isomerase, FMN-dependent [MF_00354] (3-332)
  IPR011179 Isopentenyl-diphosphate delta-isomerase, FMN-dependent [PIRSF003314] (3-326)
  IPR011179 Isopentenyl-diphosphate delta-isomerase, FMN-dependent [PTHR43665] (2-326)
  IPR011179 Isopentenyl-diphosphate delta-isomerase, FMN-dependent [TIGR02151] (5-326)
  IPR011179 Isopentenyl-diphosphate delta-isomerase, FMN-dependent [cd02811] (6-326)
  IPR013785 Aldolase-type TIM barrel [G3DSA:3.20.20.70] (23-332)